Protein AF-B4D6R0-F1 (afdb_monomer)

Organism: NCBI:txid497964

Sequence (371 aa):
MGLPLGSTDVAVESIPKVPEIGCDYLITVADDFIVEVYHNGKRVPDAQRQLLAEIFGATAEKIQVAVHEGDWLVFHVVQDRLRWGGSKYFAVAGCLAENRFGFVSDPASGAWSACDDPAKVHDFISRRDAGRNNRARVIDVPWGGGDENIKRYAGKDFPGKGLWGGAPSTWIKFIAVGPTTMEANASPDEASESAVLPKSVQPKRWSVQVLSAIYGISGKDADVTGKVREHVEKLRHKFSVNPTDLGADPNPYWNKRLHVIYMKDGVRREQWRNENEDILPESFYCPQDAGEFRTWLPETRWFGEQPDIQFHADQTFTSPGIPGTHRWEATGPAALRLTWDGGRVVNCKFDYTWSSFSEVGNGRTVFHLSK

Mean predicted aligned error: 17.72 Å

Secondary structure (DSSP, 8-state):
-------------PPPP---SEESEEEEEESSEEEEEEETTEEPPGGGEEEEEEETTEEEEEE---EETT-EEEEEEE--TTSGGG-B-EEEEEEEETTEEEEE--TTSTTEEEE--HHHHHHHHH-TTTTTTSB-EE-SSB-TTHHHHHHHHH-TT-----EE-SSSEEEEEEE--PPP---------------------------EEEEEEEEEETTEEEE-HHHHHIIIIII---EESSHHHHS--SSTTS--EEEEEEEETTEEEEEEEETT-EE-THHHHS--SHHHHHHHGGG-EEEESSS-EEE-TTSEEEETTEEEEEEEEEEETTEEEEE-TTS-EEEEEE-TTSSEEEETTT--EEEEE--

Radius of gyration: 26.77 Å; Cα contacts (8 Å, |Δi|>4): 777; chains: 1; bounding box: 73×78×64 Å

pLDDT: mean 79.49, std 19.19, range [25.31, 98.5]

Nearest PDB structures (foldseek):
  1na8-assembly1_A  TM=5.698E-01  e=7.257E+00  Homo sapiens
  1om9-assembly1_A  TM=1.668E-01  e=2.053E+00  Homo sapiens
  2dwx-assembly1_A  TM=1.738E-01  e=4.192E+00  Homo sapiens

Structure (mmCIF, N/CA/C/O backbone):
data_AF-B4D6R0-F1
#
_entry.id   AF-B4D6R0-F1
#
loop_
_atom_site.group_PDB
_atom_site.id
_atom_site.type_symbol
_atom_site.label_atom_id
_atom_site.label_alt_id
_atom_site.label_comp_id
_atom_site.label_asym_id
_atom_site.label_entity_id
_atom_site.label_seq_id
_atom_site.pdbx_PDB_ins_code
_atom_site.Cartn_x
_atom_site.Cartn_y
_atom_site.Cartn_z
_atom_site.occupancy
_atom_site.B_iso_or_equiv
_atom_site.auth_seq_id
_atom_site.auth_comp_id
_atom_site.auth_asym_id
_atom_site.auth_atom_id
_atom_site.pdbx_PDB_model_num
ATOM 1 N N . MET A 1 1 ? -39.233 -57.176 -41.917 1.00 40.84 1 MET A N 1
ATOM 2 C CA . MET A 1 1 ? -38.410 -55.950 -41.968 1.00 40.84 1 MET A CA 1
ATOM 3 C C . MET A 1 1 ? -38.572 -55.254 -40.634 1.00 40.84 1 MET A C 1
ATOM 5 O O . MET A 1 1 ? -39.682 -54.848 -40.326 1.00 40.84 1 MET A O 1
ATOM 9 N N . GLY A 1 2 ? -37.527 -55.246 -39.810 1.00 44.50 2 GLY A N 1
ATOM 10 C CA . GLY A 1 2 ? -37.523 -54.553 -38.523 1.00 44.50 2 GLY A CA 1
ATOM 11 C C . GLY A 1 2 ? -36.906 -53.168 -38.662 1.00 44.50 2 GLY A C 1
ATOM 12 O O . GLY A 1 2 ? -35.933 -53.033 -39.395 1.00 44.50 2 GLY A O 1
ATOM 13 N N . LEU A 1 3 ? -37.469 -52.188 -37.957 1.00 38.97 3 LEU A N 1
ATOM 14 C CA . LEU A 1 3 ? -36.875 -50.893 -37.609 1.00 38.97 3 LEU A CA 1
ATOM 15 C C . LEU A 1 3 ? -37.540 -50.379 -36.304 1.00 38.97 3 LEU A C 1
ATOM 17 O O . LEU A 1 3 ? -38.622 -50.857 -35.962 1.00 38.97 3 LEU A O 1
ATOM 21 N N . PRO A 1 4 ? -36.863 -49.513 -35.526 1.00 46.09 4 PRO A N 1
ATOM 22 C CA . PRO A 1 4 ? -36.621 -49.760 -34.101 1.00 46.09 4 PRO A CA 1
ATOM 23 C C . PRO A 1 4 ? -37.455 -48.907 -33.129 1.00 46.09 4 PRO A C 1
ATOM 25 O O . PRO A 1 4 ? -37.936 -47.827 -33.464 1.00 46.09 4 PRO A O 1
ATOM 28 N N . LEU A 1 5 ? -37.549 -49.394 -31.886 1.00 39.50 5 LEU A N 1
ATOM 29 C CA . LEU A 1 5 ? -37.977 -48.646 -30.700 1.00 39.50 5 LEU A CA 1
ATOM 30 C C . LEU A 1 5 ? -36.897 -47.614 -30.336 1.00 39.50 5 LEU A C 1
ATOM 32 O O . LEU A 1 5 ? -35.788 -47.982 -29.951 1.00 39.50 5 LEU A O 1
ATOM 36 N N . GLY A 1 6 ? -37.220 -46.329 -30.476 1.00 35.12 6 GLY A N 1
ATOM 37 C CA . GLY A 1 6 ? -36.386 -45.230 -29.998 1.00 35.12 6 GLY A CA 1
ATOM 38 C C . GLY A 1 6 ? -36.454 -45.124 -28.476 1.00 35.12 6 GLY A C 1
ATOM 39 O O . GLY A 1 6 ? -37.506 -44.815 -27.923 1.00 35.12 6 GLY A O 1
ATOM 40 N N . SER A 1 7 ? -35.325 -45.385 -27.820 1.00 36.19 7 SER A N 1
ATOM 41 C CA . SER A 1 7 ? -35.062 -45.017 -26.429 1.00 36.19 7 SER A CA 1
ATOM 42 C C . SER A 1 7 ? -34.876 -43.503 -26.357 1.00 36.19 7 SER A 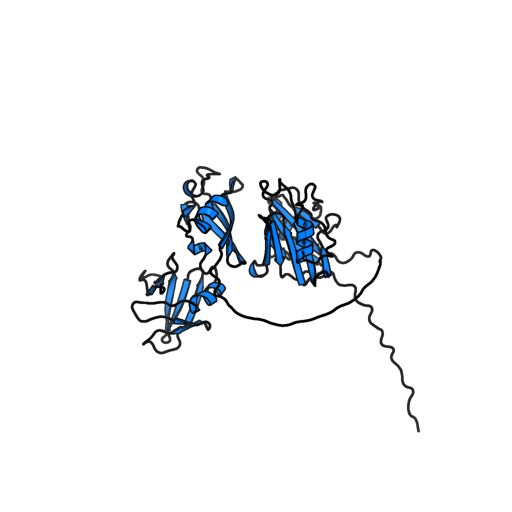C 1
ATOM 44 O O . SER A 1 7 ? -33.899 -42.978 -26.888 1.00 36.19 7 SER A O 1
ATOM 46 N N . THR A 1 8 ? -35.813 -42.788 -25.742 1.00 37.50 8 THR A N 1
ATOM 47 C CA . THR A 1 8 ? -35.596 -41.400 -25.326 1.00 37.50 8 THR A CA 1
ATOM 48 C C . THR A 1 8 ? -34.900 -41.417 -23.973 1.00 37.50 8 THR A C 1
ATOM 50 O O . THR A 1 8 ? -35.552 -41.587 -22.943 1.00 37.50 8 THR A O 1
ATOM 53 N N .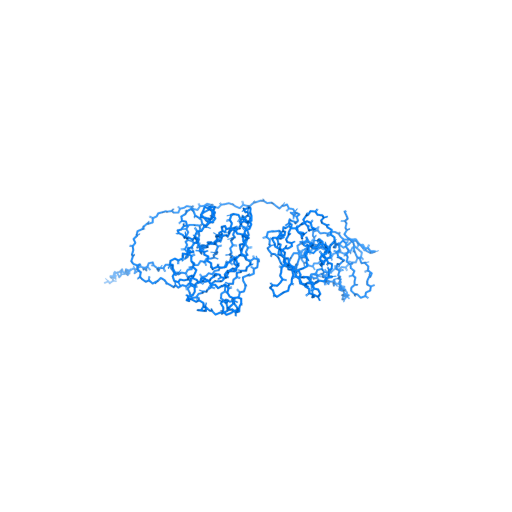 ASP A 1 9 ? -33.577 -41.259 -23.993 1.00 34.31 9 ASP A N 1
ATOM 54 C CA . ASP A 1 9 ? -32.800 -40.903 -22.810 1.00 34.31 9 ASP A CA 1
ATOM 55 C C . ASP A 1 9 ? -33.283 -39.540 -22.303 1.00 34.31 9 ASP A C 1
ATOM 57 O O . ASP A 1 9 ? -33.123 -38.509 -22.959 1.00 34.31 9 ASP A O 1
ATOM 61 N N . VAL A 1 10 ? -33.915 -39.545 -21.132 1.00 39.03 10 VAL A N 1
ATOM 62 C CA . VAL A 1 10 ? -34.221 -38.326 -20.386 1.00 39.03 10 VAL A CA 1
ATOM 63 C C . VAL A 1 10 ? -32.898 -37.830 -19.817 1.00 39.03 10 VAL A C 1
ATOM 65 O O . VAL A 1 10 ? -32.330 -38.448 -18.917 1.00 39.03 10 VAL A O 1
ATOM 68 N N . ALA A 1 11 ? -32.389 -36.731 -20.373 1.00 36.97 11 ALA A N 1
ATOM 69 C CA . ALA A 1 11 ? -31.256 -36.019 -19.809 1.00 36.97 11 ALA A CA 1
ATOM 70 C C . ALA A 1 11 ? -31.605 -35.620 -18.370 1.00 36.97 11 ALA A C 1
ATOM 72 O O . ALA A 1 11 ? -32.524 -34.836 -18.136 1.00 36.97 11 ALA A O 1
ATOM 73 N N . VAL A 1 12 ? -30.892 -36.204 -17.407 1.00 38.22 12 VAL A N 1
ATOM 74 C CA . VAL A 1 12 ? -30.942 -35.793 -16.007 1.00 38.22 12 VAL A CA 1
ATOM 75 C C . VAL A 1 12 ? -30.366 -34.385 -15.954 1.00 38.22 12 VAL A C 1
ATOM 77 O O . VAL A 1 12 ? -29.154 -34.191 -16.031 1.00 38.22 12 VAL A O 1
ATOM 80 N N . GLU A 1 13 ? -31.260 -33.405 -15.904 1.00 35.03 13 GLU A N 1
ATOM 81 C CA . GLU A 1 13 ? -30.940 -31.997 -15.732 1.00 35.03 13 GLU A CA 1
ATOM 82 C C . GLU A 1 13 ? -30.167 -31.861 -14.414 1.00 35.03 13 GLU A C 1
ATOM 84 O O . GLU A 1 13 ? -30.675 -32.149 -13.327 1.00 35.03 13 GLU A O 1
ATOM 89 N N . SER A 1 14 ? -28.876 -31.549 -14.520 1.00 37.06 14 SER A N 1
ATOM 90 C CA . SER A 1 14 ? -27.986 -31.443 -13.373 1.00 37.06 14 SER A CA 1
ATOM 91 C C . SER A 1 14 ? -28.501 -30.351 -12.443 1.00 37.06 14 SER A C 1
ATOM 93 O O . SER A 1 14 ? -28.571 -29.188 -12.841 1.00 37.06 14 SER A O 1
ATOM 95 N N . ILE A 1 15 ? -28.829 -30.730 -11.207 1.00 37.59 15 ILE A N 1
ATOM 96 C CA . ILE A 1 15 ? -29.163 -29.808 -10.118 1.00 37.59 15 ILE A CA 1
ATOM 97 C C . ILE A 1 15 ? -28.099 -28.695 -10.098 1.00 37.59 15 ILE A C 1
ATOM 99 O O . ILE A 1 15 ? -26.907 -29.025 -10.060 1.00 37.59 15 ILE A O 1
ATOM 103 N N . PRO A 1 16 ? -28.475 -27.401 -10.143 1.00 35.88 16 PRO A N 1
ATOM 104 C CA . PRO A 1 16 ? -27.505 -26.319 -10.097 1.00 35.88 16 PRO A CA 1
ATOM 105 C C . PRO A 1 16 ? -26.690 -26.446 -8.811 1.00 35.88 16 PRO A C 1
ATOM 107 O O . PRO A 1 16 ? -27.225 -26.409 -7.701 1.00 35.88 16 PRO A O 1
ATOM 110 N N . LYS A 1 17 ? -25.383 -26.656 -8.983 1.00 34.94 17 LYS A N 1
ATOM 111 C CA . LYS A 1 17 ? -24.411 -26.736 -7.896 1.00 34.94 17 LYS A CA 1
ATOM 112 C C . LYS A 1 17 ? -24.540 -25.443 -7.086 1.00 34.94 17 LYS A C 1
ATOM 114 O O . LYS A 1 17 ? -24.392 -24.358 -7.648 1.00 34.94 17 LYS A O 1
ATOM 119 N N . VAL A 1 18 ? -24.859 -25.564 -5.794 1.00 40.72 18 VAL A N 1
ATOM 120 C CA . VAL A 1 18 ? -24.803 -24.449 -4.834 1.00 40.72 18 VAL A CA 1
ATOM 121 C C . VAL A 1 18 ? -23.478 -23.719 -5.072 1.00 40.72 18 VAL A C 1
ATOM 123 O O . VAL A 1 18 ? -22.464 -24.416 -5.174 1.00 40.72 18 VAL A O 1
ATOM 126 N N . PRO A 1 19 ? -23.455 -22.381 -5.233 1.00 45.00 19 PRO A N 1
ATOM 127 C CA . PRO A 1 19 ? -22.209 -21.682 -5.495 1.00 45.00 19 PRO A CA 1
ATOM 128 C C . PRO A 1 19 ? -21.229 -22.007 -4.369 1.00 45.00 19 PRO A C 1
ATOM 130 O O . PRO A 1 19 ? -21.477 -21.699 -3.203 1.00 45.00 19 PRO A O 1
ATOM 133 N N . GLU A 1 20 ? -20.149 -22.699 -4.733 1.00 56.12 20 GLU A N 1
ATOM 134 C CA . GLU A 1 20 ? -18.987 -22.887 -3.874 1.00 56.12 20 GLU A CA 1
ATOM 135 C C . GLU A 1 20 ? -18.574 -21.500 -3.379 1.00 56.12 20 GLU A C 1
ATOM 137 O O . GLU A 1 20 ? -18.544 -20.548 -4.165 1.00 56.12 20 GLU A O 1
ATOM 142 N N . ILE A 1 21 ? -18.326 -21.355 -2.073 1.00 61.94 21 ILE A N 1
ATOM 143 C CA . ILE A 1 21 ? -17.868 -20.075 -1.534 1.00 61.94 21 ILE A CA 1
ATOM 144 C C . ILE A 1 21 ? -16.572 -19.720 -2.255 1.00 61.94 21 ILE A C 1
ATOM 146 O O . ILE A 1 21 ? -15.568 -20.429 -2.175 1.00 61.94 21 ILE A O 1
ATOM 150 N N . GLY A 1 22 ? -16.676 -18.642 -3.022 1.00 76.19 22 GLY A N 1
ATOM 151 C CA . GLY A 1 22 ? -15.767 -18.289 -4.090 1.00 76.19 22 GLY A CA 1
ATOM 152 C C . GLY A 1 22 ? -15.894 -16.803 -4.392 1.00 76.19 22 GLY A C 1
ATOM 153 O O . GLY A 1 22 ? -17.004 -16.269 -4.404 1.00 76.19 22 GLY A O 1
ATOM 154 N N . CYS A 1 23 ? -14.789 -16.112 -4.633 1.00 89.56 23 CYS A N 1
ATOM 155 C CA . CYS A 1 23 ? -14.813 -14.794 -5.262 1.00 89.56 23 CYS A CA 1
ATOM 156 C C . CYS A 1 23 ? -13.612 -14.624 -6.182 1.00 89.56 23 CYS A C 1
ATOM 158 O O . CYS A 1 23 ? -12.589 -15.264 -5.957 1.00 89.56 23 CYS A O 1
ATOM 160 N N . ASP A 1 24 ? -13.718 -13.724 -7.157 1.00 91.00 24 ASP A N 1
ATOM 161 C CA . ASP A 1 24 ? -12.635 -13.419 -8.100 1.00 91.00 24 ASP A CA 1
ATOM 162 C C . ASP A 1 24 ? -11.805 -12.209 -7.657 1.00 91.00 24 ASP A C 1
ATOM 164 O O . ASP A 1 24 ? -10.633 -12.066 -8.016 1.00 91.00 24 ASP A O 1
ATOM 168 N N . TYR A 1 25 ? -12.427 -11.307 -6.895 1.00 95.94 25 TYR A N 1
ATOM 169 C CA . TYR A 1 25 ? -11.798 -10.116 -6.342 1.00 95.94 25 TYR A CA 1
ATOM 170 C C . TYR A 1 25 ? -12.506 -9.662 -5.066 1.00 95.94 25 TYR A C 1
ATOM 172 O O . TYR A 1 25 ? -13.620 -10.082 -4.756 1.00 95.94 25 TYR A O 1
ATOM 180 N N . LEU A 1 26 ? -11.867 -8.752 -4.341 1.00 98.25 26 LEU A N 1
ATOM 181 C CA . LEU A 1 26 ? -12.412 -8.120 -3.148 1.00 98.25 26 LEU A CA 1
ATOM 182 C C . LEU A 1 26 ? -12.698 -6.647 -3.415 1.00 98.25 26 LEU A C 1
ATOM 184 O O . LEU A 1 26 ? -11.947 -5.995 -4.142 1.00 98.25 26 LEU A O 1
ATOM 188 N N . ILE A 1 27 ? -13.732 -6.120 -2.769 1.00 98.25 27 ILE A N 1
ATOM 189 C CA . ILE A 1 27 ? -13.928 -4.684 -2.567 1.00 98.25 27 ILE A CA 1
ATOM 190 C C . ILE A 1 27 ? -13.865 -4.424 -1.075 1.00 98.25 27 ILE A C 1
ATOM 192 O O . ILE A 1 27 ? -14.615 -5.032 -0.314 1.00 98.25 27 ILE A O 1
ATOM 196 N N . THR A 1 28 ? -12.982 -3.534 -0.651 1.00 98.19 28 THR A N 1
ATOM 197 C CA . THR A 1 28 ? -12.825 -3.145 0.748 1.00 98.19 28 THR A CA 1
ATOM 198 C C . THR A 1 28 ? -13.138 -1.667 0.920 1.00 98.19 28 THR A C 1
ATOM 200 O O . THR A 1 28 ? -12.930 -0.870 0.006 1.00 98.19 28 THR A O 1
ATOM 203 N N . VAL A 1 29 ? -13.626 -1.298 2.102 1.00 97.44 29 VAL A N 1
ATOM 204 C CA . VAL A 1 29 ? -13.743 0.094 2.542 1.00 97.44 29 VAL A CA 1
ATOM 205 C C . VAL A 1 29 ? -13.225 0.195 3.965 1.00 97.44 29 VAL A C 1
ATOM 207 O O . VAL A 1 29 ? -13.653 -0.574 4.827 1.00 97.44 29 VAL A O 1
ATOM 210 N N . ALA A 1 30 ? -12.325 1.143 4.204 1.00 94.62 30 ALA A N 1
ATOM 211 C CA . ALA A 1 30 ? -11.776 1.453 5.513 1.00 94.62 30 ALA A CA 1
ATOM 212 C C . ALA A 1 30 ? -11.917 2.952 5.818 1.00 94.62 30 ALA A C 1
ATOM 214 O O . ALA A 1 30 ? -11.754 3.776 4.927 1.00 94.62 30 ALA A O 1
ATOM 215 N N . ASP A 1 31 ? -12.210 3.286 7.076 1.00 84.25 31 ASP A N 1
ATOM 216 C CA . ASP A 1 31 ? -12.275 4.662 7.615 1.00 84.25 31 ASP A CA 1
ATOM 217 C C . ASP A 1 31 ? -10.971 5.451 7.396 1.00 84.25 31 ASP A C 1
ATOM 219 O O . ASP A 1 31 ? -11.010 6.648 7.117 1.00 84.25 31 ASP A O 1
ATOM 223 N N . ASP A 1 32 ? -9.835 4.754 7.433 1.00 81.19 32 ASP A N 1
ATOM 224 C CA . ASP A 1 32 ? -8.534 5.291 7.053 1.00 81.19 32 ASP A CA 1
ATOM 225 C C . ASP A 1 32 ? -7.888 4.379 6.014 1.00 81.19 32 ASP A C 1
ATOM 227 O O . ASP A 1 32 ? -8.133 4.541 4.825 1.00 81.19 32 ASP A O 1
ATOM 231 N N . PHE A 1 33 ? -7.087 3.386 6.409 1.00 81.00 33 PHE A N 1
ATOM 232 C CA . PHE A 1 33 ? -6.372 2.594 5.410 1.00 81.00 33 PHE A CA 1
ATOM 233 C C . PHE A 1 33 ? -6.089 1.157 5.819 1.00 81.00 33 PHE A C 1
ATOM 235 O O . PHE A 1 33 ? -5.872 0.809 6.982 1.00 81.00 33 PHE A O 1
ATOM 242 N N . ILE A 1 34 ? -6.018 0.323 4.784 1.00 90.94 34 ILE A N 1
ATOM 243 C CA . ILE A 1 34 ? -5.519 -1.042 4.852 1.00 90.94 34 ILE A CA 1
ATOM 244 C C . ILE A 1 34 ? -4.020 -0.990 4.565 1.00 90.94 34 ILE A C 1
ATOM 246 O O . ILE A 1 34 ? -3.584 -0.613 3.472 1.00 90.94 34 ILE A O 1
ATOM 250 N N . VAL A 1 35 ? -3.214 -1.354 5.554 1.00 85.00 35 VAL A N 1
ATOM 251 C CA . VAL A 1 35 ? -1.756 -1.376 5.428 1.00 85.00 35 VAL A CA 1
ATOM 252 C C . VAL A 1 35 ? -1.337 -2.574 4.593 1.00 85.00 35 VAL A C 1
ATOM 254 O O . VAL A 1 35 ? -0.708 -2.408 3.547 1.00 85.00 35 VAL A O 1
ATOM 257 N N . GLU A 1 36 ? -1.763 -3.763 5.010 1.00 88.88 36 GLU A N 1
ATOM 258 C CA . GLU A 1 36 ? -1.359 -5.030 4.414 1.00 88.88 36 GLU A CA 1
ATOM 259 C C . GLU A 1 36 ? -2.545 -5.968 4.241 1.00 88.88 36 GLU A C 1
ATOM 261 O O . GLU A 1 36 ? -3.493 -5.949 5.029 1.00 88.88 36 GLU A O 1
ATOM 266 N N . VAL A 1 37 ? -2.455 -6.826 3.228 1.00 96.38 37 VAL A N 1
ATOM 267 C CA . VAL A 1 37 ? -3.405 -7.911 2.997 1.00 96.38 37 VAL A CA 1
ATOM 268 C C . VAL A 1 37 ? -2.624 -9.190 2.754 1.00 96.38 37 VAL A C 1
ATOM 270 O O . VAL A 1 37 ? -1.635 -9.188 2.025 1.00 96.38 37 VAL A O 1
ATOM 273 N N . TYR A 1 38 ? -3.066 -10.282 3.362 1.00 97.94 38 TYR A N 1
ATOM 274 C CA . TYR A 1 38 ? -2.493 -11.609 3.204 1.00 97.94 38 TYR A CA 1
ATOM 275 C C . TYR A 1 38 ? -3.574 -12.580 2.756 1.00 97.94 38 TYR A C 1
ATOM 277 O O . TYR A 1 38 ? -4.690 -12.544 3.269 1.00 97.94 38 TYR A O 1
ATOM 285 N N . HIS A 1 39 ? -3.217 -13.480 1.849 1.00 97.88 39 HIS A N 1
ATOM 286 C CA . HIS A 1 39 ? -4.025 -14.617 1.426 1.00 97.88 39 HIS A CA 1
ATOM 287 C C . HIS A 1 39 ? -3.231 -15.889 1.696 1.00 97.88 39 HIS A C 1
ATOM 289 O O . HIS A 1 39 ? -2.089 -16.024 1.251 1.00 97.88 39 HIS A O 1
ATOM 295 N N . ASN A 1 40 ? -3.795 -16.793 2.498 1.00 96.31 40 ASN A N 1
ATOM 296 C CA . ASN A 1 40 ? -3.149 -18.047 2.896 1.00 96.31 40 ASN A CA 1
ATOM 297 C C . ASN A 1 40 ? -1.727 -17.851 3.463 1.00 96.31 40 ASN A C 1
ATOM 299 O O . ASN A 1 40 ? -0.785 -18.572 3.129 1.00 96.31 40 ASN A O 1
ATOM 303 N N . GLY A 1 41 ? -1.565 -16.818 4.298 1.00 90.06 41 GLY A N 1
ATOM 304 C CA . GLY A 1 41 ? -0.297 -16.457 4.939 1.00 90.06 41 GLY A CA 1
ATOM 305 C C . GLY A 1 41 ? 0.728 -15.769 4.029 1.00 90.06 41 GLY A C 1
ATOM 306 O O . GLY A 1 41 ? 1.806 -15.413 4.498 1.00 90.06 41 GLY A O 1
ATOM 307 N N . LYS A 1 42 ? 0.414 -15.540 2.750 1.00 92.94 42 LYS A N 1
ATOM 308 C CA . LYS A 1 42 ? 1.283 -14.824 1.806 1.00 92.94 42 LYS A CA 1
ATOM 309 C C . LYS A 1 42 ? 0.767 -13.411 1.581 1.00 92.94 42 LYS A C 1
ATOM 311 O O . LYS A 1 42 ? -0.425 -13.226 1.349 1.00 92.94 42 LYS A O 1
ATOM 316 N N . ARG A 1 43 ? 1.659 -12.419 1.635 1.00 93.69 43 ARG A N 1
ATOM 317 C CA . ARG A 1 43 ? 1.308 -11.017 1.371 1.00 93.69 43 ARG A CA 1
ATOM 318 C C . ARG A 1 43 ? 0.791 -10.893 -0.061 1.00 93.69 43 ARG A C 1
ATOM 320 O O . ARG A 1 43 ? 1.448 -11.345 -0.998 1.00 93.69 43 ARG A O 1
ATOM 327 N N . VAL A 1 44 ? -0.377 -10.284 -0.213 1.00 89.06 44 VAL A N 1
ATOM 328 C CA . VAL A 1 44 ? -0.951 -9.920 -1.507 1.00 89.06 44 VAL A CA 1
ATOM 329 C C . VAL A 1 44 ? -0.098 -8.783 -2.081 1.00 89.06 44 VAL A C 1
ATOM 331 O O . VAL A 1 44 ? 0.068 -7.763 -1.406 1.00 89.06 44 VAL A O 1
ATOM 334 N N . PRO A 1 45 ? 0.488 -8.935 -3.282 1.00 85.06 45 PRO A N 1
ATOM 335 C CA . PRO A 1 45 ? 1.287 -7.883 -3.897 1.00 85.06 45 PRO A CA 1
ATOM 336 C C . PRO A 1 45 ? 0.477 -6.606 -4.112 1.00 85.06 45 PRO A C 1
ATOM 338 O O . PRO A 1 45 ? -0.673 -6.663 -4.543 1.00 85.06 45 PRO A O 1
ATOM 341 N N . ASP A 1 46 ? 1.100 -5.444 -3.920 1.00 79.06 46 ASP A N 1
ATOM 342 C CA . ASP A 1 46 ? 0.415 -4.160 -4.105 1.00 79.06 46 ASP A CA 1
ATOM 343 C C . ASP A 1 46 ? -0.041 -3.939 -5.560 1.00 79.06 46 ASP A C 1
ATOM 345 O O . ASP A 1 46 ? -1.038 -3.271 -5.788 1.00 79.06 46 ASP A O 1
ATOM 349 N N . ALA A 1 47 ? 0.595 -4.590 -6.543 1.00 85.62 47 ALA A N 1
ATOM 350 C CA . ALA A 1 47 ? 0.144 -4.597 -7.941 1.00 85.62 47 ALA A CA 1
ATOM 351 C C . ALA A 1 47 ? -1.220 -5.288 -8.157 1.00 85.62 47 ALA A C 1
ATOM 353 O O . ALA A 1 47 ? -1.850 -5.094 -9.193 1.00 85.62 47 ALA A O 1
ATOM 354 N N . GLN A 1 48 ? -1.675 -6.103 -7.200 1.00 87.88 48 GLN A N 1
ATOM 355 C CA . GLN A 1 48 ? -3.014 -6.698 -7.198 1.00 87.88 48 GLN A CA 1
ATOM 356 C C . GLN A 1 48 ? -4.029 -5.820 -6.456 1.00 87.88 48 GLN A C 1
ATOM 358 O O . GLN A 1 48 ? -5.195 -6.188 -6.371 1.00 87.88 48 GLN A O 1
ATOM 363 N N . ARG A 1 49 ? -3.619 -4.672 -5.908 1.00 92.69 49 ARG A N 1
ATOM 364 C CA . ARG A 1 49 ? -4.481 -3.739 -5.181 1.00 92.69 49 ARG A CA 1
ATOM 365 C C . ARG A 1 49 ? -4.650 -2.466 -5.999 1.00 92.69 49 ARG A C 1
ATOM 367 O O . ARG A 1 49 ? -3.689 -1.891 -6.495 1.00 92.69 49 ARG A O 1
ATOM 374 N N . GLN A 1 50 ? -5.884 -2.009 -6.117 1.00 92.62 50 GLN A N 1
ATOM 375 C CA . GLN A 1 50 ? -6.248 -0.794 -6.823 1.00 92.62 50 GLN A CA 1
ATOM 376 C C . GLN A 1 50 ? -7.066 0.091 -5.891 1.00 92.62 50 GLN A C 1
ATOM 378 O O . GLN A 1 50 ? -8.134 -0.309 -5.433 1.00 92.62 50 GLN A O 1
ATOM 383 N N . LEU A 1 51 ? -6.604 1.314 -5.647 1.00 90.06 51 LEU A N 1
ATOM 384 C CA . LEU A 1 51 ? -7.400 2.316 -4.946 1.00 90.06 51 LEU A CA 1
ATOM 385 C C . LEU A 1 51 ? -8.544 2.784 -5.857 1.00 90.06 51 LEU A C 1
ATOM 387 O O . LEU A 1 51 ? -8.305 3.280 -6.958 1.00 90.06 51 LEU A O 1
ATOM 391 N N . LEU A 1 52 ? -9.781 2.617 -5.400 1.00 90.38 52 LEU A N 1
ATOM 392 C CA . LEU A 1 52 ? -10.984 3.077 -6.093 1.00 90.38 52 LEU A CA 1
ATOM 393 C C . LEU A 1 52 ? -11.327 4.511 -5.705 1.00 90.38 52 L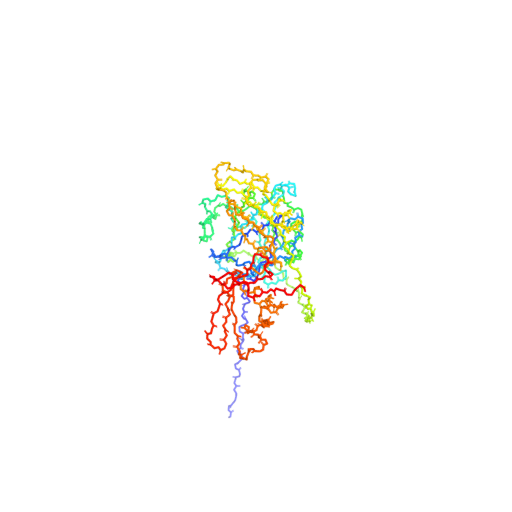EU A C 1
ATOM 395 O O . LEU A 1 52 ? -11.708 5.306 -6.561 1.00 90.38 52 LEU A O 1
ATOM 399 N N . ALA A 1 53 ? -11.171 4.839 -4.422 1.00 87.38 53 ALA A N 1
ATOM 400 C CA . ALA A 1 53 ? -11.371 6.186 -3.918 1.00 87.38 53 ALA A CA 1
ATOM 401 C C . ALA A 1 53 ? -10.600 6.444 -2.630 1.00 87.38 53 ALA A C 1
ATOM 403 O O . ALA A 1 53 ? -10.362 5.538 -1.831 1.00 87.38 53 ALA A O 1
ATOM 404 N N . GLU A 1 54 ? -10.284 7.719 -2.440 1.00 87.06 54 GLU A N 1
ATOM 405 C CA . GLU A 1 54 ? -9.839 8.304 -1.185 1.00 87.06 54 GLU A CA 1
ATOM 406 C C . GLU A 1 54 ? -10.845 9.393 -0.804 1.00 87.06 54 GLU A C 1
ATOM 408 O O . GLU A 1 54 ? -11.249 10.201 -1.645 1.00 87.06 54 GLU A O 1
ATOM 413 N N . ILE A 1 55 ? -11.330 9.346 0.432 1.00 83.06 55 ILE A N 1
ATOM 414 C CA . ILE A 1 55 ? -12.408 10.195 0.931 1.00 83.06 55 ILE A CA 1
ATOM 415 C C . ILE A 1 55 ? -11.956 10.728 2.282 1.00 83.06 55 ILE A C 1
ATOM 417 O O . ILE A 1 55 ? -12.229 10.113 3.302 1.00 83.06 55 ILE A O 1
ATOM 421 N N . PHE A 1 56 ? -11.249 11.857 2.288 1.00 77.62 56 PHE A N 1
ATOM 422 C CA . PHE A 1 56 ? -10.759 12.536 3.497 1.00 77.62 56 PHE A CA 1
ATOM 423 C C . PHE A 1 56 ? -9.997 11.627 4.487 1.00 77.62 56 PHE A C 1
ATOM 425 O O . PHE A 1 56 ? -10.146 11.746 5.702 1.00 77.62 56 PHE A O 1
ATOM 432 N N . GLY A 1 57 ? -9.169 10.727 3.972 1.00 74.19 57 GLY A N 1
ATOM 433 C CA . GLY A 1 57 ? -8.381 9.751 4.715 1.00 74.19 57 GLY A CA 1
ATOM 434 C C . GLY A 1 57 ? -8.874 8.323 4.530 1.00 74.19 57 GLY A C 1
ATOM 435 O O . GLY A 1 57 ? -8.038 7.426 4.499 1.00 74.19 57 GLY A O 1
ATOM 436 N N . ALA A 1 58 ? -10.181 8.134 4.327 1.00 84.31 58 ALA A N 1
ATOM 437 C CA . ALA A 1 58 ? -10.802 6.830 4.126 1.00 84.31 58 ALA A CA 1
ATOM 438 C C . ALA A 1 58 ? -10.489 6.264 2.747 1.00 84.31 58 ALA A C 1
ATOM 440 O O . ALA A 1 58 ? -10.474 7.005 1.761 1.00 84.31 58 ALA A O 1
ATOM 441 N N . THR A 1 59 ? -10.309 4.949 2.646 1.00 90.81 59 THR A N 1
ATOM 442 C CA . THR A 1 59 ? -10.021 4.285 1.373 1.00 90.81 59 THR A CA 1
ATOM 443 C C . THR A 1 59 ? -11.083 3.272 0.985 1.00 90.81 59 THR A C 1
ATOM 445 O O . THR A 1 59 ? -11.636 2.550 1.814 1.00 90.81 59 THR A O 1
ATOM 448 N N . ALA A 1 60 ? -11.334 3.189 -0.320 1.00 94.44 60 ALA A N 1
ATOM 449 C CA . ALA A 1 60 ? -11.982 2.049 -0.949 1.00 94.44 60 ALA A CA 1
ATOM 450 C C . ALA A 1 60 ? -10.990 1.382 -1.904 1.00 94.44 60 ALA A C 1
ATOM 452 O O . ALA A 1 60 ? -10.430 2.065 -2.763 1.00 94.44 60 ALA A O 1
ATOM 453 N N . GLU A 1 61 ? -10.766 0.074 -1.786 1.00 95.69 61 GLU A N 1
ATOM 454 C CA . GLU A 1 61 ? -9.824 -0.658 -2.642 1.00 95.69 61 GLU A CA 1
ATOM 455 C C . GLU A 1 61 ? -10.499 -1.839 -3.342 1.00 95.69 61 GLU A C 1
ATOM 457 O O . GLU A 1 61 ? -11.338 -2.531 -2.767 1.00 95.69 61 GLU A O 1
ATOM 462 N N . LYS A 1 62 ? -10.084 -2.104 -4.582 1.00 97.00 62 LYS A N 1
ATOM 463 C CA . LYS A 1 62 ? -10.300 -3.374 -5.271 1.00 97.00 62 LYS A CA 1
ATOM 464 C C . LYS A 1 62 ? -9.042 -4.218 -5.150 1.00 97.00 62 LYS A C 1
ATOM 466 O O . LYS A 1 62 ? -7.952 -3.740 -5.452 1.00 97.00 62 LYS A O 1
ATOM 471 N N . ILE A 1 63 ? -9.182 -5.473 -4.742 1.00 96.94 63 ILE A N 1
ATOM 472 C CA . ILE A 1 63 ? -8.052 -6.389 -4.561 1.00 96.94 63 ILE A CA 1
ATOM 473 C C . ILE A 1 63 ? -8.271 -7.626 -5.427 1.00 96.94 63 ILE A C 1
ATOM 475 O O . ILE A 1 63 ? -9.225 -8.372 -5.223 1.00 96.94 63 ILE A O 1
ATOM 479 N N . GLN A 1 64 ? -7.396 -7.841 -6.403 1.00 96.19 64 GLN A N 1
ATOM 480 C CA . GLN A 1 64 ? -7.464 -8.936 -7.362 1.00 96.19 64 GLN A CA 1
ATOM 481 C C . GLN A 1 64 ? -6.907 -10.228 -6.751 1.00 96.19 64 GLN A C 1
ATOM 483 O O . GLN A 1 64 ? -5.778 -10.631 -7.026 1.00 96.19 64 GLN A O 1
ATOM 488 N N . VAL A 1 65 ? -7.716 -10.861 -5.903 1.00 93.56 65 VAL A N 1
ATOM 489 C CA . VAL A 1 65 ? -7.423 -12.140 -5.248 1.00 93.56 65 VAL A CA 1
ATOM 490 C C . VAL A 1 65 ? -8.647 -13.035 -5.352 1.00 93.56 65 VAL A C 1
ATOM 492 O O . VAL A 1 65 ? -9.731 -12.657 -4.905 1.00 93.56 65 VAL A O 1
ATOM 495 N N . ALA A 1 66 ? -8.443 -14.233 -5.900 1.00 92.38 66 ALA A N 1
ATOM 496 C CA . ALA A 1 66 ? -9.451 -15.274 -5.878 1.00 92.38 66 ALA A CA 1
ATOM 497 C C . ALA A 1 66 ? -9.424 -16.002 -4.529 1.00 92.38 66 ALA A C 1
ATOM 499 O O . ALA A 1 66 ? -8.355 -16.407 -4.066 1.00 92.38 66 ALA A O 1
ATOM 500 N N . VAL A 1 67 ? -10.587 -16.169 -3.907 1.00 93.44 67 VAL A N 1
ATOM 501 C CA . VAL A 1 67 ? -10.734 -16.831 -2.602 1.00 93.44 67 VAL A CA 1
ATOM 502 C C . VAL A 1 67 ? -11.643 -18.021 -2.785 1.00 93.44 67 VAL A C 1
ATOM 504 O O . VAL A 1 67 ? -12.714 -17.861 -3.359 1.00 93.44 67 VAL A O 1
ATOM 507 N N . HIS A 1 68 ? -11.239 -19.176 -2.275 1.00 90.19 68 HIS A N 1
ATOM 508 C CA . HIS A 1 68 ? -12.014 -20.412 -2.334 1.00 90.19 68 HIS A CA 1
ATOM 509 C C . HIS A 1 68 ? -12.305 -20.930 -0.926 1.00 90.19 68 HIS A C 1
ATOM 511 O O . HIS A 1 68 ? -11.698 -20.498 0.057 1.00 90.19 68 HIS A O 1
ATOM 517 N N . GLU A 1 69 ? -13.219 -21.889 -0.815 1.00 88.88 69 GLU A N 1
ATOM 518 C CA . GLU A 1 69 ? -13.449 -22.596 0.440 1.00 88.88 69 GLU A CA 1
ATOM 519 C C . GLU A 1 69 ? -12.138 -23.150 1.028 1.00 88.88 69 GLU A C 1
ATOM 521 O O . GLU A 1 69 ? -11.329 -23.775 0.344 1.00 88.88 69 GLU A O 1
ATOM 526 N N . GLY A 1 70 ? -11.934 -22.920 2.325 1.00 87.94 70 GLY A N 1
ATOM 527 C CA . GLY A 1 70 ? -10.727 -23.312 3.047 1.00 87.94 70 GLY A CA 1
ATOM 528 C C . GLY A 1 70 ? -9.691 -22.197 3.172 1.00 87.94 70 GLY A C 1
ATOM 529 O O . GLY A 1 70 ? -8.941 -22.206 4.155 1.00 87.94 70 GLY A O 1
ATOM 530 N N . ASP A 1 71 ? -9.697 -21.218 2.266 1.00 95.75 71 ASP A N 1
ATOM 531 C CA . ASP A 1 71 ? -8.767 -20.091 2.296 1.00 95.75 71 ASP A CA 1
ATOM 532 C C . ASP A 1 71 ? -8.992 -19.182 3.511 1.00 95.75 71 ASP A C 1
ATOM 534 O O . ASP A 1 71 ? -10.062 -19.149 4.132 1.00 95.75 71 ASP A O 1
ATOM 538 N N . TRP A 1 72 ? -7.972 -18.393 3.844 1.00 97.69 72 TRP A N 1
ATOM 539 C CA . TRP A 1 72 ? -8.110 -17.290 4.787 1.00 97.69 72 TRP A CA 1
ATOM 540 C C . TRP A 1 72 ? -7.456 -16.016 4.272 1.00 97.69 72 TRP A C 1
ATOM 542 O O . TRP A 1 72 ? -6.422 -16.033 3.596 1.00 97.69 72 TRP A O 1
ATOM 552 N N . LEU A 1 73 ? -8.069 -14.899 4.642 1.00 98.50 73 LEU A N 1
ATOM 553 C CA . LEU A 1 73 ? -7.567 -13.559 4.391 1.00 98.50 73 LEU A CA 1
ATOM 554 C C . LEU A 1 73 ? -7.205 -12.903 5.712 1.00 98.50 73 LEU A C 1
ATOM 556 O O . LEU A 1 73 ? -7.908 -13.100 6.702 1.00 98.50 73 LEU A O 1
ATOM 560 N N . VAL A 1 74 ? -6.153 -12.091 5.721 1.00 98.50 74 VAL A N 1
ATOM 561 C CA . VAL A 1 74 ? -5.813 -11.235 6.861 1.00 98.50 74 VAL A CA 1
ATOM 562 C C . VAL A 1 74 ? -5.561 -9.818 6.374 1.00 98.50 74 VAL A C 1
ATOM 564 O O . VAL A 1 74 ? -4.763 -9.614 5.468 1.00 98.50 74 VAL A O 1
ATOM 567 N N . PHE A 1 75 ? -6.221 -8.849 6.994 1.00 98.31 75 PHE A N 1
ATOM 568 C CA . PHE A 1 75 ? -6.111 -7.427 6.706 1.00 98.31 75 PHE A CA 1
ATOM 569 C C . PHE A 1 75 ? -5.505 -6.727 7.912 1.00 98.31 75 PHE A C 1
ATOM 571 O O . PHE A 1 75 ? -6.018 -6.862 9.022 1.00 98.31 75 PHE A O 1
ATOM 578 N N . HIS A 1 76 ? -4.450 -5.952 7.707 1.00 96.25 76 HIS A N 1
ATOM 579 C CA . HIS A 1 76 ? -3.996 -4.991 8.703 1.00 96.25 76 HIS A CA 1
ATOM 580 C C . HIS A 1 76 ? -4.678 -3.660 8.430 1.00 96.25 76 HIS A C 1
ATOM 582 O O . HIS A 1 76 ? -4.396 -3.017 7.421 1.00 96.25 76 HIS A O 1
ATOM 588 N N . VAL A 1 77 ? -5.587 -3.260 9.310 1.00 92.69 77 VAL A N 1
ATOM 589 C CA . VAL A 1 77 ? -6.325 -1.999 9.209 1.00 92.69 77 VAL A CA 1
ATOM 590 C C . VAL A 1 77 ? -5.943 -1.077 10.349 1.00 92.69 77 VAL A C 1
ATOM 592 O O . VAL A 1 77 ? -5.791 -1.501 11.498 1.00 92.69 77 VAL A O 1
ATOM 595 N N . VAL A 1 78 ? -5.767 0.194 10.008 1.00 82.81 78 VAL A N 1
ATOM 596 C CA . VAL A 1 78 ? -5.344 1.232 10.943 1.00 82.81 78 VAL A CA 1
ATOM 597 C C . VAL A 1 78 ? -6.319 2.390 10.875 1.00 82.81 78 VAL A C 1
ATOM 599 O O . VAL A 1 78 ? -6.834 2.712 9.808 1.00 82.81 78 VAL A O 1
ATOM 602 N N . GLN A 1 79 ? -6.550 2.982 12.038 1.00 81.62 79 GLN A N 1
ATOM 603 C CA . GLN A 1 79 ? -7.402 4.129 12.268 1.00 81.62 79 GLN A CA 1
ATOM 604 C C . GLN A 1 79 ? -6.602 5.262 12.925 1.00 81.62 79 GLN A C 1
ATOM 606 O O . GLN A 1 79 ? -5.878 5.047 13.904 1.00 81.62 79 GLN A O 1
ATOM 611 N N . ASP A 1 80 ? -6.759 6.466 12.390 1.00 71.88 80 ASP A N 1
ATOM 612 C CA . ASP A 1 80 ? -6.261 7.741 12.889 1.00 71.88 80 ASP A CA 1
ATOM 613 C C . ASP A 1 80 ? -7.332 8.374 13.788 1.00 71.88 80 ASP A C 1
ATOM 615 O O . ASP A 1 80 ? -8.378 8.852 13.350 1.00 71.88 80 ASP A O 1
ATOM 619 N N . ARG A 1 81 ? -7.050 8.415 15.093 1.00 68.81 81 ARG A N 1
ATOM 620 C CA . ARG A 1 81 ? -7.976 8.941 16.110 1.00 68.81 81 ARG A CA 1
ATOM 621 C C . ARG A 1 81 ? -8.356 10.405 15.919 1.00 68.81 81 ARG A C 1
ATOM 623 O O . ARG A 1 81 ? -9.330 10.844 16.528 1.00 68.81 81 ARG A O 1
ATOM 630 N N . LEU A 1 82 ? -7.590 11.161 15.137 1.00 64.56 82 LEU A N 1
ATOM 631 C CA . LEU A 1 82 ? -7.854 12.573 14.883 1.00 64.56 82 LEU A CA 1
ATOM 632 C C . LEU A 1 82 ? -8.878 12.785 13.765 1.00 64.56 82 LEU A C 1
ATOM 634 O O . LEU A 1 82 ? -9.408 13.890 13.630 1.00 64.56 82 LEU A O 1
ATOM 638 N N . ARG A 1 83 ? -9.185 11.747 12.983 1.00 64.06 83 ARG A N 1
ATOM 639 C CA . ARG A 1 83 ? -10.160 11.803 11.894 1.00 64.06 83 ARG A CA 1
ATOM 640 C C . ARG A 1 83 ? -11.472 11.159 12.309 1.00 64.06 83 ARG A C 1
ATOM 642 O O . ARG A 1 83 ? -11.544 10.366 13.246 1.00 64.06 83 ARG A O 1
ATOM 649 N N . TRP A 1 84 ? -12.546 11.615 11.666 1.00 72.56 84 TRP A N 1
ATOM 650 C CA . TRP A 1 84 ? -13.903 11.087 11.842 1.00 72.56 84 TRP A CA 1
ATOM 651 C C . TRP A 1 84 ? -14.398 11.009 13.293 1.00 72.56 84 TRP A C 1
ATOM 653 O O . TRP A 1 84 ? -15.224 10.164 13.628 1.00 72.56 84 TRP A O 1
ATOM 663 N N . GLY A 1 85 ? -13.895 11.873 14.179 1.00 70.44 85 GLY A N 1
ATOM 664 C CA . GLY A 1 85 ? -14.265 11.859 15.597 1.00 70.44 85 GLY A CA 1
ATOM 665 C C . GLY A 1 85 ? -13.859 10.577 16.331 1.00 70.44 85 GLY A C 1
ATOM 666 O O . GLY A 1 85 ? -14.512 10.205 17.302 1.00 70.44 85 GLY A O 1
ATOM 667 N N . GLY A 1 86 ? -12.816 9.883 15.864 1.00 71.62 86 GLY A N 1
ATOM 668 C CA . GLY A 1 86 ? -12.397 8.603 16.430 1.00 71.62 86 GLY A CA 1
ATOM 669 C C . GLY A 1 86 ? -13.257 7.417 15.984 1.00 71.62 86 GLY A C 1
ATOM 670 O O . GLY A 1 86 ? -13.196 6.360 16.621 1.00 71.62 86 GLY A O 1
ATOM 671 N N . SER A 1 87 ? -14.056 7.596 14.924 1.00 82.38 87 SER A N 1
ATOM 672 C CA . SER A 1 87 ? -14.806 6.511 14.291 1.00 82.38 87 SER A CA 1
ATOM 673 C C . SER A 1 87 ? -13.868 5.418 13.788 1.00 82.38 87 SER A C 1
ATOM 675 O O . SER A 1 87 ? -12.658 5.604 13.665 1.00 82.38 87 SER A O 1
ATOM 677 N N . LYS A 1 88 ? -14.442 4.239 13.562 1.00 88.12 88 LYS A N 1
ATOM 678 C CA . LYS A 1 88 ? -13.761 3.102 12.946 1.00 88.12 88 LYS A CA 1
ATOM 679 C C . LYS A 1 88 ? -14.646 2.566 11.845 1.00 88.12 88 LYS A C 1
ATOM 681 O O . LYS A 1 88 ? -15.870 2.595 11.960 1.00 88.12 88 LYS A O 1
ATOM 686 N N . TYR A 1 89 ? -14.050 2.011 10.804 1.00 94.50 89 TYR A N 1
ATOM 687 C CA . TYR A 1 89 ? -14.799 1.262 9.811 1.00 94.50 89 TYR A CA 1
ATOM 688 C C . TYR A 1 89 ? -13.870 0.371 9.016 1.00 94.50 89 TYR A C 1
ATOM 690 O O . TYR A 1 89 ? -12.875 0.842 8.477 1.00 94.50 89 TYR A O 1
ATOM 698 N N . PHE A 1 90 ? -14.217 -0.906 8.925 1.00 97.75 90 PHE A N 1
ATOM 699 C CA . PHE A 1 90 ? -13.697 -1.803 7.910 1.00 97.75 90 PHE A CA 1
ATOM 700 C C . PHE A 1 90 ? -14.824 -2.717 7.453 1.00 97.75 90 PHE A C 1
ATOM 702 O O . PHE A 1 90 ? -15.470 -3.376 8.269 1.00 97.75 90 PHE A O 1
ATOM 709 N N . ALA A 1 91 ? -15.046 -2.763 6.149 1.00 98.06 91 ALA A N 1
ATOM 710 C CA . ALA A 1 91 ? -15.943 -3.713 5.524 1.00 98.06 91 ALA A CA 1
ATOM 711 C C . ALA A 1 91 ? -15.302 -4.268 4.255 1.00 98.06 91 ALA A C 1
ATOM 713 O O . ALA A 1 91 ? -14.474 -3.613 3.616 1.00 98.06 91 ALA A O 1
ATOM 714 N N . VAL A 1 92 ? -15.688 -5.485 3.889 1.00 98.19 92 VAL A N 1
ATOM 715 C CA . VAL A 1 92 ? -15.180 -6.153 2.692 1.00 98.19 92 VAL A CA 1
ATOM 716 C C . VAL A 1 92 ? -16.252 -7.031 2.065 1.00 98.19 92 VAL A C 1
ATOM 718 O O . VAL A 1 92 ? -17.028 -7.680 2.763 1.00 98.19 92 VAL A O 1
ATOM 721 N N . ALA A 1 93 ? -16.274 -7.054 0.739 1.00 97.69 93 ALA A N 1
ATOM 722 C CA . ALA A 1 93 ? -17.089 -7.934 -0.079 1.00 97.69 93 ALA A CA 1
ATOM 723 C C . ALA A 1 93 ? -16.176 -8.800 -0.953 1.00 97.69 93 ALA A C 1
ATOM 725 O O . ALA A 1 93 ? -15.389 -8.264 -1.735 1.00 97.69 93 ALA A O 1
ATOM 726 N N . GLY A 1 94 ? -16.293 -10.123 -0.852 1.00 96.56 94 GLY A N 1
ATOM 727 C CA . GLY A 1 94 ? -15.752 -11.040 -1.851 1.00 96.56 94 GLY A CA 1
ATOM 728 C C . GLY A 1 94 ? -16.708 -11.107 -3.032 1.00 96.56 94 GLY A C 1
ATOM 729 O O . GLY A 1 94 ? -17.809 -11.634 -2.892 1.00 96.56 94 GLY A O 1
ATOM 730 N N . CYS A 1 95 ? -16.316 -10.556 -4.175 1.00 92.69 95 CYS A N 1
ATOM 731 C CA . CYS A 1 95 ? -17.178 -10.355 -5.334 1.00 92.69 95 CYS A CA 1
ATOM 732 C C . CYS A 1 95 ? -16.917 -11.398 -6.433 1.00 92.69 95 CYS A C 1
ATOM 734 O O . CYS A 1 95 ? -15.775 -11.639 -6.826 1.00 92.69 95 CYS A O 1
ATOM 736 N N . LEU A 1 96 ? -17.997 -11.981 -6.952 1.00 88.44 96 LEU A N 1
ATOM 737 C CA . LEU A 1 96 ? -18.026 -12.760 -8.200 1.00 88.44 96 LEU A CA 1
ATOM 738 C C . LEU A 1 96 ? -18.403 -11.861 -9.389 1.00 88.44 96 LEU A C 1
ATOM 740 O O . LEU A 1 96 ? -17.967 -12.058 -10.514 1.00 88.44 96 LEU A O 1
ATOM 744 N N . ALA A 1 97 ? -19.237 -10.859 -9.123 1.00 81.06 97 ALA A N 1
ATOM 745 C CA . ALA A 1 97 ? -19.589 -9.764 -10.016 1.00 81.06 97 ALA A CA 1
ATOM 746 C C . ALA A 1 97 ? -20.141 -8.609 -9.162 1.00 81.06 97 ALA A C 1
ATOM 748 O O . ALA A 1 97 ? -20.272 -8.737 -7.942 1.00 81.06 97 ALA A O 1
ATOM 749 N N . GLU A 1 98 ? -20.511 -7.495 -9.788 1.00 81.25 98 GLU A N 1
ATOM 750 C CA . GLU A 1 98 ? -21.258 -6.436 -9.102 1.00 81.25 98 GLU A CA 1
ATOM 751 C C . GLU A 1 98 ? -22.572 -6.990 -8.513 1.00 81.25 98 GLU A C 1
ATOM 753 O O . GLU A 1 98 ? -23.275 -7.756 -9.174 1.00 81.25 98 GLU A O 1
ATOM 758 N N . ASN A 1 99 ? -22.887 -6.646 -7.257 1.00 85.31 99 ASN A N 1
ATOM 759 C CA . ASN A 1 99 ? -24.029 -7.182 -6.487 1.00 85.31 99 ASN A CA 1
ATOM 760 C C . ASN A 1 99 ? -24.053 -8.719 -6.309 1.00 85.31 99 ASN A C 1
ATOM 762 O O . ASN A 1 99 ? -25.037 -9.265 -5.811 1.00 85.31 99 ASN A O 1
ATOM 766 N N . ARG A 1 100 ? -22.984 -9.442 -6.672 1.00 88.56 100 ARG A N 1
ATOM 767 C CA . ARG A 1 100 ? -22.869 -10.895 -6.470 1.00 88.56 100 ARG A CA 1
ATOM 768 C C . ARG A 1 100 ? -21.700 -11.209 -5.556 1.00 88.56 100 ARG A C 1
ATOM 770 O O . ARG A 1 100 ? -20.539 -11.110 -5.955 1.00 88.56 100 ARG A O 1
ATOM 777 N N . PHE A 1 101 ? -22.020 -11.645 -4.343 1.00 91.94 101 PHE A N 1
ATOM 778 C CA . PHE A 1 101 ? -21.042 -11.822 -3.276 1.00 91.94 101 PHE A CA 1
ATOM 779 C C . PHE A 1 101 ? -20.875 -13.297 -2.907 1.00 91.94 101 PHE A C 1
ATOM 781 O O . PHE A 1 101 ? -21.859 -13.985 -2.650 1.00 91.94 101 PHE A O 1
ATOM 788 N N . GLY A 1 102 ? -19.629 -13.766 -2.848 1.00 89.12 102 GLY A N 1
ATOM 789 C CA . GLY A 1 102 ? -19.281 -15.056 -2.246 1.00 89.12 102 GLY A CA 1
ATOM 790 C C . GLY A 1 102 ? -19.202 -14.982 -0.722 1.00 89.12 102 GLY A C 1
ATOM 791 O O . GLY A 1 102 ? -19.513 -15.946 -0.029 1.00 89.12 102 GLY A O 1
ATOM 792 N N . PHE A 1 103 ? -18.819 -13.819 -0.190 1.00 94.38 103 PHE A N 1
ATOM 793 C CA . PHE A 1 103 ? -18.879 -13.509 1.236 1.00 94.38 103 PHE A CA 1
ATOM 794 C C . PHE A 1 103 ? -18.904 -11.996 1.458 1.00 94.38 103 PHE A C 1
ATOM 796 O O . PHE A 1 103 ? -18.510 -11.213 0.591 1.00 94.38 103 PHE A O 1
ATOM 803 N N . VAL A 1 104 ? -19.309 -11.588 2.657 1.00 96.06 104 VAL A N 1
ATOM 804 C CA . VAL A 1 104 ? -19.233 -10.200 3.118 1.00 96.06 104 VAL A CA 1
ATOM 805 C C . VAL A 1 104 ? -18.731 -10.141 4.555 1.00 96.06 104 VAL A C 1
ATOM 807 O O . VAL A 1 104 ? -18.806 -11.125 5.299 1.00 96.06 104 VAL A O 1
ATOM 810 N N . SER A 1 105 ? -18.213 -8.984 4.955 1.00 96.19 105 SER A N 1
ATOM 811 C CA . SER A 1 105 ? -17.944 -8.698 6.357 1.00 96.19 105 SER A CA 1
ATOM 812 C C . SER A 1 105 ? -19.241 -8.764 7.154 1.00 96.19 105 SER A C 1
ATOM 814 O O . SER A 1 105 ? -20.216 -8.084 6.840 1.00 96.19 105 SER A O 1
ATOM 816 N N . ASP A 1 106 ? -19.252 -9.607 8.180 1.00 93.62 106 ASP A N 1
ATOM 817 C CA . ASP A 1 106 ? -20.385 -9.773 9.080 1.00 93.62 106 ASP A CA 1
ATOM 818 C C . ASP A 1 106 ? -19.861 -10.097 10.489 1.00 93.62 106 ASP A C 1
ATOM 820 O O . ASP A 1 106 ? -19.351 -11.198 10.715 1.00 93.62 106 ASP A O 1
ATOM 824 N N . PRO A 1 107 ? -19.968 -9.170 11.457 1.00 89.94 107 PRO A N 1
ATOM 825 C CA . PRO A 1 107 ? -19.504 -9.408 12.819 1.00 89.94 107 PRO A CA 1
ATOM 826 C C . PRO A 1 107 ? -20.275 -10.533 13.534 1.00 89.94 107 PRO A C 1
ATOM 828 O O . PRO A 1 107 ? -19.742 -11.117 14.482 1.00 89.94 107 PRO A O 1
ATOM 831 N N . ALA A 1 108 ? -21.490 -10.887 13.092 1.00 84.88 108 ALA A N 1
ATOM 832 C CA . ALA A 1 108 ? -22.225 -12.023 13.648 1.00 84.88 108 ALA A CA 1
ATOM 833 C C . ALA A 1 108 ? -21.606 -13.369 13.220 1.00 84.88 108 ALA A C 1
ATOM 835 O O . ALA A 1 108 ? -21.557 -14.319 14.011 1.00 84.88 108 ALA A O 1
ATOM 836 N N . SER A 1 109 ? -21.039 -13.437 12.013 1.00 88.12 109 SER A N 1
ATOM 837 C CA . SER A 1 109 ? -20.459 -14.653 11.442 1.00 88.12 109 SER A CA 1
ATOM 838 C C . SER A 1 109 ? -19.187 -15.133 12.150 1.00 88.12 109 SER A C 1
ATOM 840 O O . SER A 1 109 ? -18.216 -14.396 12.349 1.00 88.12 109 SER A O 1
ATOM 842 N N . GLY A 1 110 ? -19.164 -16.435 12.463 1.00 86.50 110 GLY A N 1
ATOM 843 C CA . GLY A 1 110 ? -18.027 -17.168 13.038 1.00 86.50 110 GLY A CA 1
ATOM 844 C C . GLY A 1 110 ? -16.743 -17.164 12.210 1.00 86.50 110 GLY A C 1
ATOM 845 O O . GLY A 1 110 ? -15.705 -17.600 12.709 1.00 86.50 110 GLY A O 1
ATOM 846 N N . ALA A 1 111 ? -16.808 -16.686 10.969 1.00 92.38 111 ALA A N 1
ATOM 847 C CA . ALA A 1 111 ? -15.678 -16.606 10.055 1.00 92.38 111 ALA A CA 1
ATOM 848 C C . ALA A 1 111 ? -14.712 -15.449 10.368 1.00 92.38 111 ALA A C 1
ATOM 850 O O . ALA A 1 111 ? -13.580 -15.466 9.884 1.00 92.38 111 ALA A O 1
ATOM 851 N N . TRP A 1 112 ? -15.140 -14.461 11.166 1.00 95.88 112 TRP A N 1
ATOM 852 C CA . TRP A 1 112 ? -14.387 -13.230 11.410 1.00 95.88 112 TRP A CA 1
ATOM 853 C C . TRP A 1 112 ? -13.729 -13.187 12.792 1.00 95.88 112 TRP A C 1
ATOM 855 O O . TRP A 1 112 ? -14.384 -13.329 13.831 1.00 95.88 112 TRP A O 1
ATOM 865 N N . SER A 1 113 ? -12.422 -12.929 12.808 1.00 96.25 113 SER A N 1
ATOM 866 C CA . SER A 1 113 ? -11.608 -12.783 14.022 1.00 96.25 113 SER A CA 1
ATOM 867 C C . SER A 1 113 ? -10.683 -11.574 13.933 1.00 96.25 113 SER A C 1
ATOM 869 O O . SER A 1 113 ? -10.446 -11.056 12.844 1.00 96.25 113 SER A O 1
ATOM 871 N N . ALA A 1 114 ? -10.174 -11.116 15.074 1.00 96.25 114 ALA A N 1
ATOM 872 C CA . ALA A 1 114 ? -9.251 -9.994 15.164 1.00 96.25 114 ALA A CA 1
ATOM 873 C C . ALA A 1 114 ? -8.034 -10.315 16.047 1.00 96.25 114 ALA A C 1
ATOM 875 O O . ALA A 1 114 ? -8.102 -11.144 16.959 1.00 96.25 114 ALA A O 1
ATOM 876 N N . CYS A 1 115 ? -6.917 -9.633 15.812 1.00 88.88 115 CYS A N 1
ATOM 877 C CA . CYS A 1 115 ? -5.712 -9.704 16.628 1.00 88.88 115 CYS A CA 1
ATOM 878 C C . CYS A 1 115 ? -5.127 -8.302 16.822 1.00 88.88 115 CYS A C 1
ATOM 880 O O . CYS A 1 115 ? -4.728 -7.640 15.867 1.00 88.88 115 CYS A O 1
ATOM 882 N N . ASP A 1 116 ? -5.067 -7.872 18.080 1.00 84.56 116 ASP A N 1
ATOM 883 C CA . ASP A 1 116 ? -4.484 -6.588 18.491 1.00 84.56 116 ASP A CA 1
ATOM 884 C C . ASP A 1 116 ? -3.135 -6.767 19.210 1.00 84.56 116 ASP A C 1
ATOM 886 O O . ASP A 1 116 ? -2.508 -5.790 19.603 1.00 84.56 116 ASP A O 1
ATOM 890 N N . ASP A 1 117 ? -2.706 -8.017 19.427 1.00 80.12 117 ASP A N 1
ATOM 891 C CA . ASP A 1 117 ? -1.485 -8.370 20.154 1.00 80.12 117 ASP A CA 1
ATOM 892 C C . ASP A 1 117 ? -0.333 -8.589 19.161 1.00 80.12 117 ASP A C 1
ATOM 894 O O . ASP A 1 117 ? -0.320 -9.626 18.484 1.00 80.12 117 ASP A O 1
ATOM 898 N N . PRO A 1 118 ? 0.657 -7.676 19.086 1.00 74.25 118 PRO A N 1
ATOM 899 C CA . PRO A 1 118 ? 1.765 -7.779 18.139 1.00 74.25 118 PRO A CA 1
ATOM 900 C C . PRO A 1 118 ? 2.537 -9.097 18.243 1.00 74.25 118 PRO A C 1
ATOM 902 O O . PRO A 1 118 ? 3.010 -9.611 17.230 1.00 74.25 118 PRO A O 1
ATOM 905 N N . ALA A 1 119 ? 2.620 -9.693 19.439 1.00 75.50 119 ALA A N 1
ATOM 906 C CA . ALA A 1 119 ? 3.330 -10.953 19.648 1.00 75.50 119 ALA A CA 1
ATOM 907 C C . ALA A 1 119 ? 2.628 -12.154 18.990 1.00 75.50 119 ALA A C 1
ATOM 909 O O . ALA A 1 119 ? 3.255 -13.188 18.765 1.00 75.50 119 ALA A O 1
ATOM 910 N N . LYS A 1 120 ? 1.333 -12.034 18.670 1.00 82.00 120 LYS A N 1
ATOM 911 C CA . LYS A 1 120 ? 0.527 -13.099 18.054 1.00 82.00 120 LYS A CA 1
ATOM 912 C C . LYS A 1 120 ? 0.277 -12.894 16.560 1.00 82.00 120 LYS A C 1
ATOM 914 O O . LYS A 1 120 ? -0.229 -13.809 15.912 1.00 82.00 120 LYS A O 1
ATOM 919 N N . VAL A 1 121 ? 0.640 -11.736 16.002 1.00 83.94 121 VAL A N 1
ATOM 920 C CA . VAL A 1 121 ? 0.352 -11.366 14.604 1.00 83.94 121 VAL A CA 1
ATOM 921 C C . VAL A 1 121 ? 0.960 -12.351 13.610 1.00 83.94 121 VAL A C 1
ATOM 923 O O . VAL A 1 121 ? 0.272 -12.789 12.694 1.00 83.94 121 VAL A O 1
ATOM 926 N N . HIS A 1 122 ? 2.215 -12.762 13.810 1.00 87.31 122 HIS A N 1
ATOM 927 C CA . HIS A 1 122 ? 2.877 -13.707 12.906 1.00 87.31 122 HIS A CA 1
ATOM 928 C C . HIS A 1 122 ? 2.084 -15.016 12.759 1.00 87.31 122 HIS A C 1
ATOM 930 O O . HIS A 1 122 ? 1.837 -15.495 11.649 1.00 87.31 122 HIS A O 1
ATOM 936 N N . ASP A 1 123 ? 1.638 -15.575 13.883 1.00 81.88 123 ASP A N 1
ATOM 937 C CA . ASP A 1 123 ? 0.825 -16.786 13.905 1.00 81.88 123 ASP A CA 1
ATOM 938 C C . ASP A 1 123 ? -0.571 -16.547 13.345 1.00 81.88 123 ASP A C 1
ATOM 940 O O . ASP A 1 123 ? -1.105 -17.401 12.640 1.00 81.88 123 ASP A O 1
ATOM 944 N N . PHE A 1 124 ? -1.150 -15.386 13.643 1.00 94.31 124 PHE A N 1
ATOM 945 C CA . PHE A 1 124 ? -2.434 -14.967 13.106 1.00 94.31 124 PHE A CA 1
ATOM 946 C C . PHE A 1 124 ? -2.396 -14.884 11.574 1.00 94.31 124 PHE A C 1
ATOM 948 O O . PHE A 1 124 ? -3.326 -15.344 10.928 1.00 94.31 124 PHE A O 1
ATOM 955 N N . ILE A 1 125 ? -1.313 -14.402 10.970 1.00 87.69 125 ILE A N 1
ATOM 956 C CA . ILE A 1 125 ? -1.144 -14.377 9.511 1.00 87.69 125 ILE A CA 1
ATOM 957 C C . ILE A 1 125 ? -0.918 -15.789 8.959 1.00 87.69 125 ILE A C 1
ATOM 959 O O . ILE A 1 125 ? -1.606 -16.222 8.031 1.00 87.69 125 ILE A O 1
ATOM 963 N N . SER A 1 126 ? 0.038 -16.514 9.541 1.00 87.62 126 SER A N 1
ATOM 964 C CA . SER A 1 126 ? 0.600 -17.731 8.942 1.00 87.62 126 SER A CA 1
ATOM 965 C C . SER A 1 126 ? -0.258 -18.977 9.151 1.00 87.62 126 SER A C 1
ATOM 967 O O . SER A 1 126 ? -0.183 -19.917 8.363 1.00 87.62 126 SER A O 1
ATOM 969 N N . ARG A 1 127 ? -1.063 -19.021 10.221 1.00 89.94 127 ARG A N 1
ATOM 970 C CA . ARG A 1 127 ? -1.875 -20.189 10.582 1.00 89.94 127 ARG A CA 1
ATOM 971 C C . ARG A 1 127 ? -3.356 -19.865 10.441 1.00 89.94 127 ARG A C 1
ATOM 973 O O . ARG A 1 127 ? -3.876 -19.009 11.159 1.00 89.94 127 ARG A O 1
ATOM 980 N N . ARG A 1 128 ? -4.048 -20.613 9.579 1.00 93.19 128 ARG A N 1
ATOM 981 C CA . ARG A 1 128 ? -5.487 -20.485 9.295 1.00 93.19 128 ARG A CA 1
ATOM 982 C C . ARG A 1 128 ? -6.328 -20.262 10.553 1.00 93.19 128 ARG A C 1
ATOM 984 O O . ARG A 1 128 ? -6.915 -19.197 10.713 1.00 93.19 128 ARG A O 1
ATOM 991 N N . ASP A 1 129 ? -6.296 -21.206 11.490 1.00 92.00 129 ASP A N 1
ATOM 992 C CA . ASP A 1 129 ? -7.167 -21.206 12.674 1.00 92.00 129 ASP A CA 1
ATOM 993 C C . ASP A 1 129 ? -6.635 -20.396 13.876 1.00 92.00 129 ASP A C 1
ATOM 995 O O . ASP A 1 129 ? -7.293 -20.316 14.917 1.00 92.00 129 ASP A O 1
ATOM 999 N N . ALA A 1 130 ? -5.461 -19.759 13.772 1.00 91.31 130 ALA A N 1
ATOM 1000 C CA . ALA A 1 130 ? -4.941 -18.938 14.865 1.00 91.31 130 ALA A CA 1
ATOM 1001 C C . ALA A 1 130 ? -5.835 -17.714 15.119 1.00 91.31 130 ALA A C 1
ATOM 1003 O O . ALA A 1 130 ? -6.201 -16.998 14.188 1.00 91.31 130 ALA A O 1
ATOM 1004 N N . GLY A 1 131 ? -6.155 -17.462 16.393 1.00 89.19 131 GLY A N 1
ATOM 1005 C CA . GLY A 1 131 ? -6.936 -16.299 16.830 1.00 89.19 131 GLY A CA 1
ATOM 1006 C C . GLY A 1 131 ? -8.455 -16.420 16.671 1.00 89.19 131 GLY A C 1
ATOM 1007 O O . GLY A 1 131 ? -9.159 -15.479 17.017 1.00 89.19 131 GLY A O 1
ATOM 1008 N N . ARG A 1 132 ? -8.979 -17.577 16.242 1.00 88.31 132 ARG A N 1
ATOM 1009 C CA . ARG A 1 132 ? -10.417 -17.800 15.983 1.00 88.31 132 ARG A CA 1
ATOM 1010 C C . ARG A 1 132 ? -11.345 -17.477 17.165 1.00 88.31 132 ARG A C 1
ATOM 1012 O O . ARG A 1 132 ? -12.489 -17.084 16.965 1.00 88.31 132 ARG A O 1
ATOM 1019 N N . ASN A 1 133 ? -10.839 -17.602 18.392 1.00 81.69 133 ASN A N 1
ATOM 1020 C CA . ASN A 1 133 ? -11.592 -17.303 19.613 1.00 81.69 133 ASN A CA 1
ATOM 1021 C C . ASN A 1 133 ? -11.719 -15.798 19.899 1.00 81.69 133 ASN A C 1
ATOM 1023 O O . ASN A 1 133 ? -12.574 -15.403 20.687 1.00 81.69 133 ASN A O 1
ATOM 1027 N N . ASN A 1 134 ? -10.888 -14.952 19.280 1.00 87.94 134 ASN A N 1
ATOM 1028 C CA . ASN A 1 134 ? -10.986 -13.504 19.418 1.00 87.94 134 ASN A CA 1
ATOM 1029 C C . ASN A 1 134 ? -11.764 -12.933 18.232 1.00 87.94 134 ASN A C 1
ATOM 1031 O O . ASN A 1 134 ? -11.205 -12.677 17.170 1.00 87.94 134 ASN A O 1
ATOM 1035 N N . ARG A 1 135 ? -13.078 -12.793 18.392 1.00 90.44 135 ARG A N 1
ATOM 1036 C CA . ARG A 1 135 ? -13.983 -12.381 17.314 1.00 90.44 135 ARG A CA 1
ATOM 1037 C C . ARG A 1 135 ? -13.800 -10.910 16.948 1.00 90.44 135 ARG A C 1
ATOM 1039 O O . ARG A 1 135 ? -13.633 -10.068 17.832 1.00 90.44 135 ARG A O 1
ATOM 1046 N N . ALA A 1 136 ? -13.885 -10.613 15.650 1.00 91.69 136 ALA A N 1
ATOM 1047 C CA . ALA A 1 136 ? -14.118 -9.244 15.202 1.00 91.69 136 ALA A CA 1
ATOM 1048 C C . ALA A 1 136 ? -15.520 -8.810 15.652 1.00 91.69 136 ALA A C 1
ATOM 1050 O O . ALA A 1 136 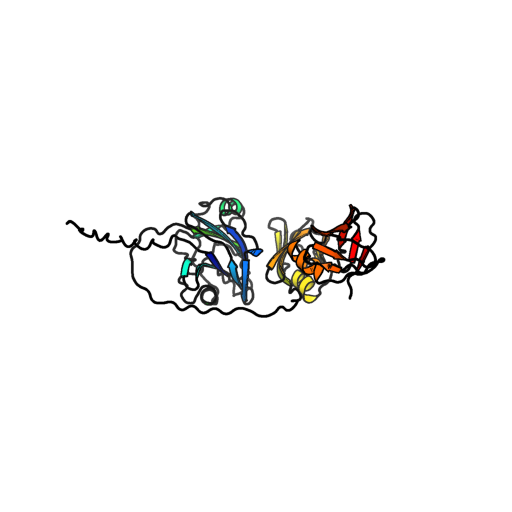? -16.425 -9.639 15.769 1.00 91.69 136 ALA A O 1
ATOM 1051 N N . ARG A 1 137 ? -15.684 -7.528 15.964 1.00 88.44 137 ARG A N 1
ATOM 1052 C CA . ARG A 1 137 ? -16.860 -7.014 16.672 1.00 88.44 137 ARG A CA 1
ATOM 1053 C C . ARG A 1 137 ? -17.624 -6.018 15.819 1.00 88.44 137 ARG A C 1
ATOM 1055 O O . ARG A 1 137 ? -17.064 -5.412 14.907 1.00 88.44 137 ARG A O 1
ATOM 1062 N N . VAL A 1 138 ? -18.896 -5.838 16.166 1.00 87.00 138 VAL A N 1
ATOM 1063 C CA . VAL A 1 138 ? -19.685 -4.685 15.724 1.00 87.00 138 VAL A CA 1
ATOM 1064 C C . VAL A 1 138 ? -18.978 -3.412 16.191 1.00 87.00 138 VAL A C 1
ATOM 1066 O O . VAL A 1 138 ? -18.366 -3.390 17.259 1.00 87.00 138 VAL A O 1
ATOM 1069 N N . ILE A 1 139 ? -19.036 -2.369 15.372 1.00 89.88 139 ILE A N 1
ATOM 1070 C CA . ILE A 1 139 ? -18.414 -1.084 15.672 1.00 89.88 139 ILE A CA 1
ATOM 1071 C C . ILE A 1 139 ? -19.414 -0.221 16.440 1.00 89.88 139 ILE A C 1
ATOM 1073 O O . ILE A 1 139 ? -20.515 0.015 15.948 1.00 89.88 139 ILE A O 1
ATOM 1077 N N . ASP A 1 140 ? -19.015 0.278 17.609 1.00 78.06 140 ASP A N 1
ATOM 1078 C CA . ASP A 1 140 ? -19.873 1.138 18.437 1.00 78.06 140 ASP A CA 1
ATOM 1079 C C . ASP A 1 140 ? -20.135 2.502 17.776 1.00 78.06 140 ASP A C 1
ATOM 1081 O O . ASP A 1 140 ? -21.251 3.016 17.804 1.00 78.06 140 ASP A O 1
ATOM 1085 N N . VAL A 1 141 ? -19.095 3.078 17.164 1.00 80.56 141 VAL A N 1
ATOM 1086 C CA . VAL A 1 141 ? -19.133 4.367 16.458 1.00 80.56 141 VAL A CA 1
ATOM 1087 C C . VAL A 1 141 ? -18.584 4.168 15.040 1.00 80.56 141 VAL A C 1
ATOM 1089 O O . VAL A 1 141 ? -17.389 4.374 14.804 1.00 80.56 141 VAL A O 1
ATOM 1092 N N . PRO A 1 142 ? -19.408 3.657 14.105 1.00 89.31 142 PRO A N 1
ATOM 1093 C CA . PRO A 1 142 ? -18.973 3.446 12.736 1.00 89.31 142 PRO A CA 1
ATOM 1094 C C . PRO A 1 142 ? -18.839 4.777 11.996 1.00 89.31 142 PRO A C 1
ATOM 1096 O O . PRO A 1 142 ? -19.640 5.693 12.195 1.00 89.31 142 PRO A O 1
ATOM 1099 N N . TRP A 1 143 ? -17.874 4.864 11.080 1.00 89.75 143 TRP A N 1
ATOM 1100 C CA . TRP A 1 143 ? -17.817 5.980 10.138 1.00 89.75 143 TRP A CA 1
ATOM 1101 C C . TRP A 1 143 ? -19.111 6.043 9.317 1.00 89.75 143 TRP A C 1
ATOM 1103 O O . TRP A 1 143 ? -19.457 5.093 8.613 1.00 89.75 143 TRP A O 1
ATOM 1113 N N . GLY A 1 144 ? -19.819 7.175 9.385 1.00 86.31 144 GLY A N 1
ATOM 1114 C CA . GLY A 1 144 ? -21.147 7.326 8.777 1.00 86.31 144 GLY A CA 1
ATOM 1115 C C . GLY A 1 144 ? -21.184 7.116 7.258 1.00 86.31 144 GLY A C 1
ATOM 1116 O O . GLY A 1 144 ? -22.214 6.711 6.730 1.00 86.31 144 GLY A O 1
ATOM 1117 N N . GLY A 1 145 ? -20.065 7.337 6.559 1.00 89.88 145 GLY A N 1
ATOM 1118 C CA . GLY A 1 145 ? -19.947 7.095 5.118 1.00 89.88 145 GLY A CA 1
ATOM 1119 C C . GLY A 1 145 ? -19.599 5.652 4.736 1.00 89.88 145 GLY A C 1
ATOM 1120 O O . GLY A 1 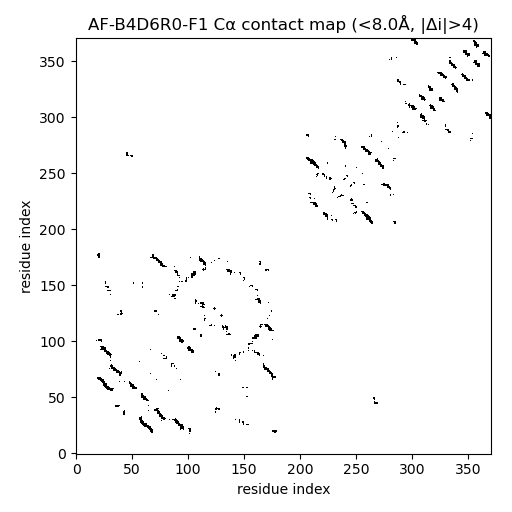145 ? -19.612 5.328 3.551 1.00 89.88 145 GLY A O 1
ATOM 1121 N N . GLY A 1 146 ? -19.270 4.779 5.692 1.00 91.88 146 GLY A N 1
ATOM 1122 C CA . GLY A 1 146 ? -18.709 3.456 5.406 1.00 91.88 146 GLY A CA 1
ATOM 1123 C C . GLY A 1 146 ? -19.643 2.550 4.599 1.00 91.88 146 GLY A C 1
ATOM 1124 O O . GLY A 1 146 ? -19.258 2.058 3.535 1.00 91.88 146 GLY A O 1
ATOM 1125 N N . ASP A 1 147 ? -20.882 2.372 5.074 1.00 93.56 147 ASP A N 1
ATOM 1126 C CA . ASP A 1 147 ? -21.891 1.517 4.427 1.00 93.56 147 ASP A CA 1
ATOM 1127 C C . ASP A 1 147 ? -22.259 2.047 3.026 1.00 93.56 147 ASP A C 1
ATOM 1129 O O . ASP A 1 147 ? -22.420 1.269 2.085 1.00 93.56 147 ASP A O 1
ATOM 1133 N N . GLU A 1 148 ? -22.372 3.371 2.862 1.00 94.88 148 GLU A N 1
ATOM 1134 C CA . GLU A 1 148 ? -22.661 3.993 1.562 1.00 94.88 148 GLU A CA 1
ATOM 1135 C C . GLU A 1 148 ? -21.521 3.748 0.570 1.00 94.88 148 GLU A C 1
ATOM 1137 O O . GLU A 1 148 ? -21.760 3.380 -0.581 1.00 94.88 148 GLU A O 1
ATOM 1142 N N . ASN A 1 149 ? -20.273 3.912 1.010 1.00 95.00 149 ASN A N 1
ATOM 1143 C CA . ASN A 1 149 ? -19.124 3.756 0.130 1.00 95.00 149 ASN A CA 1
ATOM 1144 C C . ASN A 1 149 ? -18.913 2.306 -0.290 1.00 95.00 149 ASN A C 1
ATOM 1146 O O . ASN A 1 149 ? -18.646 2.058 -1.465 1.00 95.00 149 ASN A O 1
ATOM 1150 N N . ILE A 1 150 ? -19.092 1.331 0.605 1.00 96.12 150 ILE A N 1
ATOM 1151 C CA . ILE A 1 150 ? -18.956 -0.064 0.173 1.00 96.12 150 ILE A CA 1
ATOM 1152 C C . ILE A 1 150 ? -20.080 -0.457 -0.784 1.00 96.12 150 ILE A C 1
ATOM 1154 O O . ILE A 1 150 ? -19.815 -1.121 -1.781 1.00 96.12 150 ILE A O 1
ATOM 1158 N N . LYS A 1 151 ? -21.301 0.049 -0.578 1.00 96.19 151 LYS A N 1
ATOM 1159 C CA . LYS A 1 151 ? -22.402 -0.111 -1.538 1.00 96.19 151 LYS A CA 1
ATOM 1160 C C . LYS A 1 151 ? -22.106 0.543 -2.885 1.00 96.19 151 LYS A C 1
ATOM 1162 O O . LYS A 1 151 ? -22.428 -0.024 -3.923 1.00 96.19 151 LYS A O 1
ATOM 1167 N N . ARG A 1 152 ? -21.453 1.707 -2.896 1.00 95.19 152 ARG A N 1
ATOM 1168 C CA . ARG A 1 152 ? -21.056 2.391 -4.135 1.00 95.19 152 ARG A CA 1
ATOM 1169 C C . ARG A 1 152 ? -20.097 1.556 -4.989 1.00 95.19 152 ARG A C 1
ATOM 1171 O O . ARG A 1 152 ? -20.202 1.620 -6.208 1.00 95.19 152 ARG A O 1
ATOM 1178 N N . TYR A 1 153 ? -19.177 0.803 -4.380 1.00 95.12 153 TYR A N 1
ATOM 1179 C CA . TYR A 1 153 ? -18.122 0.088 -5.118 1.00 95.12 153 TYR A CA 1
ATOM 1180 C C . TYR A 1 153 ? -18.344 -1.422 -5.262 1.00 95.12 153 TYR A C 1
ATOM 1182 O O . TYR A 1 153 ? -17.920 -2.004 -6.257 1.00 95.12 153 TYR A O 1
ATOM 1190 N N . ALA A 1 154 ? -18.979 -2.069 -4.284 1.00 92.44 154 ALA A N 1
ATOM 1191 C CA . ALA A 1 154 ? -19.288 -3.500 -4.321 1.00 92.44 154 ALA A CA 1
ATOM 1192 C C . ALA A 1 154 ? -20.658 -3.778 -4.965 1.00 92.44 154 ALA A C 1
ATOM 1194 O O . ALA A 1 154 ? -20.893 -4.863 -5.501 1.00 92.44 154 ALA A O 1
ATOM 1195 N N . GLY A 1 155 ? -21.552 -2.790 -4.918 1.00 92.38 155 GLY A N 1
ATOM 1196 C CA . GLY A 1 155 ? -22.922 -2.880 -5.396 1.00 92.38 155 GLY A CA 1
ATOM 1197 C C . GLY A 1 155 ? -23.926 -2.459 -4.320 1.00 92.38 155 GLY A C 1
ATOM 1198 O O . GLY A 1 155 ? -23.747 -2.732 -3.129 1.00 92.38 155 GLY A O 1
ATOM 1199 N N . LYS A 1 156 ? -24.994 -1.774 -4.745 1.00 93.44 156 LYS A N 1
ATOM 1200 C CA . LYS A 1 156 ? -26.041 -1.202 -3.878 1.00 93.44 156 LYS A CA 1
ATOM 1201 C C . LYS A 1 156 ? -26.675 -2.222 -2.921 1.00 93.44 156 LYS A C 1
ATOM 1203 O O . LYS A 1 156 ? -27.124 -1.835 -1.840 1.00 93.44 156 LYS A O 1
ATOM 1208 N N . ASP A 1 157 ? -26.665 -3.497 -3.308 1.00 92.19 157 ASP A N 1
ATOM 1209 C CA . ASP A 1 157 ? -27.290 -4.599 -2.581 1.00 92.19 157 ASP A CA 1
ATOM 1210 C C . ASP A 1 157 ? -26.342 -5.251 -1.561 1.00 92.19 157 ASP A C 1
ATOM 1212 O O . ASP A 1 157 ? -26.674 -6.292 -1.003 1.00 92.19 157 ASP A O 1
ATOM 1216 N N . PHE A 1 158 ? -25.168 -4.656 -1.290 1.00 94.06 158 PHE A N 1
ATOM 1217 C CA . PHE A 1 158 ? -24.227 -5.146 -0.279 1.00 94.06 158 PHE A CA 1
ATOM 1218 C C . PHE A 1 158 ? -24.924 -5.361 1.085 1.00 94.06 158 PHE A C 1
ATOM 1220 O O . PHE A 1 158 ? -25.353 -4.381 1.713 1.00 94.06 158 PHE A O 1
ATOM 1227 N N . PRO A 1 159 ? -25.018 -6.620 1.568 1.00 91.00 159 PRO A N 1
ATOM 1228 C CA . PRO A 1 159 ? -25.747 -6.958 2.792 1.00 91.00 159 PRO A CA 1
ATOM 1229 C C . PRO A 1 159 ? -24.871 -6.947 4.053 1.00 91.00 159 PRO A C 1
ATOM 1231 O O . PRO A 1 159 ? -25.383 -7.127 5.158 1.00 91.00 159 PRO A O 1
ATOM 1234 N N . GLY A 1 160 ? -23.554 -6.788 3.899 1.00 92.81 160 GLY A N 1
ATOM 1235 C CA . GLY A 1 160 ? -22.603 -6.878 5.001 1.00 92.81 160 GLY A CA 1
ATOM 1236 C C . GLY A 1 160 ? -22.654 -5.693 5.962 1.00 92.81 160 GLY A C 1
ATOM 1237 O O . GLY A 1 160 ? -23.393 -4.720 5.789 1.00 92.81 160 GLY A O 1
ATOM 1238 N N . LYS A 1 161 ? -21.824 -5.785 6.997 1.00 94.19 161 LYS A N 1
ATOM 1239 C CA . LYS A 1 161 ? -21.660 -4.770 8.035 1.00 94.19 161 LYS A CA 1
ATOM 1240 C C . LYS A 1 161 ? -20.191 -4.492 8.294 1.00 94.19 161 LYS A C 1
ATOM 1242 O O . LYS A 1 161 ? -19.348 -5.388 8.200 1.00 94.19 161 LYS A O 1
ATOM 1247 N N . GLY A 1 162 ? -19.905 -3.243 8.649 1.00 95.25 162 GLY A N 1
ATOM 1248 C CA . GLY A 1 162 ? -18.608 -2.863 9.185 1.00 95.25 162 GLY A CA 1
ATOM 1249 C C . GLY A 1 162 ? -18.289 -3.634 10.467 1.00 95.25 162 GLY A C 1
ATOM 1250 O O . GLY A 1 162 ? -19.159 -3.861 11.312 1.00 95.25 162 GLY A O 1
ATOM 1251 N N . LEU A 1 163 ? -17.031 -4.032 10.609 1.00 96.56 163 LEU A N 1
ATOM 1252 C CA . LEU A 1 163 ? -16.507 -4.716 11.784 1.00 96.56 163 LEU A CA 1
ATOM 1253 C C . LEU A 1 163 ? -15.115 -4.192 12.141 1.00 96.56 163 LEU A C 1
ATOM 1255 O O . LEU A 1 163 ? -14.439 -3.573 11.319 1.00 96.56 163 LEU A O 1
ATOM 1259 N N . TRP A 1 164 ? -14.688 -4.414 13.382 1.00 94.81 164 TRP A N 1
ATOM 1260 C CA . TRP A 1 164 ? -13.369 -3.979 13.848 1.00 94.81 164 TRP A CA 1
ATOM 1261 C C . TRP A 1 164 ? -12.815 -4.873 14.966 1.00 94.81 164 TRP A C 1
ATOM 1263 O O . TRP A 1 164 ? -13.523 -5.714 15.526 1.00 94.81 164 TRP A O 1
ATOM 1273 N N . GLY A 1 165 ? -11.532 -4.696 15.284 1.00 90.44 165 GLY A N 1
ATOM 1274 C CA . GLY A 1 165 ? -10.888 -5.263 16.472 1.00 90.44 165 GLY A CA 1
ATOM 1275 C C . GLY A 1 165 ? -11.021 -4.381 17.719 1.00 90.44 165 GLY A C 1
ATOM 1276 O O . GLY A 1 165 ? -11.885 -3.509 17.808 1.00 90.44 165 GLY A O 1
ATOM 1277 N N . GLY A 1 166 ? -10.165 -4.598 18.717 1.00 80.69 166 GLY A N 1
ATOM 1278 C CA . GLY A 1 166 ? -10.140 -3.796 19.942 1.00 80.69 166 GLY A CA 1
ATOM 1279 C C . GLY A 1 166 ? -9.281 -2.535 19.825 1.00 80.69 166 GLY A C 1
ATOM 1280 O O . GLY A 1 166 ? -9.605 -1.506 20.425 1.00 80.69 166 GLY A O 1
ATOM 1281 N N . ALA A 1 167 ? -8.211 -2.578 19.030 1.00 80.75 167 ALA A N 1
ATOM 1282 C CA . ALA A 1 167 ? -7.231 -1.499 18.936 1.00 80.75 167 ALA A CA 1
ATOM 1283 C C . ALA A 1 167 ? -7.438 -0.593 17.702 1.00 80.75 167 ALA A C 1
ATOM 1285 O O . ALA A 1 167 ? -8.137 -0.971 16.764 1.00 80.75 167 ALA A O 1
ATOM 1286 N N . PRO A 1 168 ? -6.853 0.623 17.678 1.00 79.38 168 PRO A N 1
ATOM 1287 C CA . PRO A 1 168 ? -6.825 1.479 16.482 1.00 79.38 168 PRO A CA 1
ATOM 1288 C C . PRO A 1 168 ? -6.042 0.872 15.315 1.00 79.38 168 PRO A C 1
ATOM 1290 O O . PRO A 1 168 ? -6.353 1.133 14.167 1.00 79.38 168 PRO A O 1
ATOM 1293 N N . SER A 1 169 ? -5.030 0.059 15.612 1.00 84.50 169 SER A N 1
ATOM 1294 C CA . SER A 1 169 ? -4.282 -0.737 14.642 1.00 84.50 169 SER A CA 1
ATOM 1295 C C . SER A 1 169 ? -4.595 -2.193 14.937 1.00 84.50 169 SER A C 1
ATOM 1297 O O . SER A 1 169 ? -4.279 -2.672 16.027 1.00 84.50 169 SER A O 1
ATOM 1299 N N . THR A 1 170 ? -5.282 -2.866 14.019 1.00 88.69 170 THR A N 1
ATOM 1300 C CA . THR A 1 170 ? -5.822 -4.204 14.262 1.00 88.69 170 THR A CA 1
ATOM 1301 C C . THR A 1 170 ? -5.694 -5.094 13.037 1.00 88.69 170 THR A C 1
ATOM 1303 O O . THR A 1 170 ? -5.767 -4.640 11.894 1.00 88.69 170 THR A O 1
ATOM 1306 N N . TRP A 1 171 ? -5.493 -6.383 13.280 1.00 95.69 171 TRP A N 1
ATOM 1307 C CA . TRP A 1 171 ? -5.429 -7.403 12.246 1.00 95.69 171 TRP A CA 1
ATOM 1308 C C . TRP A 1 171 ? -6.752 -8.140 12.199 1.00 95.69 171 TRP A C 1
ATOM 1310 O O . TRP A 1 171 ? -7.131 -8.768 13.181 1.00 95.69 171 TRP A O 1
ATOM 1320 N N . ILE A 1 172 ? -7.448 -8.099 11.071 1.00 98.12 172 ILE A N 1
ATOM 1321 C CA . ILE A 1 172 ? -8.755 -8.728 10.885 1.00 98.12 172 ILE A CA 1
ATOM 1322 C C . ILE A 1 172 ? -8.592 -9.922 9.959 1.00 98.12 172 ILE A C 1
ATOM 1324 O O . ILE A 1 172 ? -8.045 -9.790 8.869 1.00 98.12 172 ILE A O 1
ATOM 1328 N N . LYS A 1 173 ? -9.076 -11.090 10.378 1.00 98.12 173 LYS A N 1
ATOM 1329 C CA . LYS A 1 173 ? -9.031 -12.320 9.589 1.00 98.12 173 LYS A CA 1
ATOM 1330 C C . LYS A 1 173 ? -10.423 -12.790 9.210 1.00 98.12 173 LYS A C 1
ATOM 1332 O O . LYS A 1 173 ? -11.313 -12.836 10.060 1.00 98.12 173 LYS A O 1
ATOM 1337 N N . PHE A 1 174 ? -10.535 -13.236 7.965 1.00 97.62 174 PHE A N 1
ATOM 1338 C CA . PHE A 1 174 ? -11.643 -14.020 7.439 1.00 97.62 174 PHE A CA 1
ATOM 1339 C C . PHE A 1 174 ? -11.188 -15.446 7.145 1.00 97.62 174 PHE A C 1
ATOM 1341 O O . PHE A 1 174 ? -10.111 -15.632 6.582 1.00 97.62 174 PHE A O 1
ATOM 1348 N N . ILE A 1 175 ? -12.015 -16.437 7.467 1.00 95.56 175 ILE A N 1
ATOM 1349 C CA . ILE A 1 175 ? -11.839 -17.819 7.009 1.00 95.56 175 ILE A CA 1
ATOM 1350 C C . ILE A 1 175 ? -13.025 -18.174 6.115 1.00 95.56 175 ILE A C 1
ATOM 1352 O O . ILE A 1 175 ? -14.163 -18.195 6.585 1.00 95.56 175 ILE A O 1
ATOM 1356 N N . ALA A 1 176 ? -12.754 -18.497 4.853 1.00 92.00 176 ALA A N 1
ATOM 1357 C CA . ALA A 1 176 ? -13.755 -18.997 3.926 1.00 92.00 176 ALA A CA 1
ATOM 1358 C C . ALA A 1 176 ? -14.172 -20.408 4.364 1.00 92.00 176 ALA A C 1
ATOM 1360 O O . ALA A 1 176 ? -13.429 -21.380 4.211 1.00 92.00 176 ALA A O 1
ATOM 1361 N N . VAL A 1 177 ? -15.346 -20.515 4.979 1.00 82.25 177 VAL A N 1
ATOM 1362 C CA . VAL A 1 177 ? -15.965 -21.784 5.375 1.00 82.25 177 VAL A CA 1
ATOM 1363 C C . VAL A 1 177 ? -17.168 -22.022 4.478 1.00 82.25 177 VAL A C 1
ATOM 1365 O O . VAL A 1 177 ? -17.960 -21.098 4.328 1.00 82.25 177 VAL A O 1
ATOM 1368 N N . GLY A 1 178 ? -17.290 -23.218 3.891 1.00 58.91 178 GLY A N 1
ATOM 1369 C CA . GLY A 1 178 ? -18.432 -23.621 3.067 1.00 58.91 178 GLY A CA 1
ATOM 1370 C C . GLY A 1 178 ? -19.777 -23.401 3.773 1.00 58.91 178 GLY A C 1
ATOM 1371 O O . GLY A 1 178 ? -19.821 -23.311 5.009 1.00 58.91 178 GLY A O 1
ATOM 1372 N N . PRO A 1 179 ? -20.890 -23.307 3.024 1.00 49.59 179 PRO A N 1
ATOM 1373 C CA . PRO A 1 179 ? -22.200 -23.089 3.615 1.00 49.59 179 PRO A CA 1
ATOM 1374 C C . PRO A 1 179 ? -22.516 -24.219 4.599 1.00 49.59 179 PRO A C 1
ATOM 1376 O O . PRO A 1 179 ? -22.639 -25.386 4.234 1.00 49.59 179 PRO A O 1
ATOM 1379 N N . THR A 1 180 ? -22.656 -23.858 5.873 1.00 34.56 180 THR A N 1
ATOM 1380 C CA . THR A 1 180 ? -23.326 -24.724 6.842 1.00 34.56 180 THR A CA 1
ATOM 1381 C C . THR A 1 180 ? -24.811 -24.651 6.515 1.00 34.56 180 THR A C 1
ATOM 1383 O O . THR A 1 180 ? -25.369 -23.557 6.476 1.00 34.56 180 THR A O 1
ATOM 1386 N N . THR A 1 181 ? -25.425 -25.794 6.222 1.00 27.39 181 THR A N 1
ATOM 1387 C CA . THR A 1 181 ? -26.824 -25.931 5.807 1.00 27.39 181 THR A CA 1
ATOM 1388 C C . THR A 1 181 ? -27.755 -25.194 6.774 1.00 27.39 181 THR A C 1
ATOM 1390 O O . THR A 1 181 ? -28.000 -25.663 7.883 1.00 27.39 181 THR A O 1
ATOM 1393 N N . MET A 1 182 ? -28.274 -24.040 6.358 1.00 30.39 182 MET A N 1
ATOM 1394 C CA . MET A 1 182 ? -29.471 -23.422 6.924 1.00 30.39 182 MET A CA 1
ATOM 1395 C C . MET A 1 182 ? -30.342 -22.904 5.778 1.00 30.39 182 MET A C 1
ATOM 1397 O O . MET A 1 182 ? -29.845 -22.404 4.771 1.00 30.39 182 MET A O 1
ATOM 1401 N N . GLU A 1 183 ? -31.637 -23.163 5.929 1.00 26.69 183 GLU A N 1
ATOM 1402 C CA . GLU A 1 183 ? -32.677 -23.218 4.906 1.00 26.69 183 GLU A CA 1
ATOM 1403 C C . GLU A 1 183 ? -33.095 -21.859 4.307 1.00 26.69 183 GLU A C 1
ATOM 1405 O O . GLU A 1 183 ? -32.872 -20.788 4.862 1.00 26.69 183 GLU A O 1
ATOM 1410 N N . ALA A 1 184 ? -33.713 -21.991 3.131 1.00 31.11 184 ALA A N 1
ATOM 1411 C CA . ALA A 1 184 ? -34.107 -21.044 2.087 1.00 31.11 184 ALA A CA 1
ATOM 1412 C C . ALA A 1 184 ? -34.905 -19.771 2.462 1.00 31.11 184 ALA A C 1
ATOM 1414 O O . ALA A 1 184 ? -35.700 -19.775 3.399 1.00 31.11 184 ALA A O 1
ATOM 1415 N N . ASN A 1 185 ? -34.830 -18.747 1.585 1.00 28.47 185 ASN A N 1
ATOM 1416 C CA . ASN A 1 185 ? -35.978 -18.333 0.744 1.00 28.47 185 ASN A CA 1
ATOM 1417 C C . ASN A 1 185 ? -35.653 -17.288 -0.363 1.00 28.47 185 ASN A C 1
ATOM 1419 O O . ASN A 1 185 ? -35.253 -16.176 -0.040 1.00 28.47 185 ASN A O 1
ATOM 1423 N N . ALA A 1 186 ? -35.962 -17.683 -1.619 1.00 27.08 186 ALA A N 1
ATOM 1424 C CA . ALA A 1 186 ? -36.426 -16.934 -2.822 1.00 27.08 186 ALA A CA 1
ATOM 1425 C C . ALA A 1 186 ? -35.575 -15.779 -3.414 1.00 27.08 186 ALA A C 1
ATOM 1427 O O . ALA A 1 186 ? -34.960 -15.028 -2.676 1.00 27.08 186 ALA A O 1
ATOM 1428 N N . SER A 1 187 ? -35.581 -15.412 -4.706 1.00 29.64 187 SER A N 1
ATOM 1429 C CA . SER A 1 187 ? -35.808 -15.975 -6.064 1.00 29.64 187 SER A CA 1
ATOM 1430 C C . SER A 1 187 ? -35.394 -14.845 -7.055 1.00 29.64 187 SER A C 1
ATOM 1432 O O . SER A 1 187 ? -35.288 -13.697 -6.617 1.00 29.64 187 SER A O 1
ATOM 1434 N N . PRO A 1 188 ? -35.107 -15.134 -8.341 1.00 36.53 188 PRO A N 1
ATOM 1435 C CA . PRO A 1 188 ? -34.228 -14.326 -9.202 1.00 36.53 188 PRO A CA 1
ATOM 1436 C C . PRO A 1 188 ? -34.974 -13.493 -10.262 1.00 36.53 188 PRO A C 1
ATOM 1438 O O . PRO A 1 188 ? -36.146 -13.752 -10.478 1.00 36.53 188 PRO A O 1
ATOM 1441 N N . ASP A 1 189 ? -34.270 -12.541 -10.897 1.00 28.06 189 ASP A N 1
ATOM 1442 C CA . ASP A 1 189 ? -34.469 -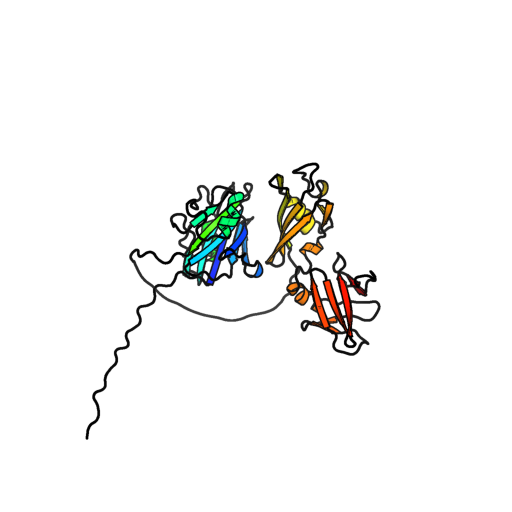11.962 -12.255 1.00 28.06 189 ASP A CA 1
ATOM 1443 C C . ASP A 1 189 ? -33.427 -10.822 -12.430 1.00 28.06 189 ASP A C 1
ATOM 1445 O O . ASP A 1 189 ? -33.116 -10.145 -11.454 1.00 28.06 189 ASP A O 1
ATOM 1449 N N . GLU A 1 190 ? -32.815 -10.443 -13.554 1.00 29.62 190 GLU A N 1
ATOM 1450 C CA . GLU A 1 190 ? -32.540 -10.962 -14.901 1.00 29.62 190 GLU A CA 1
ATOM 1451 C C . GLU A 1 190 ? -31.411 -10.043 -15.464 1.00 29.62 190 GLU A C 1
ATOM 1453 O O . GLU A 1 190 ? -31.216 -8.920 -14.991 1.00 29.62 190 GLU A O 1
ATOM 1458 N N . ALA A 1 191 ? -30.617 -10.515 -16.428 1.00 28.48 191 ALA A N 1
ATOM 1459 C CA . ALA A 1 191 ? -29.393 -9.867 -16.925 1.00 28.48 191 ALA A CA 1
ATOM 1460 C C . ALA A 1 191 ? -29.622 -8.827 -18.045 1.00 28.48 191 ALA A C 1
ATOM 1462 O O . ALA A 1 191 ? -30.543 -8.974 -18.840 1.00 28.48 191 ALA A O 1
ATOM 1463 N N . SER A 1 192 ? -28.689 -7.878 -18.232 1.00 28.67 192 SER A N 1
ATOM 1464 C CA . SER A 1 192 ? -28.335 -7.424 -19.591 1.00 28.67 192 SER A CA 1
ATOM 1465 C C . SER A 1 192 ? -26.922 -6.835 -19.692 1.00 28.67 192 SER A C 1
ATOM 1467 O O . SER A 1 192 ? -26.562 -5.886 -18.997 1.00 28.67 192 SER A O 1
ATOM 1469 N N . GLU A 1 193 ? -26.163 -7.414 -20.611 1.00 25.33 193 GLU A N 1
ATOM 1470 C CA . GLU A 1 193 ? -24.813 -7.109 -21.077 1.00 25.33 193 GLU A CA 1
ATOM 1471 C C . GLU A 1 193 ? -24.798 -5.919 -22.056 1.00 25.33 193 GLU A C 1
ATOM 1473 O O . GLU A 1 193 ? -25.688 -5.812 -22.896 1.00 25.33 193 GLU A O 1
ATOM 1478 N N . SER A 1 194 ? -23.768 -5.061 -22.012 1.00 26.22 194 SER A N 1
ATOM 1479 C CA . SER A 1 194 ? -23.322 -4.327 -23.209 1.00 26.22 194 SER A CA 1
ATOM 1480 C C . SER A 1 194 ? -21.907 -3.753 -23.041 1.00 26.22 194 SER A C 1
ATOM 1482 O O . SER A 1 194 ? -21.638 -2.950 -22.150 1.00 26.22 194 SER A O 1
ATOM 1484 N N . ALA A 1 195 ? -21.004 -4.156 -23.936 1.00 26.72 195 ALA A N 1
ATOM 1485 C CA . ALA A 1 195 ? -19.604 -3.741 -24.032 1.00 26.72 195 ALA A CA 1
ATOM 1486 C C . ALA A 1 195 ? -19.394 -2.666 -25.114 1.00 26.72 195 ALA A C 1
ATOM 1488 O O . ALA A 1 195 ? -20.016 -2.801 -26.160 1.00 26.72 195 ALA A O 1
ATOM 1489 N N . VAL A 1 196 ? -18.458 -1.708 -24.932 1.00 25.59 196 VAL A N 1
ATOM 1490 C CA . VAL A 1 196 ? -17.605 -1.112 -26.003 1.00 25.59 196 VAL A CA 1
ATOM 1491 C C . VAL A 1 196 ? -16.297 -0.521 -25.411 1.00 25.59 196 VAL A C 1
ATOM 1493 O O . VAL A 1 196 ? -16.320 0.158 -24.390 1.00 25.59 196 VAL A O 1
ATOM 1496 N N . LEU A 1 197 ? -15.166 -0.792 -26.087 1.00 25.38 197 LEU A N 1
ATOM 1497 C CA . LEU A 1 197 ? -13.759 -0.406 -25.823 1.00 25.38 197 LEU A CA 1
ATOM 1498 C C . LEU A 1 197 ? -13.383 1.036 -26.325 1.00 25.38 197 LEU A C 1
ATOM 1500 O O . LEU A 1 197 ? -14.272 1.827 -26.624 1.00 25.38 197 LEU A O 1
ATOM 1504 N N . PRO A 1 198 ? -12.088 1.426 -26.466 1.00 45.66 198 PRO A N 1
ATOM 1505 C CA . PRO A 1 198 ? -11.338 2.309 -25.562 1.00 45.66 198 PRO A CA 1
ATOM 1506 C C . PRO A 1 198 ? -10.931 3.644 -26.238 1.00 45.66 198 PRO A C 1
ATOM 1508 O O . PRO A 1 198 ? -11.104 3.792 -27.447 1.00 45.66 198 PRO A O 1
ATOM 1511 N N . LYS A 1 199 ? -10.307 4.604 -25.522 1.00 25.31 199 LYS A N 1
ATOM 1512 C CA . LYS A 1 199 ? -9.401 5.588 -26.168 1.00 25.31 199 LYS A CA 1
ATOM 1513 C C . LYS A 1 199 ? -8.484 6.401 -25.234 1.00 25.31 199 LYS A C 1
ATOM 1515 O O . LYS A 1 199 ? -8.929 7.157 -24.383 1.00 25.31 199 LYS A O 1
ATOM 1520 N N . SER A 1 200 ? -7.202 6.295 -25.593 1.00 27.94 200 SER A N 1
ATOM 1521 C CA . SER A 1 200 ? -6.099 7.271 -25.592 1.00 27.94 200 SER A CA 1
ATOM 1522 C C . SER A 1 200 ? -5.406 7.722 -24.299 1.00 27.94 200 SER A C 1
ATOM 1524 O O . SER A 1 200 ? -5.996 8.256 -23.367 1.00 27.94 200 SER A O 1
ATOM 1526 N N . VAL A 1 201 ? -4.085 7.552 -24.391 1.00 35.38 201 VAL A N 1
ATOM 1527 C CA . VAL A 1 201 ? -2.969 7.815 -23.484 1.00 35.38 201 VAL A CA 1
ATOM 1528 C C . VAL A 1 201 ? -2.687 9.314 -23.332 1.00 35.38 201 VAL A C 1
ATOM 1530 O O . VAL A 1 201 ? -2.640 10.050 -24.314 1.00 35.38 201 VAL A O 1
ATOM 1533 N N . GLN A 1 202 ? -2.422 9.731 -22.096 1.00 28.05 202 GLN A N 1
ATOM 1534 C CA . GLN A 1 202 ? -1.701 10.956 -21.742 1.00 28.05 202 GLN A CA 1
ATOM 1535 C C . GLN A 1 202 ? -0.490 10.516 -20.902 1.00 28.05 202 GLN A C 1
ATOM 1537 O O . GLN A 1 202 ? -0.692 9.692 -20.004 1.00 28.05 202 GLN A O 1
ATOM 1542 N N . PRO A 1 203 ? 0.738 11.020 -21.129 1.00 34.59 203 PRO A N 1
ATOM 1543 C CA . PRO A 1 203 ? 1.858 10.735 -20.237 1.00 34.59 203 PRO A CA 1
ATOM 1544 C C . PRO A 1 203 ? 1.581 11.433 -18.900 1.00 34.59 203 PRO A C 1
ATOM 1546 O O . PRO A 1 203 ? 1.696 12.654 -18.755 1.00 34.59 203 PRO A O 1
ATOM 1549 N N . LYS A 1 204 ? 1.092 10.660 -17.929 1.00 40.06 204 LYS A N 1
ATOM 1550 C CA . LYS A 1 204 ? 0.619 11.175 -16.647 1.00 40.06 204 LYS A CA 1
ATOM 1551 C C . LYS A 1 204 ? 1.821 11.365 -15.725 1.00 40.06 204 LYS A C 1
ATOM 1553 O O . LYS A 1 204 ? 2.412 10.398 -15.261 1.00 40.06 204 LYS A O 1
ATOM 1558 N N . ARG A 1 205 ? 2.175 12.631 -15.474 1.00 46.31 205 ARG A N 1
ATOM 1559 C CA . ARG A 1 205 ? 3.135 13.039 -14.435 1.00 46.31 205 ARG A CA 1
ATOM 1560 C C . ARG A 1 205 ? 2.791 12.358 -13.112 1.00 46.31 205 ARG A C 1
ATOM 1562 O O . ARG A 1 205 ? 1.637 12.416 -12.685 1.00 46.31 205 ARG A O 1
ATOM 1569 N N . TRP A 1 206 ? 3.799 11.771 -12.473 1.00 53.84 206 TRP A N 1
ATOM 1570 C CA . TRP A 1 206 ? 3.594 10.916 -11.315 1.00 53.84 206 TRP A CA 1
ATOM 1571 C C . TRP A 1 206 ? 3.098 11.693 -10.093 1.00 53.84 206 TRP A C 1
ATOM 1573 O O . TRP A 1 206 ? 3.825 12.507 -9.518 1.00 53.84 206 TRP A O 1
ATOM 1583 N N . SER A 1 207 ? 1.842 11.473 -9.701 1.00 70.88 207 SER A N 1
ATOM 1584 C CA . SER A 1 207 ? 1.289 12.050 -8.475 1.00 70.88 207 SER A CA 1
ATOM 1585 C C . SER A 1 207 ? 1.731 11.193 -7.294 1.00 70.88 207 SER A C 1
ATOM 1587 O O . SER A 1 207 ? 1.231 10.079 -7.122 1.00 70.88 207 SER A O 1
ATOM 1589 N N . VAL A 1 208 ? 2.675 11.706 -6.506 1.00 84.00 208 VAL A N 1
ATOM 1590 C CA . VAL A 1 208 ? 3.053 11.116 -5.220 1.00 84.00 208 VAL A CA 1
ATOM 1591 C C . VAL A 1 208 ? 2.149 11.666 -4.128 1.00 84.00 208 VAL A C 1
ATOM 1593 O O . VAL A 1 208 ? 1.949 12.878 -4.054 1.00 84.00 208 VAL A O 1
ATOM 1596 N N . GLN A 1 209 ? 1.651 10.779 -3.270 1.00 85.31 209 GLN A N 1
ATOM 1597 C CA . GLN A 1 209 ? 0.905 11.132 -2.065 1.00 85.31 209 GLN A CA 1
ATOM 1598 C C . GLN A 1 209 ? 1.426 10.320 -0.877 1.00 85.31 209 GLN A C 1
ATOM 1600 O O . GLN A 1 209 ? 1.270 9.104 -0.825 1.00 85.31 209 GLN A O 1
ATOM 1605 N N . VAL A 1 210 ? 2.036 10.981 0.095 1.00 86.62 210 VAL A N 1
ATOM 1606 C CA . VAL A 1 210 ? 2.456 10.409 1.372 1.00 86.62 210 VAL A CA 1
ATOM 1607 C C . VAL A 1 210 ? 1.212 10.084 2.196 1.00 86.62 210 VAL A C 1
ATOM 1609 O O . VAL A 1 210 ? 0.452 10.970 2.604 1.00 86.62 210 VAL A O 1
ATOM 1612 N N . LEU A 1 211 ? 1.021 8.793 2.458 1.00 79.62 211 LEU A N 1
ATOM 1613 C CA . LEU A 1 211 ? -0.106 8.267 3.223 1.00 79.62 211 LEU A CA 1
ATOM 1614 C C . LEU A 1 211 ? 0.197 8.242 4.721 1.00 79.62 211 LEU A C 1
ATOM 1616 O O . LEU A 1 211 ? -0.629 8.672 5.520 1.00 79.62 211 LEU A O 1
ATOM 1620 N N . SER A 1 212 ? 1.383 7.754 5.089 1.00 85.12 212 SER A N 1
ATOM 1621 C CA . SER A 1 212 ? 1.825 7.594 6.475 1.00 85.12 212 SER A CA 1
ATOM 1622 C C . SER A 1 212 ? 3.340 7.710 6.547 1.00 85.12 212 SER A C 1
ATOM 1624 O O . SER A 1 212 ? 4.039 7.202 5.671 1.00 85.12 212 SER A O 1
ATOM 1626 N N . ALA A 1 213 ? 3.862 8.317 7.605 1.00 91.31 213 ALA A N 1
ATOM 1627 C CA . ALA A 1 213 ? 5.278 8.278 7.917 1.00 91.31 213 ALA A CA 1
ATOM 1628 C C . ALA A 1 213 ? 5.498 8.151 9.425 1.00 91.31 213 ALA A C 1
ATOM 1630 O O . ALA A 1 213 ? 5.098 9.026 10.189 1.00 91.31 213 ALA A O 1
ATOM 1631 N N . ILE A 1 214 ? 6.145 7.065 9.841 1.00 90.75 214 ILE A N 1
ATOM 1632 C CA . ILE A 1 214 ? 6.419 6.768 11.248 1.00 90.75 214 ILE A CA 1
ATOM 1633 C C . ILE A 1 214 ? 7.921 6.801 11.478 1.00 90.75 214 ILE A C 1
ATOM 1635 O O . ILE A 1 214 ? 8.670 6.101 10.797 1.00 90.75 214 ILE A O 1
ATOM 1639 N N . TYR A 1 215 ? 8.354 7.608 12.439 1.00 94.88 215 TYR A N 1
ATOM 1640 C CA . TYR A 1 215 ? 9.743 7.715 12.854 1.00 94.88 215 TYR A CA 1
ATOM 1641 C C . TYR A 1 215 ? 9.902 7.127 14.246 1.00 94.88 215 TYR A C 1
ATOM 1643 O O . TYR A 1 215 ? 9.174 7.534 15.140 1.00 94.88 215 TYR A O 1
ATOM 1651 N N . GLY A 1 216 ? 10.826 6.197 14.466 1.00 91.69 216 GLY A N 1
ATOM 1652 C CA . GLY A 1 216 ? 11.001 5.628 15.800 1.00 91.69 216 GLY A CA 1
ATOM 1653 C C . GLY A 1 216 ? 11.712 4.289 15.840 1.00 91.69 216 GLY A C 1
ATOM 1654 O O . GLY A 1 216 ? 12.440 3.919 14.914 1.00 91.69 216 GLY A O 1
ATOM 1655 N N . ILE A 1 217 ? 11.538 3.596 16.964 1.00 84.75 217 ILE A N 1
ATOM 1656 C CA . ILE A 1 217 ? 12.049 2.245 17.193 1.00 84.75 217 ILE A CA 1
ATOM 1657 C C . ILE A 1 217 ? 11.199 1.515 18.239 1.00 84.75 217 ILE A C 1
ATOM 1659 O O . ILE A 1 217 ? 10.971 2.021 19.339 1.00 84.75 217 ILE A O 1
ATOM 1663 N N . SER A 1 218 ? 10.791 0.283 17.916 1.00 73.44 218 SER A N 1
ATOM 1664 C CA . SER A 1 218 ? 10.219 -0.700 18.850 1.00 73.44 218 SER A CA 1
ATOM 1665 C C . SER A 1 218 ? 9.159 -0.139 19.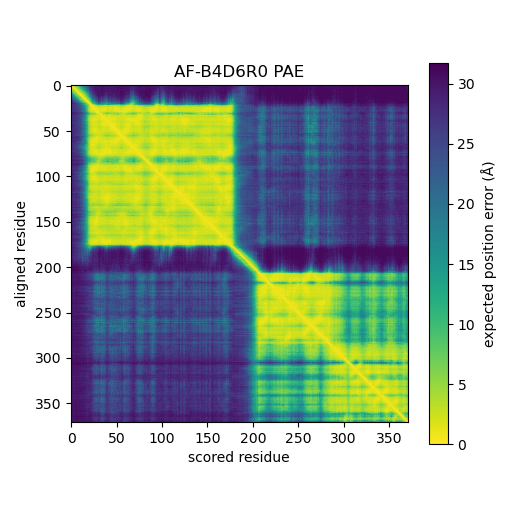812 1.00 73.44 218 SER A C 1
ATOM 1667 O O . SER A 1 218 ? 9.264 -0.313 21.027 1.00 73.44 218 SER A O 1
ATOM 1669 N N . GLY A 1 219 ? 8.139 0.542 19.279 1.00 72.94 219 GLY A N 1
ATOM 1670 C CA . GLY A 1 219 ? 7.001 1.054 20.051 1.00 72.94 219 GLY A CA 1
ATOM 1671 C C . GLY A 1 219 ? 7.218 2.430 20.686 1.00 72.94 219 GLY A C 1
ATOM 1672 O O . GLY A 1 219 ? 6.317 2.942 21.350 1.00 72.94 219 GLY A O 1
ATOM 1673 N N . LYS A 1 220 ? 8.387 3.046 20.480 1.00 84.19 220 LYS A N 1
ATOM 1674 C CA . LYS A 1 220 ? 8.620 4.473 20.723 1.00 84.19 220 LYS A CA 1
ATOM 1675 C C . LYS A 1 220 ? 8.679 5.189 19.385 1.00 84.19 220 LYS A C 1
ATOM 1677 O O . LYS A 1 220 ? 9.755 5.396 18.820 1.00 84.19 220 LYS A O 1
ATOM 1682 N N . ASP A 1 221 ? 7.496 5.536 18.903 1.00 88.56 221 ASP A N 1
ATOM 1683 C CA . ASP A 1 221 ? 7.285 6.039 17.558 1.00 88.56 221 ASP A CA 1
ATOM 1684 C C . ASP A 1 221 ? 6.603 7.411 17.584 1.00 88.56 221 ASP A C 1
ATOM 1686 O O . ASP A 1 221 ? 5.795 7.714 18.464 1.00 88.56 221 ASP A O 1
ATOM 1690 N N . ALA A 1 222 ? 6.939 8.242 16.605 1.00 85.00 222 ALA A N 1
ATOM 1691 C CA . ALA A 1 222 ? 6.293 9.507 16.312 1.00 85.00 222 ALA A CA 1
ATOM 1692 C C . ALA A 1 222 ? 5.679 9.439 14.914 1.00 85.00 222 ALA A C 1
ATOM 1694 O O . ALA A 1 222 ? 6.338 9.040 13.950 1.00 85.00 222 ALA A O 1
ATOM 1695 N N . ASP A 1 223 ? 4.426 9.871 14.803 1.00 88.94 223 ASP A N 1
ATOM 1696 C CA . ASP A 1 223 ? 3.827 10.158 13.507 1.00 88.94 223 ASP A CA 1
ATOM 1697 C C . ASP A 1 223 ? 4.427 11.460 12.965 1.00 88.94 223 ASP A C 1
ATOM 1699 O O . ASP A 1 223 ? 4.246 12.540 13.530 1.00 88.94 223 ASP A O 1
ATOM 1703 N N . VAL A 1 224 ? 5.169 11.338 11.868 1.00 95.25 224 VAL A N 1
ATOM 1704 C CA . VAL A 1 224 ? 5.824 12.443 11.161 1.00 95.25 224 VAL A CA 1
ATOM 1705 C C . VAL A 1 224 ? 5.240 12.628 9.757 1.00 95.25 224 VAL A C 1
ATOM 1707 O O . VAL A 1 224 ? 5.836 13.297 8.910 1.00 95.25 224 VAL A O 1
ATOM 1710 N N . THR A 1 225 ? 4.053 12.070 9.494 1.00 88.00 225 THR A N 1
ATOM 1711 C CA . THR A 1 225 ? 3.377 12.090 8.186 1.00 88.00 225 THR A CA 1
ATOM 1712 C C . THR A 1 225 ? 3.251 13.502 7.636 1.00 88.00 225 THR A C 1
ATOM 1714 O O . THR A 1 225 ? 3.569 13.745 6.474 1.00 88.00 225 THR A O 1
ATOM 1717 N N . GLY A 1 226 ? 2.828 14.459 8.467 1.00 87.00 226 GLY A N 1
ATOM 1718 C CA . GLY A 1 226 ? 2.670 15.854 8.050 1.00 87.00 226 GLY A CA 1
ATOM 1719 C C . GLY A 1 226 ? 3.981 16.497 7.588 1.00 87.00 226 GLY A C 1
ATOM 1720 O O . GLY A 1 226 ? 3.986 17.233 6.601 1.00 87.00 226 GLY A O 1
ATOM 1721 N N . LYS A 1 227 ? 5.093 16.177 8.259 1.00 94.62 227 LYS A N 1
ATOM 1722 C CA . LYS A 1 227 ? 6.425 16.702 7.934 1.00 94.62 227 LYS A CA 1
ATOM 1723 C C . LYS A 1 227 ? 6.993 16.069 6.676 1.00 94.62 227 LYS A C 1
ATOM 1725 O O . LYS A 1 227 ? 7.414 16.778 5.767 1.00 94.62 227 LYS A O 1
ATOM 1730 N N . VAL A 1 228 ? 6.898 14.748 6.553 1.00 94.25 228 VAL A N 1
ATOM 1731 C CA . VAL A 1 228 ? 7.307 14.057 5.324 1.00 94.25 228 VAL A CA 1
ATOM 1732 C C . VAL A 1 228 ? 6.464 14.520 4.133 1.00 94.25 228 VAL A C 1
ATOM 1734 O O . VAL A 1 228 ? 7.012 14.776 3.066 1.00 94.25 228 VAL A O 1
ATOM 1737 N N . ARG A 1 229 ? 5.156 14.739 4.311 1.00 92.44 229 ARG A N 1
ATOM 1738 C CA . ARG A 1 229 ? 4.283 15.321 3.280 1.00 92.44 229 ARG A CA 1
ATOM 1739 C C . ARG A 1 229 ? 4.741 16.712 2.847 1.00 92.44 229 ARG A C 1
ATOM 1741 O O . ARG A 1 229 ? 4.773 17.014 1.656 1.00 92.44 229 ARG A O 1
ATOM 1748 N N . GLU A 1 230 ? 5.100 17.562 3.803 1.00 89.31 230 GLU A N 1
ATOM 1749 C CA . GLU A 1 230 ? 5.646 18.890 3.527 1.00 89.31 230 GLU A CA 1
ATOM 1750 C C . GLU A 1 230 ? 6.919 18.802 2.674 1.00 89.31 230 GLU A C 1
ATOM 1752 O O . GLU A 1 230 ? 6.979 19.433 1.617 1.00 89.31 230 GLU A O 1
ATOM 1757 N N . HIS A 1 231 ? 7.883 17.961 3.049 1.00 91.62 231 HIS A N 1
ATOM 1758 C CA . HIS A 1 231 ? 9.120 17.799 2.283 1.00 91.62 231 HIS A CA 1
ATOM 1759 C C . HIS A 1 231 ? 8.907 17.166 0.900 1.00 91.62 231 HIS A C 1
ATOM 1761 O O . HIS A 1 231 ? 9.494 17.624 -0.081 1.00 91.62 231 HIS A O 1
ATOM 1767 N N . VAL A 1 232 ? 8.062 16.137 0.800 1.00 89.81 232 VAL A N 1
ATOM 1768 C CA . VAL A 1 232 ? 7.913 15.314 -0.412 1.00 89.81 232 VAL A CA 1
ATOM 1769 C C . VAL A 1 232 ? 6.925 15.907 -1.407 1.00 89.81 232 VAL A C 1
ATOM 1771 O O . VAL A 1 232 ? 7.228 15.959 -2.596 1.00 89.81 232 VAL A O 1
ATOM 1774 N N . GLU A 1 233 ? 5.745 16.344 -0.967 1.00 86.69 233 GLU A N 1
ATOM 1775 C CA . GLU A 1 233 ? 4.668 16.771 -1.873 1.00 86.69 233 GLU A CA 1
ATOM 1776 C C . GLU A 1 233 ? 4.722 18.268 -2.181 1.00 86.69 233 GLU A C 1
ATOM 1778 O O . GLU A 1 233 ? 4.493 18.668 -3.329 1.00 86.69 233 GLU A O 1
ATOM 1783 N N . LYS A 1 234 ? 5.033 19.087 -1.164 1.00 82.94 234 LYS A N 1
ATOM 1784 C CA . LYS A 1 234 ? 5.003 20.555 -1.260 1.00 82.94 234 LYS A CA 1
ATOM 1785 C C . LYS A 1 234 ? 6.358 21.134 -1.639 1.00 82.94 234 LYS A C 1
ATOM 1787 O O . LYS A 1 234 ? 6.482 21.760 -2.686 1.00 82.94 234 LYS A O 1
ATOM 1792 N N . LEU A 1 235 ? 7.353 20.949 -0.773 1.00 85.69 235 LEU A N 1
ATOM 1793 C CA . LEU A 1 235 ? 8.661 21.581 -0.925 1.00 85.69 235 LEU A CA 1
ATOM 1794 C C . LEU A 1 235 ? 9.503 20.888 -1.991 1.00 85.69 235 LEU A C 1
ATOM 1796 O O . LEU A 1 235 ? 10.289 21.552 -2.661 1.00 85.69 235 LEU A O 1
ATOM 1800 N N . ARG A 1 236 ? 9.313 19.572 -2.157 1.00 84.06 236 ARG A N 1
ATOM 1801 C CA . ARG A 1 236 ? 10.019 18.734 -3.132 1.00 84.06 236 ARG A CA 1
ATOM 1802 C C . ARG A 1 236 ? 11.526 18.980 -3.077 1.00 84.06 236 ARG A C 1
ATOM 1804 O O . ARG A 1 236 ? 12.163 19.206 -4.102 1.00 84.06 236 ARG A O 1
ATOM 1811 N N . HIS A 1 237 ? 12.090 18.939 -1.871 1.00 83.31 237 HIS A N 1
ATOM 1812 C CA . HIS A 1 237 ? 13.526 19.097 -1.645 1.00 83.31 237 HIS A CA 1
ATOM 1813 C C . HIS A 1 237 ? 14.121 17.950 -0.828 1.00 83.31 237 HIS A C 1
ATOM 1815 O O . HIS A 1 237 ? 13.397 17.186 -0.187 1.00 83.31 237 HIS A O 1
ATOM 1821 N N . LYS A 1 238 ? 15.455 17.861 -0.824 1.00 87.06 238 LYS A N 1
ATOM 1822 C CA . LYS A 1 238 ? 16.192 16.945 0.049 1.00 87.06 238 LYS A CA 1
ATOM 1823 C C . LYS A 1 238 ? 15.954 17.292 1.516 1.00 87.06 238 LYS A C 1
ATOM 1825 O O . LYS A 1 238 ? 16.135 18.447 1.890 1.00 87.06 238 LYS A O 1
ATOM 1830 N N . PHE A 1 239 ? 15.643 16.295 2.328 1.00 93.00 239 PHE A N 1
ATOM 1831 C CA . PHE A 1 239 ? 15.589 16.409 3.783 1.00 93.00 239 PHE A CA 1
ATOM 1832 C C . PHE A 1 239 ? 16.303 15.216 4.409 1.00 93.00 239 PHE A C 1
ATOM 1834 O O . PHE A 1 239 ? 16.452 14.174 3.770 1.00 93.00 239 PHE A O 1
ATOM 1841 N N . SER A 1 240 ? 16.763 15.357 5.639 1.00 93.75 240 SER A N 1
ATOM 1842 C CA . SER A 1 240 ? 17.452 14.295 6.357 1.00 93.75 240 SER A CA 1
ATOM 1843 C C . SER A 1 240 ? 16.506 13.615 7.349 1.00 93.75 240 SER A C 1
ATOM 1845 O O . SER A 1 240 ? 15.618 14.228 7.939 1.00 93.75 240 SER A O 1
ATOM 1847 N N . VAL A 1 241 ? 16.697 12.318 7.570 1.00 94.88 241 VAL A N 1
ATOM 1848 C CA . VAL A 1 241 ? 15.968 11.547 8.582 1.00 94.88 241 VAL A CA 1
ATOM 1849 C C . VAL A 1 241 ? 16.552 11.863 9.948 1.00 94.88 241 VAL A C 1
ATOM 1851 O O . VAL A 1 241 ? 17.412 11.148 10.452 1.00 94.88 241 VAL A O 1
ATOM 1854 N N . ASN A 1 242 ? 16.137 12.977 10.536 1.00 93.44 242 ASN A N 1
ATOM 1855 C CA . ASN A 1 242 ? 16.601 13.408 11.847 1.00 93.44 242 ASN A CA 1
ATOM 1856 C C . ASN A 1 242 ? 15.500 14.184 12.592 1.00 93.44 242 ASN A C 1
ATOM 1858 O O . ASN A 1 242 ? 14.505 14.587 11.983 1.00 93.44 242 ASN A O 1
ATOM 1862 N N . PRO A 1 243 ? 15.666 14.425 13.904 1.00 93.00 243 PRO A N 1
ATOM 1863 C CA . PRO A 1 243 ? 14.679 15.167 14.680 1.00 93.00 243 PRO A CA 1
ATOM 1864 C C . PRO A 1 243 ? 14.395 16.592 14.202 1.00 93.00 243 PRO A C 1
ATOM 1866 O O . PRO A 1 243 ? 13.287 17.081 14.403 1.00 93.00 243 PRO A O 1
ATOM 1869 N N . THR A 1 244 ? 15.371 17.263 13.588 1.00 93.81 244 THR A N 1
ATOM 1870 C CA . THR A 1 244 ? 15.239 18.654 13.133 1.00 93.81 244 THR A CA 1
ATOM 1871 C C . THR A 1 244 ? 14.269 18.762 11.960 1.00 93.81 244 THR A C 1
ATOM 1873 O O . THR A 1 244 ? 13.324 19.546 12.023 1.00 93.81 244 THR A O 1
ATOM 1876 N N . ASP A 1 245 ? 14.461 17.947 10.924 1.00 93.19 245 ASP A N 1
ATOM 1877 C CA . ASP A 1 245 ? 13.634 17.979 9.714 1.00 93.19 245 ASP A CA 1
ATOM 1878 C C . ASP A 1 245 ? 12.288 17.277 9.945 1.00 93.19 245 ASP A C 1
ATOM 1880 O O . ASP A 1 245 ? 11.237 17.752 9.515 1.00 93.19 245 ASP A O 1
ATOM 1884 N N . LEU A 1 246 ? 12.281 16.177 10.707 1.00 95.12 246 LEU A N 1
ATOM 1885 C CA . LEU A 1 246 ? 11.051 15.439 11.014 1.00 95.12 246 LEU A CA 1
ATOM 1886 C C . LEU A 1 246 ? 10.230 16.065 12.148 1.00 95.12 246 LEU A C 1
ATOM 1888 O O . LEU A 1 246 ? 9.073 15.693 12.339 1.00 95.12 246 LEU A O 1
ATOM 1892 N N . GLY A 1 247 ? 10.804 17.009 12.899 1.00 93.38 247 GLY A N 1
ATOM 1893 C CA . GLY A 1 247 ? 10.141 17.721 13.992 1.00 93.38 247 GLY A CA 1
ATOM 1894 C C . GLY A 1 247 ? 9.814 16.863 15.219 1.00 93.38 247 GLY A C 1
ATOM 1895 O O . GLY A 1 247 ? 8.989 17.276 16.034 1.00 93.38 247 GLY A O 1
ATOM 1896 N N . ALA A 1 248 ? 10.414 15.676 15.354 1.00 92.00 248 ALA A N 1
ATOM 1897 C CA . ALA A 1 248 ? 10.145 14.749 16.450 1.00 92.00 248 ALA A CA 1
ATOM 1898 C C . ALA A 1 248 ? 11.369 13.894 16.820 1.00 92.00 248 ALA A C 1
ATOM 1900 O O . ALA A 1 248 ? 12.074 13.394 15.945 1.00 92.00 248 ALA A O 1
ATOM 1901 N N . ASP A 1 249 ? 11.568 13.656 18.121 1.00 92.94 249 ASP A N 1
ATOM 1902 C CA . ASP A 1 249 ? 12.529 12.677 18.649 1.00 92.94 249 ASP A CA 1
ATOM 1903 C C . ASP A 1 249 ? 11.843 11.737 19.657 1.00 92.94 249 ASP A C 1
ATOM 1905 O O . ASP A 1 249 ? 11.841 11.996 20.863 1.00 92.94 249 ASP A O 1
ATOM 1909 N N . PRO A 1 250 ? 11.201 10.658 19.185 1.00 90.62 250 PRO A N 1
ATOM 1910 C CA . PRO A 1 250 ? 10.429 9.763 20.050 1.00 90.62 250 PRO A CA 1
ATOM 1911 C C . PRO A 1 250 ? 11.293 8.888 20.965 1.00 90.62 250 PRO A C 1
ATOM 1913 O O . PRO A 1 250 ? 10.787 8.310 21.928 1.00 90.62 250 PRO A O 1
ATOM 1916 N N . ASN A 1 251 ? 12.593 8.766 20.686 1.00 90.75 251 ASN A N 1
ATOM 1917 C CA . ASN A 1 251 ? 13.513 8.015 21.532 1.00 90.75 251 ASN A CA 1
ATOM 1918 C C . ASN A 1 251 ? 14.920 8.631 21.462 1.00 90.75 251 ASN A C 1
ATOM 1920 O O . ASN A 1 251 ? 15.762 8.158 20.689 1.00 90.75 251 ASN A O 1
ATOM 1924 N N . PRO A 1 252 ? 15.177 9.678 22.265 1.00 88.81 252 PRO A N 1
ATOM 1925 C CA . PRO A 1 252 ? 16.463 10.359 22.282 1.00 88.81 252 PRO A CA 1
ATOM 1926 C C . PRO A 1 252 ? 17.625 9.406 22.562 1.00 88.81 252 PRO A C 1
ATOM 1928 O O . PRO A 1 252 ? 17.487 8.451 23.329 1.00 88.81 252 PRO A O 1
ATOM 1931 N N . TYR A 1 253 ? 18.783 9.696 21.964 1.00 84.69 253 TYR A N 1
ATOM 1932 C CA . TYR A 1 253 ? 20.039 8.930 22.080 1.00 84.69 253 TYR A CA 1
ATOM 1933 C C . TYR A 1 253 ? 20.047 7.531 21.444 1.00 84.69 253 TYR A C 1
ATOM 1935 O O . TYR A 1 253 ? 21.068 6.848 21.500 1.00 84.69 253 TYR A O 1
ATOM 1943 N N . TRP A 1 254 ? 18.950 7.109 20.815 1.00 84.81 254 TRP A N 1
ATOM 1944 C CA . TRP A 1 254 ? 18.868 5.847 20.082 1.00 84.81 254 TRP A CA 1
ATOM 1945 C C . TRP A 1 254 ? 18.663 6.100 18.594 1.00 84.81 254 TRP A C 1
ATOM 1947 O O . TRP A 1 254 ? 17.888 6.981 18.222 1.00 84.81 254 TRP A O 1
ATOM 1957 N N . ASN A 1 255 ? 19.319 5.280 17.766 1.00 84.12 255 ASN A N 1
ATOM 1958 C CA . ASN A 1 255 ? 19.109 5.280 16.322 1.00 84.12 255 ASN A CA 1
ATOM 1959 C C . ASN A 1 255 ? 17.685 4.818 16.008 1.00 84.12 255 ASN A C 1
ATOM 1961 O O . ASN A 1 255 ? 17.283 3.706 16.361 1.00 84.12 255 ASN A O 1
ATOM 1965 N N . LYS A 1 256 ? 16.944 5.677 15.324 1.00 91.56 256 LYS A N 1
ATOM 1966 C CA . LYS A 1 256 ? 15.574 5.449 14.875 1.00 91.56 256 LYS A CA 1
ATOM 1967 C C . LYS A 1 256 ? 15.555 5.104 13.390 1.00 91.56 256 LYS A C 1
ATOM 1969 O O . LYS A 1 256 ? 16.564 5.164 12.683 1.00 91.56 256 LYS A O 1
ATOM 1974 N N . ARG A 1 257 ? 14.380 4.730 12.901 1.00 92.06 257 ARG A N 1
ATOM 1975 C CA . ARG A 1 257 ? 14.119 4.510 11.482 1.00 92.06 257 ARG A CA 1
ATOM 1976 C C . ARG A 1 257 ? 12.839 5.224 11.091 1.00 92.06 257 ARG A C 1
ATOM 1978 O O . ARG A 1 257 ? 11.888 5.270 11.864 1.00 92.06 257 ARG A O 1
ATOM 1985 N N . LEU A 1 258 ? 12.831 5.772 9.889 1.00 94.94 258 LEU A N 1
ATOM 1986 C CA . LEU A 1 258 ? 11.652 6.292 9.229 1.00 94.94 258 LEU A CA 1
ATOM 1987 C C . LEU A 1 258 ? 11.072 5.223 8.304 1.00 94.94 258 LEU A C 1
ATOM 1989 O O . LEU A 1 258 ? 11.782 4.650 7.475 1.00 94.94 258 LEU A O 1
ATOM 1993 N N . HIS A 1 259 ? 9.776 4.984 8.444 1.00 92.00 259 HIS A N 1
ATOM 1994 C CA . HIS A 1 259 ? 8.975 4.172 7.546 1.00 92.00 259 HIS A CA 1
ATOM 1995 C C . HIS A 1 259 ? 7.961 5.072 6.855 1.00 92.00 259 HIS A C 1
ATOM 1997 O O . HIS A 1 259 ? 7.068 5.600 7.515 1.00 92.00 259 HIS A O 1
ATOM 2003 N N . VAL A 1 260 ? 8.097 5.251 5.545 1.00 91.38 260 VAL A N 1
ATOM 2004 C CA . VAL A 1 260 ? 7.175 6.048 4.736 1.00 91.38 260 VAL A CA 1
ATOM 2005 C C . VAL A 1 260 ? 6.352 5.127 3.857 1.00 91.38 260 VAL A C 1
ATOM 2007 O O . VAL A 1 260 ? 6.901 4.336 3.098 1.00 91.38 260 VAL A O 1
ATOM 2010 N N . ILE A 1 261 ? 5.038 5.285 3.913 1.00 83.69 261 ILE A N 1
ATOM 2011 C CA . ILE A 1 261 ? 4.080 4.678 3.001 1.00 83.69 261 ILE A CA 1
ATOM 2012 C C . ILE A 1 261 ? 3.521 5.794 2.128 1.00 83.69 261 ILE A C 1
ATOM 2014 O O . ILE A 1 261 ? 3.046 6.815 2.633 1.00 83.69 261 ILE A O 1
ATOM 2018 N N . TYR A 1 262 ? 3.554 5.600 0.818 1.00 86.62 262 TYR A N 1
ATOM 2019 C CA . TYR A 1 262 ? 3.095 6.585 -0.150 1.00 86.62 262 TYR A CA 1
ATOM 2020 C C . TYR A 1 262 ? 2.413 5.915 -1.343 1.00 86.62 262 TYR A C 1
ATOM 2022 O O . TYR A 1 262 ? 2.640 4.746 -1.637 1.00 86.62 262 TYR A O 1
ATOM 2030 N N . MET A 1 263 ? 1.560 6.658 -2.034 1.00 80.25 263 MET A N 1
ATOM 2031 C CA . MET A 1 263 ? 1.045 6.308 -3.350 1.00 80.25 263 MET A CA 1
ATOM 2032 C C . MET A 1 263 ? 1.933 6.944 -4.401 1.00 80.25 263 MET A C 1
ATOM 2034 O O . MET A 1 263 ? 2.271 8.121 -4.289 1.00 80.25 263 MET A O 1
ATOM 2038 N N . LYS A 1 264 ? 2.249 6.186 -5.443 1.00 81.06 264 LYS A N 1
ATOM 2039 C CA . LYS A 1 264 ? 2.838 6.679 -6.681 1.00 81.06 264 LYS A CA 1
ATOM 2040 C C . LYS A 1 264 ? 2.031 6.081 -7.821 1.00 81.06 264 LYS A C 1
ATOM 2042 O O . LYS A 1 264 ? 1.926 4.866 -7.926 1.00 81.06 264 LYS A O 1
ATOM 2047 N N . ASP A 1 265 ? 1.399 6.926 -8.627 1.00 71.00 265 ASP A N 1
ATOM 2048 C CA . ASP A 1 265 ? 0.620 6.493 -9.803 1.00 71.00 265 ASP A CA 1
ATOM 2049 C C . ASP A 1 265 ? -0.533 5.538 -9.499 1.00 71.00 265 ASP A C 1
ATOM 2051 O O . ASP A 1 265 ? -0.888 4.686 -10.308 1.00 71.00 265 ASP A O 1
ATOM 2055 N N . GLY A 1 266 ? -1.131 5.673 -8.316 1.00 62.41 266 GLY A N 1
ATOM 2056 C CA . GLY A 1 266 ? -2.177 4.754 -7.868 1.00 62.41 266 GLY A CA 1
ATOM 2057 C C . GLY A 1 266 ? -1.646 3.414 -7.347 1.00 62.41 266 GLY A C 1
ATOM 2058 O O . GLY A 1 266 ? -2.449 2.579 -6.944 1.00 62.41 266 GLY A O 1
ATOM 2059 N N . VAL A 1 267 ? -0.325 3.230 -7.278 1.00 66.50 267 VAL A N 1
ATOM 2060 C CA . VAL A 1 267 ? 0.332 2.069 -6.667 1.00 66.50 267 VAL A CA 1
ATOM 2061 C C . VAL A 1 267 ? 0.855 2.446 -5.283 1.00 66.50 267 VAL A C 1
ATOM 2063 O O . VAL A 1 267 ? 1.588 3.425 -5.128 1.00 66.50 267 VAL A O 1
ATOM 2066 N N . ARG A 1 268 ? 0.490 1.660 -4.266 1.00 72.31 268 ARG A N 1
ATOM 2067 C CA . ARG A 1 268 ? 1.011 1.818 -2.903 1.00 72.31 268 ARG A CA 1
ATOM 2068 C C . ARG A 1 268 ? 2.458 1.335 -2.840 1.00 72.31 268 ARG A C 1
ATOM 2070 O O . ARG A 1 268 ? 2.792 0.274 -3.360 1.00 72.31 268 ARG A O 1
ATOM 2077 N N . ARG A 1 269 ? 3.313 2.122 -2.197 1.00 80.81 269 ARG A N 1
ATOM 2078 C CA . ARG A 1 269 ? 4.748 1.889 -2.038 1.00 80.81 269 ARG A CA 1
ATOM 2079 C C . ARG A 1 269 ? 5.161 2.152 -0.596 1.00 80.81 269 ARG A C 1
ATOM 2081 O O . ARG A 1 269 ? 4.524 2.928 0.118 1.00 80.81 269 ARG A O 1
ATOM 2088 N N . GLU A 1 270 ? 6.261 1.532 -0.197 1.00 84.44 270 GLU A N 1
ATOM 2089 C CA . GLU A 1 270 ? 6.892 1.750 1.099 1.00 84.44 270 GLU A CA 1
ATOM 2090 C C . GLU A 1 270 ? 8.385 2.035 0.945 1.00 84.44 270 GLU A C 1
ATOM 2092 O O . GLU A 1 270 ? 9.042 1.571 0.009 1.00 84.44 270 GLU A O 1
ATOM 2097 N N . GLN A 1 271 ? 8.923 2.829 1.863 1.00 84.31 271 GLN A N 1
ATOM 2098 C CA . GLN A 1 271 ? 10.335 3.161 1.919 1.00 84.31 271 GLN A CA 1
ATOM 2099 C C . GLN A 1 271 ? 10.798 3.230 3.372 1.00 84.31 271 GLN A C 1
ATOM 2101 O O . GLN A 1 271 ? 10.196 3.904 4.206 1.00 84.31 271 GLN A O 1
ATOM 2106 N N . TRP A 1 272 ? 11.909 2.555 3.653 1.00 85.56 272 TRP A N 1
ATOM 2107 C CA . TRP A 1 272 ? 12.566 2.558 4.955 1.00 85.56 272 TRP A CA 1
ATOM 2108 C C . TRP A 1 272 ? 13.877 3.333 4.887 1.00 85.56 272 TRP A C 1
ATOM 2110 O O . TRP A 1 272 ? 14.648 3.168 3.933 1.00 85.56 272 TRP A O 1
ATOM 2120 N N . ARG A 1 273 ? 14.133 4.168 5.895 1.00 88.81 273 ARG A N 1
ATOM 2121 C CA . ARG A 1 273 ? 15.344 4.992 5.992 1.00 88.81 273 ARG A CA 1
ATOM 2122 C C . ARG A 1 273 ? 15.846 5.071 7.418 1.00 88.81 273 ARG A C 1
ATOM 2124 O O . ARG A 1 273 ? 15.065 5.328 8.329 1.00 88.81 273 ARG A O 1
ATOM 2131 N N . ASN A 1 274 ? 17.128 4.818 7.628 1.00 87.44 274 ASN A N 1
ATOM 2132 C CA . ASN A 1 274 ? 17.718 4.916 8.960 1.00 87.44 274 ASN A CA 1
ATOM 2133 C C . ASN A 1 274 ? 17.941 6.385 9.345 1.00 87.44 274 ASN A C 1
ATOM 2135 O O . ASN A 1 274 ? 18.057 7.256 8.485 1.00 87.44 274 ASN A O 1
ATOM 2139 N N . GLU A 1 275 ? 18.000 6.662 10.644 1.00 85.50 275 GLU A N 1
ATOM 2140 C CA . GLU A 1 275 ? 18.361 7.986 11.149 1.00 85.50 275 GLU A CA 1
ATOM 2141 C C . GLU A 1 275 ? 19.716 8.448 10.588 1.00 85.50 275 GLU A C 1
ATOM 2143 O O . GLU A 1 275 ? 20.661 7.667 10.459 1.00 85.50 275 GLU A O 1
ATOM 2148 N N . ASN A 1 276 ? 19.788 9.738 10.267 1.00 85.94 276 ASN A N 1
ATOM 2149 C CA . ASN A 1 276 ? 20.872 10.440 9.579 1.00 85.94 276 ASN A CA 1
ATOM 2150 C C . ASN A 1 276 ? 21.026 10.135 8.080 1.00 85.94 276 ASN A C 1
ATOM 2152 O O . ASN A 1 276 ? 21.934 10.679 7.453 1.00 85.94 276 ASN A O 1
ATOM 2156 N N . GLU A 1 277 ? 20.157 9.318 7.476 1.00 84.06 277 GLU A N 1
ATOM 2157 C CA . GLU A 1 277 ? 20.115 9.189 6.016 1.00 84.06 277 GLU A CA 1
ATOM 2158 C C . GLU A 1 277 ? 19.434 10.401 5.375 1.00 84.06 277 GLU A C 1
ATOM 2160 O O . GLU A 1 277 ? 18.496 10.976 5.925 1.00 84.06 277 GLU A O 1
ATOM 2165 N N . ASP A 1 278 ? 19.875 10.767 4.176 1.00 84.81 278 ASP A N 1
ATOM 2166 C CA . ASP A 1 278 ? 19.182 11.757 3.362 1.00 84.81 278 ASP A CA 1
ATOM 2167 C C . ASP A 1 278 ? 18.072 11.107 2.535 1.00 84.81 278 ASP A C 1
ATOM 2169 O O . ASP A 1 278 ? 18.244 10.042 1.932 1.00 84.81 278 ASP A O 1
ATOM 2173 N N . ILE A 1 279 ? 16.943 11.800 2.449 1.00 86.81 279 ILE A N 1
ATOM 2174 C CA . ILE A 1 279 ? 15.836 11.473 1.565 1.00 86.81 279 ILE A CA 1
ATOM 2175 C C . ILE A 1 279 ? 15.733 12.537 0.495 1.00 86.81 279 ILE A C 1
ATOM 2177 O O . ILE A 1 279 ? 15.668 13.739 0.750 1.00 86.81 279 ILE A O 1
ATOM 2181 N N . LEU A 1 280 ? 15.675 12.049 -0.732 1.00 80.12 280 LEU A N 1
ATOM 2182 C CA . LEU A 1 280 ? 15.488 12.857 -1.912 1.00 80.12 280 LEU A CA 1
ATOM 2183 C C . LEU A 1 280 ? 14.058 12.702 -2.425 1.00 80.12 280 LEU A C 1
ATOM 2185 O O . LEU A 1 280 ? 13.548 11.573 -2.433 1.00 80.12 280 LEU A O 1
ATOM 2189 N N . PRO A 1 281 ? 13.418 13.792 -2.877 1.00 70.38 281 PRO A N 1
ATOM 2190 C CA . PRO A 1 281 ? 12.097 13.743 -3.492 1.00 70.38 281 PRO A CA 1
ATOM 2191 C C . PRO A 1 281 ? 12.030 12.692 -4.595 1.00 70.38 281 PRO A C 1
ATOM 2193 O O . PRO A 1 281 ? 11.083 11.918 -4.650 1.00 70.38 281 PRO A O 1
ATOM 2196 N N . GLU A 1 282 ? 13.069 12.598 -5.422 1.00 71.69 282 GLU A N 1
ATOM 2197 C CA . GLU A 1 282 ? 13.180 11.675 -6.552 1.00 71.69 282 GLU A CA 1
ATOM 2198 C C . GLU A 1 282 ? 12.990 10.214 -6.139 1.00 71.69 282 GLU A C 1
ATOM 2200 O O . GLU A 1 282 ? 12.453 9.417 -6.904 1.00 71.69 282 GLU A O 1
ATOM 2205 N N . SER A 1 283 ? 13.334 9.864 -4.896 1.00 76.88 283 SER A N 1
ATOM 2206 C CA . SER A 1 283 ? 13.086 8.524 -4.363 1.00 76.88 283 SER A CA 1
ATOM 2207 C C . SER A 1 283 ? 11.598 8.166 -4.248 1.00 76.88 283 SER A C 1
ATOM 2209 O O . SER A 1 283 ? 11.290 6.993 -4.071 1.00 76.88 283 SER A O 1
ATOM 2211 N N . PHE A 1 284 ? 10.695 9.139 -4.398 1.00 81.81 284 PHE A N 1
ATOM 2212 C CA . PHE A 1 284 ? 9.248 8.947 -4.486 1.00 81.81 284 PHE A CA 1
ATOM 2213 C C . PHE A 1 284 ? 8.697 9.101 -5.907 1.00 81.81 284 PHE A C 1
ATOM 2215 O O . PHE A 1 284 ? 7.674 8.503 -6.222 1.00 81.81 284 PHE A O 1
ATOM 2222 N N . TYR A 1 285 ? 9.332 9.907 -6.763 1.00 78.75 285 TYR A N 1
ATOM 2223 C CA . TYR A 1 285 ? 8.789 10.256 -8.085 1.00 78.75 285 TYR A CA 1
ATOM 2224 C C . TYR A 1 285 ? 9.375 9.426 -9.232 1.00 78.75 285 TYR A C 1
ATOM 2226 O O . TYR A 1 285 ? 8.698 9.224 -10.234 1.00 78.75 285 TYR A O 1
ATOM 2234 N N . CYS A 1 286 ? 10.600 8.924 -9.108 1.00 77.25 286 CYS A N 1
ATOM 2235 C CA . CYS A 1 286 ? 11.286 8.197 -10.178 1.00 77.25 286 CYS A CA 1
ATOM 2236 C C . CYS A 1 286 ? 10.932 6.699 -10.191 1.00 77.25 286 CYS A C 1
ATOM 2238 O O . CYS A 1 286 ? 10.288 6.228 -9.249 1.00 77.25 286 CYS A O 1
ATOM 2240 N N . PRO A 1 287 ? 11.326 5.937 -11.231 1.00 79.88 287 PRO A N 1
ATOM 2241 C CA . PRO A 1 287 ? 11.038 4.508 -11.310 1.00 79.88 287 PRO A CA 1
ATOM 2242 C C . PRO A 1 287 ? 11.464 3.729 -10.062 1.00 79.88 287 PRO A C 1
ATOM 2244 O O . PRO A 1 287 ? 12.634 3.747 -9.672 1.00 79.88 287 PRO A O 1
ATOM 2247 N N . GLN A 1 288 ? 10.511 3.023 -9.457 1.00 76.69 288 GLN A N 1
ATOM 2248 C CA . GLN A 1 288 ? 10.719 2.293 -8.199 1.00 76.69 288 GLN A CA 1
ATOM 2249 C C . GLN A 1 288 ? 11.103 0.820 -8.397 1.00 76.69 288 GLN A C 1
ATOM 2251 O O . GLN A 1 288 ? 11.586 0.169 -7.473 1.00 76.69 288 GLN A O 1
ATOM 2256 N N . ASP A 1 289 ? 10.902 0.283 -9.599 1.00 76.12 289 ASP A N 1
ATOM 2257 C CA . ASP A 1 289 ? 11.219 -1.099 -9.951 1.00 76.12 289 ASP A CA 1
ATOM 2258 C C . ASP A 1 289 ? 11.568 -1.246 -11.438 1.00 76.12 289 ASP A C 1
ATOM 2260 O O . ASP A 1 289 ? 11.465 -0.304 -12.225 1.00 76.12 289 ASP A O 1
ATOM 2264 N N . ALA A 1 290 ? 11.984 -2.453 -11.827 1.00 77.25 290 ALA A N 1
ATOM 2265 C CA . ALA A 1 290 ? 12.378 -2.765 -13.196 1.00 77.25 290 ALA A CA 1
ATOM 2266 C C . ALA A 1 290 ? 11.241 -2.591 -14.222 1.00 77.25 290 ALA A C 1
ATOM 2268 O O . ALA A 1 290 ? 11.523 -2.332 -15.390 1.00 77.25 290 ALA A O 1
ATOM 2269 N N . GLY A 1 291 ? 9.976 -2.742 -13.821 1.00 81.38 291 GLY A N 1
ATOM 2270 C CA . GLY A 1 291 ? 8.820 -2.569 -14.702 1.00 81.38 291 GLY A CA 1
ATOM 2271 C C . GLY A 1 291 ? 8.568 -1.097 -15.022 1.00 81.38 291 GLY A C 1
ATOM 2272 O O . GLY A 1 291 ? 8.491 -0.724 -16.196 1.00 81.38 291 GLY A O 1
ATOM 2273 N N . GLU A 1 292 ? 8.533 -0.247 -13.992 1.00 81.56 292 GLU A N 1
ATOM 2274 C CA . GLU A 1 292 ? 8.458 1.210 -14.170 1.00 81.56 292 GLU A CA 1
ATOM 2275 C C . GLU A 1 292 ? 9.652 1.721 -14.973 1.00 81.56 292 GLU A C 1
ATOM 2277 O O . GLU A 1 292 ? 9.501 2.537 -15.878 1.00 81.56 292 GLU A O 1
ATOM 2282 N N . PHE A 1 293 ? 10.837 1.182 -14.691 1.00 81.88 293 PHE A N 1
ATOM 2283 C CA . PHE A 1 293 ? 12.066 1.560 -15.369 1.00 81.88 293 PHE A CA 1
ATOM 2284 C C . PHE A 1 293 ? 12.018 1.227 -16.867 1.00 81.88 293 PHE A C 1
ATOM 2286 O O . PHE A 1 293 ? 12.445 2.033 -17.692 1.00 81.88 293 PHE A O 1
ATOM 2293 N N . ARG A 1 294 ? 11.423 0.081 -17.233 1.00 82.88 294 ARG A N 1
ATOM 2294 C CA . ARG A 1 294 ? 11.227 -0.307 -18.637 1.00 82.88 294 ARG A CA 1
ATOM 2295 C C . ARG A 1 294 ? 10.222 0.543 -19.393 1.00 82.88 294 ARG A C 1
ATOM 2297 O O . ARG A 1 294 ? 10.306 0.616 -20.612 1.00 82.88 294 ARG A O 1
ATOM 2304 N N . THR A 1 295 ? 9.294 1.161 -18.678 1.00 81.38 295 THR A N 1
ATOM 2305 C CA . THR A 1 295 ? 8.307 2.067 -19.269 1.00 81.38 295 THR A CA 1
ATOM 2306 C C . THR A 1 295 ? 8.887 3.471 -19.401 1.00 81.38 295 THR A C 1
ATOM 2308 O O . THR A 1 295 ? 8.786 4.091 -20.451 1.00 81.38 295 THR A O 1
ATOM 2311 N N . TRP A 1 296 ? 9.562 3.944 -18.354 1.00 84.56 296 TRP A N 1
ATOM 2312 C CA . TRP A 1 296 ? 10.107 5.293 -18.277 1.00 84.56 296 TRP A CA 1
ATOM 2313 C C . TRP A 1 296 ? 11.289 5.529 -19.216 1.00 84.56 296 TRP A C 1
ATOM 2315 O O . TRP A 1 296 ? 11.328 6.538 -19.916 1.00 84.56 296 TRP A O 1
ATOM 2325 N N . LEU A 1 297 ? 12.267 4.618 -19.240 1.00 86.06 297 LEU A N 1
ATOM 2326 C CA . LEU A 1 297 ? 13.526 4.870 -19.939 1.00 86.06 297 LEU A CA 1
ATOM 2327 C C . LEU A 1 297 ? 13.339 5.093 -21.459 1.00 86.06 297 LEU A C 1
ATOM 2329 O O . LEU A 1 297 ? 13.919 6.049 -21.976 1.00 86.06 297 LEU A O 1
ATOM 2333 N N . PRO A 1 298 ? 12.504 4.321 -22.185 1.00 87.31 298 PRO A N 1
ATOM 2334 C CA . PRO A 1 298 ? 12.237 4.573 -23.606 1.00 87.31 298 PRO A CA 1
ATOM 2335 C C . PRO A 1 298 ? 11.526 5.902 -23.908 1.00 87.31 298 PRO A C 1
ATOM 2337 O O . PRO A 1 298 ? 11.680 6.438 -25.002 1.00 87.31 298 PRO A O 1
ATOM 2340 N N . GLU A 1 299 ? 10.768 6.454 -22.954 1.00 80.38 299 GLU A N 1
ATOM 2341 C CA . GLU A 1 299 ? 10.090 7.755 -23.094 1.00 80.38 299 GLU A CA 1
ATOM 2342 C C . GLU A 1 299 ? 11.033 8.948 -22.870 1.00 80.38 299 GLU A C 1
ATOM 2344 O O . GLU A 1 299 ? 10.645 10.104 -23.045 1.00 80.38 299 GLU A O 1
ATOM 2349 N N . THR A 1 300 ? 12.281 8.683 -22.483 1.00 78.62 300 THR A N 1
ATOM 2350 C CA . THR A 1 300 ? 13.284 9.706 -22.189 1.00 78.62 300 THR A CA 1
ATOM 2351 C C . THR A 1 300 ? 14.369 9.766 -23.255 1.00 78.62 300 THR A C 1
ATOM 2353 O O . THR A 1 300 ? 14.664 8.784 -23.938 1.00 78.62 300 THR A O 1
ATOM 2356 N N . ARG A 1 301 ? 14.987 10.943 -23.390 1.00 78.38 301 ARG A N 1
ATOM 2357 C CA . ARG A 1 301 ? 16.076 11.189 -24.337 1.00 78.38 301 ARG A CA 1
ATOM 2358 C C . ARG A 1 301 ? 17.340 11.608 -23.596 1.00 78.38 301 ARG A C 1
ATOM 2360 O O . ARG A 1 301 ? 17.283 12.504 -22.750 1.00 78.38 301 ARG A O 1
ATOM 2367 N N . TRP A 1 302 ? 18.459 10.964 -23.926 1.00 83.00 302 TRP A N 1
ATOM 2368 C CA . TRP A 1 302 ? 19.719 11.089 -23.194 1.00 83.00 302 TRP A CA 1
ATOM 2369 C C . TRP A 1 302 ? 20.871 11.528 -24.097 1.00 83.00 302 TRP A C 1
ATOM 2371 O O . TRP A 1 302 ? 21.021 11.038 -25.213 1.00 83.00 302 TRP A O 1
ATOM 2381 N N . PHE A 1 303 ? 21.722 12.411 -23.582 1.00 79.12 303 PHE A N 1
ATOM 2382 C CA . PHE A 1 303 ? 22.881 12.988 -24.259 1.00 79.12 303 PHE A CA 1
ATOM 2383 C C . PHE A 1 303 ? 24.169 12.641 -23.523 1.00 79.12 303 PHE A C 1
ATOM 2385 O O . PHE A 1 303 ? 24.233 12.800 -22.309 1.00 79.12 303 PHE A O 1
ATOM 2392 N N . GLY A 1 304 ? 25.202 12.211 -24.240 1.00 71.19 304 GLY A N 1
ATOM 2393 C CA . GLY A 1 304 ? 26.525 11.936 -23.674 1.00 71.19 304 GLY A CA 1
ATOM 2394 C C . GLY A 1 304 ? 27.637 12.711 -24.375 1.00 71.19 304 GLY A C 1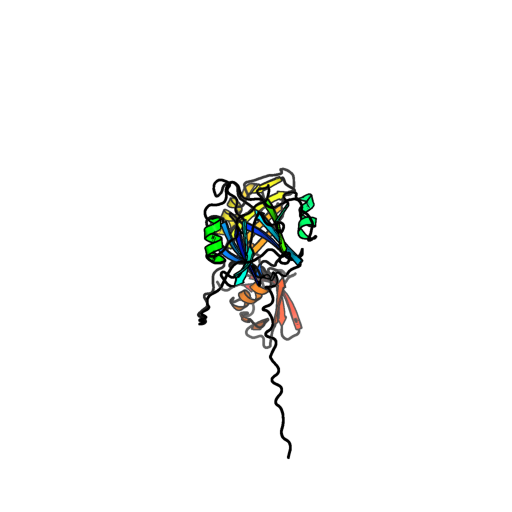
ATOM 2395 O O . GLY A 1 304 ? 27.397 13.457 -25.322 1.00 71.19 304 GLY A O 1
ATOM 2396 N N . GLU A 1 305 ? 28.879 12.501 -23.931 1.00 62.56 305 GLU A N 1
ATOM 2397 C CA . GLU A 1 305 ? 30.088 13.030 -24.597 1.00 62.56 305 GLU A CA 1
ATOM 2398 C C . GLU A 1 305 ? 30.314 12.419 -26.000 1.00 62.56 305 GLU A C 1
ATOM 2400 O O . GLU A 1 305 ? 31.062 12.956 -26.815 1.00 62.56 305 GLU A O 1
ATOM 2405 N N . GLN A 1 306 ? 29.651 11.296 -26.284 1.00 58.31 306 GLN A N 1
ATOM 2406 C CA . GLN A 1 306 ? 29.474 10.660 -27.591 1.00 58.31 306 GLN A CA 1
ATOM 2407 C C . GLN A 1 306 ? 27.956 10.438 -27.785 1.00 58.31 306 GLN A C 1
ATOM 2409 O O . GLN A 1 306 ? 27.229 10.410 -26.790 1.00 58.31 306 GLN A O 1
ATOM 2414 N N . PRO A 1 307 ? 27.453 10.394 -29.031 1.00 65.75 307 PRO A N 1
ATOM 2415 C CA . PRO A 1 307 ? 26.159 10.976 -29.403 1.00 65.75 307 PRO A CA 1
ATOM 2416 C C . PRO A 1 307 ? 24.940 10.308 -28.755 1.00 65.75 307 PRO A C 1
ATOM 2418 O O . PRO A 1 307 ? 25.023 9.177 -28.275 1.00 65.75 307 PRO A O 1
ATOM 2421 N N . ASP A 1 308 ? 23.815 11.036 -28.790 1.00 76.00 308 ASP A N 1
ATOM 2422 C CA . ASP A 1 308 ? 22.497 10.726 -28.219 1.00 76.00 308 ASP A CA 1
ATOM 2423 C C . ASP A 1 308 ? 22.232 9.228 -28.034 1.00 76.00 308 ASP A C 1
ATOM 2425 O O . ASP A 1 308 ? 22.261 8.465 -28.997 1.00 76.00 308 ASP A O 1
ATOM 2429 N N . ILE A 1 309 ? 21.879 8.800 -26.824 1.00 85.00 309 ILE A N 1
ATOM 2430 C CA . ILE A 1 309 ? 21.296 7.471 -26.645 1.00 85.00 309 ILE A CA 1
ATOM 2431 C C . ILE A 1 309 ? 19.780 7.594 -26.652 1.00 85.00 309 ILE A C 1
ATOM 2433 O O . ILE A 1 309 ? 19.186 8.325 -25.856 1.00 85.00 309 ILE A O 1
ATOM 2437 N N . GLN A 1 310 ? 19.166 6.814 -27.538 1.00 87.50 310 GLN A N 1
ATOM 2438 C CA . GLN A 1 310 ? 17.735 6.560 -27.523 1.00 87.50 310 GLN A CA 1
ATOM 2439 C C . GLN A 1 310 ? 17.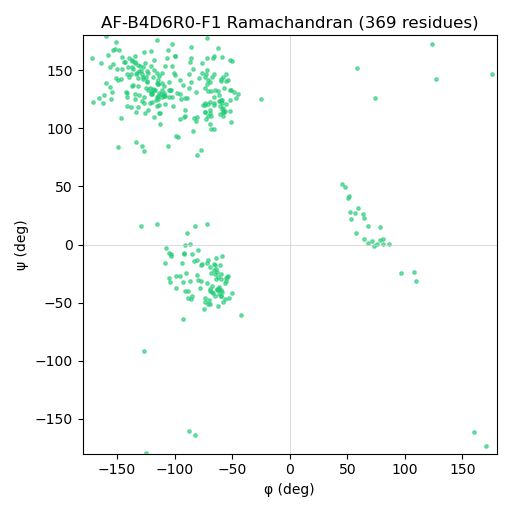488 5.122 -27.080 1.00 87.50 310 GLN A C 1
ATOM 2441 O O . GLN A 1 310 ? 17.964 4.180 -27.716 1.00 87.50 310 GLN A O 1
ATOM 2446 N N . PHE A 1 311 ? 16.739 4.970 -25.992 1.00 90.19 311 PHE A N 1
ATOM 2447 C CA . PHE A 1 311 ? 16.279 3.681 -25.493 1.00 90.19 311 PHE A CA 1
ATOM 2448 C C . PHE A 1 311 ? 14.954 3.298 -26.150 1.00 90.19 311 PHE A C 1
ATOM 2450 O O . PHE A 1 311 ? 14.121 4.163 -26.428 1.00 90.19 311 PHE A O 1
ATOM 2457 N N . HIS A 1 312 ? 14.760 1.999 -26.366 1.00 88.62 312 HIS A N 1
ATOM 2458 C CA . HIS A 1 312 ? 13.572 1.424 -26.994 1.00 88.62 312 HIS A CA 1
ATOM 2459 C C . HIS A 1 312 ? 12.880 0.432 -26.054 1.00 88.62 312 HIS A C 1
ATOM 2461 O O . HIS A 1 312 ? 13.506 -0.169 -25.177 1.00 88.62 312 HIS A O 1
ATOM 2467 N N . ALA A 1 313 ? 11.569 0.254 -26.242 1.00 85.44 313 ALA A N 1
ATOM 2468 C CA . ALA A 1 313 ? 10.725 -0.587 -25.386 1.00 85.44 313 ALA A CA 1
ATOM 2469 C C . ALA A 1 313 ? 11.069 -2.088 -25.454 1.00 85.44 313 ALA A C 1
ATOM 2471 O O . ALA A 1 313 ? 10.794 -2.835 -24.516 1.00 85.44 313 ALA A O 1
ATOM 2472 N N . ASP A 1 314 ? 11.712 -2.531 -26.534 1.00 89.25 314 ASP A N 1
ATOM 2473 C CA . ASP A 1 314 ? 12.181 -3.905 -26.741 1.00 89.25 314 ASP A CA 1
ATOM 2474 C C . ASP A 1 314 ? 13.533 -4.199 -26.063 1.00 89.25 314 ASP A C 1
ATOM 2476 O O . ASP A 1 314 ? 14.177 -5.204 -26.362 1.00 89.25 314 ASP A O 1
ATOM 2480 N N . GLN A 1 315 ? 13.955 -3.334 -25.132 1.00 91.88 315 GLN A N 1
ATOM 2481 C CA . GLN A 1 315 ? 15.229 -3.419 -24.414 1.00 91.88 315 GLN A CA 1
ATOM 2482 C C . GLN A 1 315 ? 16.462 -3.256 -25.311 1.00 91.88 315 GLN A C 1
ATOM 2484 O O . GLN A 1 315 ? 17.568 -3.662 -24.946 1.00 91.88 315 GLN A O 1
ATOM 2489 N N . THR A 1 316 ? 16.296 -2.617 -26.470 1.00 93.00 316 THR A N 1
ATOM 2490 C CA . THR A 1 316 ? 17.412 -2.158 -27.297 1.00 93.00 316 THR A CA 1
ATOM 2491 C C . THR A 1 316 ? 17.688 -0.672 -27.099 1.00 93.00 316 THR A C 1
ATOM 2493 O O . THR A 1 316 ? 16.870 0.070 -26.548 1.00 93.00 316 THR A O 1
ATOM 2496 N N . PHE A 1 317 ? 18.871 -0.220 -27.506 1.00 91.06 317 PHE A N 1
ATOM 2497 C CA . PHE A 1 317 ? 19.170 1.205 -27.605 1.00 91.06 317 PHE A CA 1
ATOM 2498 C C . PHE A 1 317 ? 20.003 1.502 -28.848 1.00 91.06 317 PHE A C 1
ATOM 2500 O O . PHE A 1 317 ? 20.763 0.661 -29.329 1.00 91.06 317 PHE A O 1
ATOM 2507 N N . THR A 1 318 ? 19.867 2.720 -29.356 1.00 88.50 318 THR A N 1
ATOM 2508 C CA . THR A 1 318 ? 20.637 3.228 -30.495 1.00 88.50 318 THR A CA 1
ATOM 2509 C C . THR A 1 318 ? 21.521 4.380 -30.047 1.00 88.50 318 THR A C 1
ATOM 2511 O O . THR A 1 318 ? 21.061 5.240 -29.297 1.00 88.50 318 THR A O 1
ATOM 2514 N N . SER A 1 319 ? 22.759 4.413 -30.538 1.00 82.38 319 SER A N 1
ATOM 2515 C CA . SER A 1 319 ? 23.684 5.540 -30.391 1.00 82.38 319 SER A CA 1
ATOM 2516 C C . SER A 1 319 ? 24.221 5.910 -31.780 1.00 82.38 319 SER A C 1
ATOM 2518 O O . SER A 1 319 ? 24.725 5.026 -32.480 1.00 82.38 319 SER A O 1
ATOM 2520 N N . PRO A 1 320 ? 24.078 7.164 -32.248 1.00 78.88 320 PRO A N 1
ATOM 2521 C CA . PRO A 1 320 ? 24.549 7.569 -33.565 1.00 78.88 320 PRO A CA 1
ATOM 2522 C C . PRO A 1 320 ? 26.031 7.236 -33.782 1.00 78.88 320 PRO A C 1
ATOM 2524 O O . PRO A 1 320 ? 26.857 7.346 -32.885 1.00 78.88 320 PRO A O 1
ATOM 2527 N N . GLY A 1 321 ? 26.399 6.804 -34.985 1.00 74.12 321 GLY A N 1
ATOM 2528 C CA . GLY A 1 321 ? 27.796 6.475 -35.299 1.00 74.12 321 GLY A CA 1
ATOM 2529 C C . GLY A 1 321 ? 28.328 5.176 -34.676 1.00 74.12 321 GLY A C 1
ATOM 2530 O O . GLY A 1 321 ? 29.460 4.806 -34.981 1.00 74.12 321 GLY A O 1
ATOM 2531 N N . ILE A 1 322 ? 27.530 4.453 -33.880 1.00 77.69 322 ILE A N 1
ATOM 2532 C CA . ILE A 1 322 ? 27.852 3.100 -33.412 1.00 77.69 322 ILE A CA 1
ATOM 2533 C C . ILE A 1 322 ? 26.859 2.122 -34.063 1.00 77.69 322 ILE A C 1
ATOM 2535 O O . ILE A 1 322 ? 25.690 2.090 -33.679 1.00 77.69 322 ILE A O 1
ATOM 2539 N N . PRO A 1 323 ? 27.272 1.358 -35.091 1.00 78.75 323 PRO A N 1
ATOM 2540 C CA . PRO A 1 323 ? 26.401 0.372 -35.718 1.00 78.75 323 PRO A CA 1
ATOM 2541 C C . PRO A 1 323 ? 26.184 -0.837 -34.798 1.00 78.75 323 PRO A C 1
ATOM 2543 O O . PRO A 1 323 ? 27.070 -1.207 -34.025 1.00 78.75 323 PRO A O 1
ATOM 2546 N N . GLY A 1 324 ? 25.021 -1.477 -34.928 1.00 82.00 324 GLY A N 1
ATOM 2547 C CA . GLY A 1 324 ? 24.699 -2.734 -34.251 1.00 82.00 324 GLY A CA 1
ATOM 2548 C C . GLY A 1 324 ? 23.434 -2.687 -33.397 1.00 82.00 324 GLY A C 1
ATOM 2549 O O . GLY A 1 324 ? 22.827 -1.633 -33.203 1.00 82.00 324 GLY A O 1
ATOM 2550 N N . THR A 1 325 ? 23.024 -3.847 -32.883 1.00 86.50 325 THR A N 1
ATOM 2551 C CA . THR A 1 325 ? 21.866 -3.965 -31.980 1.00 86.50 325 THR A CA 1
ATOM 2552 C C . THR A 1 325 ? 22.336 -4.019 -30.533 1.00 86.50 325 THR A C 1
ATOM 2554 O O . THR A 1 325 ? 22.665 -5.078 -30.001 1.00 86.50 325 THR A O 1
ATOM 2557 N N . HIS A 1 326 ? 22.381 -2.864 -29.875 1.00 92.50 326 HIS A N 1
ATOM 2558 C CA . HIS A 1 326 ? 22.760 -2.782 -28.468 1.00 92.50 326 HIS A CA 1
ATOM 2559 C C . HIS A 1 326 ? 21.566 -3.065 -27.561 1.00 92.50 326 HIS A C 1
ATOM 2561 O O . HIS A 1 326 ? 20.422 -2.802 -27.927 1.00 92.50 326 HIS A O 1
ATOM 2567 N N . ARG A 1 327 ? 21.828 -3.595 -26.368 1.00 93.94 327 ARG A N 1
ATOM 2568 C CA . ARG A 1 327 ? 20.807 -3.992 -25.397 1.00 93.94 327 ARG A CA 1
ATOM 2569 C C . ARG A 1 327 ? 21.011 -3.310 -24.065 1.00 93.94 327 ARG A C 1
ATOM 2571 O O . ARG A 1 327 ? 22.143 -3.067 -23.655 1.00 93.94 327 ARG A O 1
ATOM 2578 N N . TRP A 1 328 ? 19.922 -3.072 -23.360 1.00 93.50 328 TRP A N 1
ATOM 2579 C CA . TRP A 1 328 ? 19.965 -2.604 -21.987 1.00 93.50 328 TRP A CA 1
ATOM 2580 C C . TRP A 1 328 ? 19.059 -3.451 -21.100 1.00 93.50 328 TRP A C 1
ATOM 2582 O O . TRP A 1 328 ? 18.081 -4.032 -21.556 1.00 93.50 328 TRP A O 1
ATOM 2592 N N . GLU A 1 329 ? 19.378 -3.516 -19.815 1.00 92.81 329 GLU A N 1
ATOM 2593 C CA . GLU A 1 329 ? 18.526 -4.163 -18.820 1.00 92.81 329 GLU A CA 1
ATOM 2594 C C . GLU A 1 329 ? 18.505 -3.357 -17.522 1.00 92.81 329 GLU A C 1
ATOM 2596 O O . GLU A 1 329 ? 19.511 -2.774 -17.118 1.00 92.81 329 GLU A O 1
ATOM 2601 N N . ALA A 1 330 ? 17.349 -3.325 -16.859 1.00 89.62 330 ALA A N 1
ATOM 2602 C CA . ALA A 1 330 ? 17.232 -2.794 -15.507 1.00 89.62 330 ALA A CA 1
ATOM 2603 C C . ALA A 1 330 ? 17.812 -3.818 -14.524 1.00 89.62 330 ALA A C 1
ATOM 2605 O O . ALA A 1 330 ? 17.320 -4.945 -14.450 1.00 89.62 330 ALA A O 1
ATOM 2606 N N . THR A 1 331 ? 18.840 -3.435 -13.772 1.00 86.25 331 THR A N 1
ATOM 2607 C CA . THR A 1 331 ? 19.518 -4.329 -12.815 1.00 86.25 331 THR A CA 1
ATOM 2608 C C . THR A 1 331 ? 19.118 -4.062 -11.368 1.00 86.25 331 THR A C 1
ATOM 2610 O O . THR A 1 331 ? 19.431 -4.854 -10.483 1.00 86.25 331 THR A O 1
ATOM 2613 N N . GLY A 1 332 ? 18.395 -2.971 -11.116 1.00 72.25 332 GLY A N 1
ATOM 2614 C CA . GLY A 1 332 ? 17.852 -2.632 -9.810 1.00 72.25 332 GLY A CA 1
ATOM 2615 C C . GLY A 1 332 ? 17.271 -1.219 -9.781 1.00 72.25 332 GLY A C 1
ATOM 2616 O O . GLY A 1 332 ? 17.207 -0.551 -10.817 1.00 72.25 332 GLY A O 1
ATOM 2617 N N . PRO A 1 333 ? 16.867 -0.736 -8.595 1.00 68.81 333 PRO A N 1
ATOM 2618 C CA . PRO A 1 333 ? 16.451 0.649 -8.417 1.00 68.81 333 PRO A CA 1
ATOM 2619 C C . PRO A 1 333 ? 17.599 1.590 -8.801 1.00 68.81 333 PRO A C 1
ATOM 2621 O O . PRO A 1 333 ? 18.703 1.466 -8.267 1.00 68.81 333 PRO A O 1
ATOM 2624 N N . ALA A 1 334 ? 17.348 2.513 -9.733 1.00 77.56 334 ALA A N 1
ATOM 2625 C CA . ALA A 1 334 ? 18.346 3.461 -10.239 1.00 77.56 334 ALA A CA 1
ATOM 2626 C C . ALA A 1 334 ? 19.613 2.808 -10.838 1.00 77.56 334 ALA A C 1
ATOM 2628 O O . ALA A 1 334 ? 20.686 3.417 -10.828 1.00 77.56 334 ALA A O 1
ATOM 2629 N N . ALA A 1 335 ? 19.516 1.583 -11.364 1.00 86.50 335 ALA A N 1
ATOM 2630 C CA . ALA A 1 335 ? 20.643 0.879 -11.969 1.00 86.50 335 ALA A CA 1
ATOM 2631 C C . ALA A 1 335 ? 20.248 0.202 -13.284 1.00 86.50 335 ALA A C 1
ATOM 2633 O O . ALA A 1 335 ? 19.195 -0.433 -13.392 1.00 86.50 335 ALA A O 1
ATOM 2634 N N . LEU A 1 336 ? 21.124 0.316 -14.281 1.00 91.62 336 LEU A N 1
ATOM 2635 C CA . LEU A 1 336 ? 20.955 -0.337 -15.573 1.00 91.62 336 LEU A CA 1
ATOM 2636 C C . LEU A 1 336 ? 22.275 -0.938 -16.046 1.00 91.62 336 LEU A C 1
ATOM 2638 O O . LEU A 1 336 ? 23.354 -0.503 -15.643 1.00 91.62 336 LEU A O 1
ATOM 2642 N N . ARG A 1 337 ? 22.204 -1.920 -16.935 1.00 93.38 337 ARG A N 1
ATOM 2643 C CA . ARG A 1 337 ? 23.361 -2.447 -17.657 1.00 93.38 337 ARG A CA 1
ATOM 2644 C C . ARG A 1 337 ? 23.187 -2.196 -19.143 1.00 93.38 337 ARG A C 1
ATOM 2646 O O . ARG A 1 337 ? 22.130 -2.490 -19.686 1.00 93.38 337 ARG A O 1
ATOM 2653 N N . LEU A 1 338 ? 24.231 -1.683 -19.784 1.00 91.81 338 LEU A N 1
ATOM 2654 C CA . LEU A 1 338 ? 24.329 -1.498 -21.229 1.00 91.81 338 LEU A CA 1
ATOM 2655 C C . LEU A 1 338 ? 25.243 -2.570 -21.817 1.00 91.81 338 LEU A C 1
ATOM 2657 O O . LEU A 1 338 ? 26.337 -2.807 -21.304 1.00 91.81 338 LEU A O 1
ATOM 2661 N N . THR A 1 339 ? 24.803 -3.196 -22.901 1.00 93.31 339 THR A N 1
ATOM 2662 C CA . THR A 1 339 ? 25.542 -4.212 -23.654 1.00 93.31 339 THR A CA 1
ATOM 2663 C C . THR A 1 339 ? 25.609 -3.787 -25.116 1.00 93.31 339 THR A C 1
ATOM 2665 O O . THR A 1 339 ? 24.586 -3.738 -25.796 1.00 93.31 339 THR A O 1
ATOM 2668 N N . TRP A 1 340 ? 26.804 -3.468 -25.608 1.00 90.62 340 TRP A N 1
ATOM 2669 C CA . TRP A 1 340 ? 27.019 -3.104 -27.010 1.00 90.62 340 TRP A CA 1
ATOM 2670 C C . TRP A 1 340 ? 27.223 -4.349 -27.872 1.00 90.62 340 TRP A C 1
ATOM 2672 O O . TRP A 1 340 ? 27.654 -5.396 -27.390 1.00 90.62 340 TRP A O 1
ATOM 2682 N N . ASP A 1 341 ? 27.026 -4.187 -29.179 1.00 83.81 341 ASP A N 1
ATOM 2683 C CA . ASP A 1 341 ? 27.087 -5.247 -30.203 1.00 83.81 341 ASP A CA 1
ATOM 2684 C C . ASP A 1 341 ? 28.519 -5.766 -30.491 1.00 83.81 341 ASP A C 1
ATOM 2686 O O . ASP A 1 341 ? 28.802 -6.410 -31.488 1.00 83.81 341 ASP A O 1
ATOM 2690 N N . GLY A 1 342 ? 29.462 -5.496 -29.588 1.00 83.00 342 GLY A N 1
ATOM 2691 C CA . GLY A 1 342 ? 30.843 -5.989 -29.616 1.00 83.00 342 GLY A CA 1
ATOM 2692 C C . GLY A 1 342 ? 31.273 -6.617 -28.290 1.00 83.00 342 GLY A C 1
ATOM 2693 O O . GLY A 1 342 ? 32.465 -6.737 -28.025 1.00 83.00 342 GLY A O 1
ATOM 2694 N N . GLY A 1 343 ? 30.316 -6.946 -27.413 1.00 85.88 343 GLY A N 1
ATOM 2695 C CA . GLY A 1 343 ? 30.571 -7.583 -26.116 1.00 85.88 343 GLY A CA 1
ATOM 2696 C C . GLY A 1 343 ? 31.001 -6.633 -24.993 1.00 85.88 343 GLY A C 1
ATOM 2697 O O . GLY A 1 343 ? 31.206 -7.084 -23.868 1.00 85.88 343 GLY A O 1
ATOM 2698 N N . ARG A 1 344 ? 31.111 -5.320 -25.248 1.00 88.12 344 ARG A N 1
ATOM 2699 C CA . ARG A 1 344 ? 31.323 -4.331 -24.179 1.00 88.12 344 ARG A CA 1
ATOM 2700 C C . ARG A 1 344 ? 30.089 -4.298 -23.280 1.00 88.12 344 ARG A C 1
ATOM 2702 O O . ARG A 1 344 ? 28.981 -4.085 -23.767 1.00 88.12 344 ARG A O 1
ATOM 2709 N N . VAL A 1 345 ? 30.303 -4.453 -21.977 1.00 91.00 345 VAL A N 1
ATOM 2710 C CA . VAL A 1 345 ? 29.265 -4.374 -20.945 1.00 91.00 345 VAL A CA 1
ATOM 2711 C C . VAL A 1 345 ? 29.623 -3.261 -19.973 1.00 91.00 345 VAL A C 1
ATOM 2713 O O . VAL A 1 345 ? 30.743 -3.226 -19.468 1.00 91.00 345 VAL A O 1
ATOM 2716 N N . VAL A 1 346 ? 28.677 -2.365 -19.701 1.00 89.38 346 VAL A N 1
ATOM 2717 C CA . VAL A 1 346 ? 28.835 -1.277 -18.730 1.00 89.38 346 VAL A CA 1
ATOM 2718 C C . VAL A 1 346 ? 27.679 -1.331 -17.747 1.00 89.38 346 VAL A C 1
ATOM 2720 O O . VAL A 1 346 ? 26.516 -1.344 -18.147 1.00 89.38 346 VAL A O 1
ATOM 2723 N N . ASN A 1 347 ? 27.993 -1.359 -16.453 1.00 91.88 347 ASN A N 1
ATOM 2724 C CA . ASN A 1 347 ? 26.988 -1.171 -15.414 1.00 91.88 347 ASN A CA 1
ATOM 2725 C C . ASN A 1 347 ? 26.917 0.317 -15.089 1.00 91.88 347 ASN A C 1
ATOM 2727 O O . ASN A 1 347 ? 27.929 0.940 -14.768 1.00 91.88 347 ASN A O 1
ATOM 2731 N N . CYS A 1 348 ? 25.719 0.869 -15.169 1.00 90.12 348 CYS A N 1
ATOM 2732 C CA . CYS A 1 348 ? 25.438 2.268 -14.945 1.00 90.12 348 CYS A CA 1
ATOM 2733 C C . CYS A 1 348 ? 24.555 2.445 -13.715 1.00 90.12 348 CYS A C 1
ATOM 2735 O O . CYS A 1 348 ? 23.680 1.623 -13.427 1.00 90.12 348 CYS A O 1
ATOM 2737 N N . LYS A 1 349 ? 24.757 3.557 -13.017 1.00 86.56 349 LYS A N 1
ATOM 2738 C CA . LYS A 1 349 ? 23.895 3.995 -11.927 1.00 86.56 349 LYS A CA 1
ATOM 2739 C C . LYS A 1 349 ? 23.422 5.408 -12.213 1.00 86.56 349 LYS A C 1
ATOM 2741 O O . LYS A 1 349 ? 24.226 6.252 -12.604 1.00 86.56 349 LYS A O 1
ATOM 2746 N N . PHE A 1 350 ? 22.134 5.657 -12.017 1.00 82.56 350 PHE A N 1
ATOM 2747 C CA . PHE A 1 350 ? 21.628 7.020 -12.068 1.00 82.56 350 PHE A CA 1
ATOM 2748 C C . PHE A 1 350 ? 22.188 7.798 -10.898 1.00 82.56 350 PHE A C 1
ATOM 2750 O O . PHE A 1 350 ? 22.361 7.276 -9.790 1.00 82.56 350 PHE A O 1
ATOM 2757 N N . ASP A 1 351 ? 22.465 9.065 -11.162 1.00 73.94 351 ASP A N 1
ATOM 2758 C CA . ASP A 1 351 ? 22.597 9.998 -10.077 1.00 73.94 351 ASP A CA 1
ATOM 2759 C C . ASP A 1 351 ? 21.273 10.104 -9.320 1.00 73.94 351 ASP A C 1
ATOM 2761 O O . ASP A 1 351 ? 20.205 9.627 -9.711 1.00 73.94 351 ASP A O 1
ATOM 2765 N N . TYR A 1 352 ? 21.374 10.754 -8.182 1.00 60.72 352 TYR A N 1
ATOM 2766 C CA . TYR A 1 352 ? 20.269 10.879 -7.264 1.00 60.72 352 TYR A CA 1
ATOM 2767 C C . TYR A 1 352 ? 19.155 11.811 -7.783 1.00 60.72 352 TYR A C 1
ATOM 2769 O O . TYR A 1 352 ? 18.057 11.798 -7.236 1.00 60.72 352 TYR A O 1
ATOM 2777 N N . THR A 1 353 ? 19.423 12.590 -8.840 1.00 61.00 353 THR A N 1
ATOM 2778 C CA . THR A 1 353 ? 18.460 13.484 -9.504 1.00 61.00 353 THR A CA 1
ATOM 2779 C C . THR A 1 353 ? 17.732 12.814 -10.668 1.00 61.00 353 THR A C 1
ATOM 2781 O O . THR A 1 353 ? 16.830 13.415 -11.248 1.00 61.00 353 THR A O 1
ATOM 2784 N N . TRP A 1 354 ? 18.151 11.601 -11.056 1.00 73.38 354 TRP A N 1
ATOM 2785 C CA . TRP A 1 354 ? 17.697 10.906 -12.263 1.00 73.38 354 TRP A CA 1
ATOM 2786 C C . TRP A 1 354 ? 17.838 11.733 -13.547 1.00 73.38 354 TRP A C 1
ATOM 2788 O O . TRP A 1 354 ? 17.165 11.469 -14.542 1.00 73.38 354 TRP A O 1
ATOM 2798 N N . SER A 1 355 ? 18.726 12.728 -13.533 1.00 74.62 355 SER A N 1
ATOM 2799 C CA . SER A 1 355 ? 19.027 13.576 -14.689 1.00 74.62 355 SER A CA 1
ATOM 2800 C C . SER A 1 355 ? 20.367 13.228 -15.325 1.00 74.62 355 SER A C 1
ATOM 2802 O O . SER A 1 355 ? 20.684 13.726 -16.403 1.00 74.62 355 SER A O 1
ATOM 2804 N N . SER A 1 356 ? 21.142 12.343 -14.698 1.00 81.50 356 SER A N 1
ATOM 2805 C CA . SER A 1 356 ? 22.326 11.745 -15.296 1.00 81.50 356 SER A CA 1
ATOM 2806 C C . SER A 1 356 ? 22.520 10.305 -14.835 1.00 81.50 356 SER A C 1
ATOM 2808 O O . SER A 1 356 ? 21.961 9.882 -13.821 1.00 81.50 356 SER A O 1
ATOM 2810 N N . PHE A 1 357 ? 23.314 9.539 -15.578 1.00 87.94 357 PHE A N 1
ATOM 2811 C CA . PHE A 1 357 ? 23.831 8.263 -15.102 1.00 87.94 357 PHE A CA 1
ATOM 2812 C C . PHE A 1 357 ? 25.303 8.084 -15.471 1.00 87.94 357 PHE A C 1
ATOM 2814 O O . PHE A 1 357 ? 25.788 8.566 -16.500 1.00 87.94 357 PHE A O 1
ATOM 2821 N N . SER A 1 358 ? 26.025 7.396 -14.592 1.00 86.88 358 SER A N 1
ATOM 2822 C CA . SER A 1 358 ? 27.469 7.188 -14.674 1.00 86.88 358 SER A CA 1
ATOM 2823 C C . SER A 1 358 ? 27.824 5.709 -14.612 1.00 86.88 358 SER A C 1
ATOM 2825 O O . SER A 1 358 ? 27.061 4.886 -14.103 1.00 86.88 358 SER A O 1
ATOM 2827 N N . GLU A 1 359 ? 28.985 5.355 -15.155 1.00 89.38 359 GLU A N 1
ATOM 2828 C CA . GLU A 1 359 ? 29.525 4.004 -15.043 1.00 89.38 359 GLU A CA 1
ATOM 2829 C C . GLU A 1 359 ? 29.989 3.730 -13.605 1.00 89.38 359 GLU A C 1
ATOM 2831 O O . GLU A 1 359 ? 30.695 4.524 -12.970 1.00 89.38 359 GLU A O 1
ATOM 2836 N N . VAL A 1 360 ? 29.587 2.574 -13.079 1.00 84.69 360 VAL A N 1
ATOM 2837 C CA . VAL A 1 360 ? 29.956 2.138 -11.734 1.00 84.69 360 VAL A CA 1
ATOM 2838 C C . VAL A 1 360 ? 31.466 1.887 -11.686 1.00 84.69 360 VAL A C 1
ATOM 2840 O O . VAL A 1 360 ? 31.982 1.034 -12.400 1.00 84.69 360 VAL A O 1
ATOM 2843 N N . GLY A 1 361 ? 32.172 2.610 -10.812 1.00 76.50 361 GLY A N 1
ATOM 2844 C CA . GLY A 1 361 ? 33.600 2.412 -10.532 1.00 76.50 361 GLY A CA 1
ATOM 2845 C C . GLY A 1 361 ? 34.536 3.493 -11.080 1.00 76.50 361 GLY A C 1
ATOM 2846 O O . GLY A 1 361 ? 35.600 3.687 -10.501 1.00 76.50 361 GLY A O 1
ATOM 2847 N N . ASN A 1 362 ? 34.144 4.241 -12.119 1.00 72.25 362 ASN A N 1
ATOM 2848 C CA . ASN A 1 362 ? 34.936 5.380 -12.618 1.00 72.25 362 ASN A CA 1
ATOM 2849 C C . ASN A 1 362 ? 34.309 6.748 -12.300 1.00 72.25 362 ASN A C 1
ATOM 2851 O O . ASN A 1 362 ? 34.998 7.761 -12.393 1.00 72.25 362 ASN A O 1
ATOM 2855 N N . GLY A 1 363 ? 33.020 6.785 -11.928 1.00 62.12 363 GLY A N 1
ATOM 2856 C CA . GLY A 1 363 ? 32.304 8.007 -11.550 1.00 62.12 363 GLY A CA 1
ATOM 2857 C C . GLY A 1 363 ? 32.151 9.035 -12.675 1.00 62.12 363 GLY A C 1
ATOM 2858 O O . GLY A 1 363 ? 31.628 10.120 -12.434 1.00 62.12 363 GLY A O 1
ATOM 2859 N N . ARG A 1 364 ? 32.585 8.714 -13.899 1.00 71.06 364 ARG A N 1
ATOM 2860 C CA . ARG A 1 364 ? 32.444 9.581 -15.063 1.00 71.06 364 ARG A CA 1
ATOM 2861 C C . ARG A 1 364 ? 30.983 9.560 -15.480 1.00 71.06 364 ARG A C 1
ATOM 2863 O O . ARG A 1 364 ? 30.437 8.500 -15.793 1.00 71.06 364 ARG A O 1
ATOM 2870 N N . THR A 1 365 ? 30.347 10.726 -15.467 1.00 63.16 365 THR A N 1
ATOM 2871 C CA . THR A 1 365 ? 29.004 10.869 -16.021 1.00 63.16 365 THR A CA 1
ATOM 2872 C C . THR A 1 365 ? 29.048 10.525 -17.497 1.00 63.16 365 THR A C 1
ATOM 2874 O O . THR A 1 365 ? 29.855 11.083 -18.238 1.00 63.16 365 THR A O 1
ATOM 2877 N N . VAL A 1 366 ? 28.225 9.561 -17.904 1.00 74.44 366 VAL A N 1
ATOM 2878 C CA . VAL A 1 366 ? 28.241 9.073 -19.283 1.00 74.44 366 VAL A CA 1
ATOM 2879 C C . VAL A 1 366 ? 27.116 9.727 -20.076 1.00 74.44 366 VAL A C 1
ATOM 2881 O O . VAL A 1 366 ? 27.330 10.087 -21.231 1.00 74.44 366 VAL A O 1
ATOM 2884 N N . PHE A 1 367 ? 25.951 9.943 -19.450 1.00 79.25 367 PHE A N 1
ATOM 2885 C CA . PHE A 1 367 ? 24.789 10.531 -20.115 1.00 79.25 367 PHE A CA 1
ATOM 2886 C C . PHE A 1 367 ? 23.951 11.418 -19.186 1.00 79.25 367 PHE A C 1
ATOM 2888 O O . PHE A 1 367 ? 23.871 11.169 -17.984 1.00 79.25 367 PHE A O 1
ATOM 2895 N N . HIS A 1 368 ? 23.287 12.413 -19.772 1.00 76.12 368 HIS A N 1
ATOM 2896 C CA . HIS A 1 368 ? 22.406 13.394 -19.143 1.00 76.12 368 HIS A CA 1
ATOM 2897 C C . HIS A 1 368 ? 21.053 13.456 -19.855 1.00 76.12 368 HIS A C 1
ATOM 2899 O O . HIS A 1 368 ? 20.981 13.302 -21.071 1.00 76.12 368 HIS A O 1
ATOM 2905 N N . LEU A 1 369 ? 19.981 13.719 -19.117 1.00 70.94 369 LEU A N 1
ATOM 2906 C CA . LEU A 1 369 ? 18.642 13.901 -19.668 1.00 70.94 369 LEU A CA 1
ATOM 2907 C C . LEU A 1 369 ? 18.566 15.210 -20.476 1.00 70.94 369 LEU A C 1
ATOM 2909 O O . LEU A 1 369 ? 19.079 16.243 -20.034 1.00 70.94 369 LEU A O 1
ATOM 2913 N N . SER A 1 370 ? 17.875 15.200 -21.620 1.00 57.22 370 SER A N 1
ATOM 2914 C CA . SER A 1 370 ? 17.407 16.450 -22.236 1.00 57.22 370 SER A CA 1
ATOM 2915 C C . SER A 1 370 ? 16.488 17.174 -21.263 1.00 57.22 370 SER A C 1
ATOM 2917 O O . SER A 1 370 ? 15.489 16.597 -20.837 1.00 57.22 370 SER A O 1
ATOM 2919 N N . LYS A 1 371 ? 16.792 18.431 -20.937 1.00 48.62 371 LYS A N 1
ATOM 2920 C CA . LYS A 1 371 ? 15.774 19.313 -20.357 1.00 48.62 371 LYS A CA 1
ATOM 2921 C C . LYS A 1 371 ? 14.722 19.681 -21.392 1.00 48.62 371 LYS A C 1
ATOM 2923 O O . LYS A 1 371 ? 15.085 19.730 -22.593 1.00 48.62 371 LYS A O 1
#

Solvent-accessible surface area (backbone atoms only — not comparable to full-atom values): 20919 Å² total; per-residue (Å²): 138,89,83,83,86,81,82,80,80,77,77,78,78,73,75,81,73,74,81,69,41,35,21,58,25,33,34,36,28,25,53,23,42,71,79,47,44,27,51,73,49,40,74,57,58,50,91,40,41,39,71,75,45,77,59,99,63,15,30,30,36,39,34,68,47,72,45,44,57,74,38,32,40,35,34,34,37,40,50,58,65,88,43,79,86,50,32,45,36,34,34,41,34,29,25,70,46,81,63,35,67,43,43,56,28,41,42,86,44,87,44,33,16,25,48,66,51,77,92,49,44,65,49,44,48,61,33,85,75,45,51,59,88,39,55,23,30,72,52,93,51,54,38,86,59,46,69,59,51,39,19,72,74,44,20,81,72,62,82,54,39,50,30,40,52,91,45,56,57,21,34,41,32,42,44,42,68,60,90,74,93,72,86,88,83,90,86,90,87,84,88,86,90,88,87,86,87,89,85,88,89,71,93,72,77,65,57,57,44,70,74,42,24,42,33,25,51,96,90,31,63,34,85,25,34,71,41,53,32,42,36,49,66,70,66,52,42,75,46,50,40,43,45,80,67,44,71,53,70,55,48,78,100,52,89,33,34,38,42,38,33,29,33,40,72,69,35,66,46,76,49,78,43,51,53,76,38,76,44,50,34,47,80,61,62,50,57,78,40,54,67,49,38,54,58,50,49,38,79,44,54,31,41,37,98,59,54,48,42,43,42,41,78,87,38,33,40,49,36,68,98,54,86,67,76,21,36,46,46,68,76,45,70,56,27,36,35,43,36,44,68,79,76,51,72,46,50,33,33,44,46,84,79,70,46,33,31,19,41,71,91,74,71,49,74,49,34,30,52,68,127

Foldseek 3Di:
DDDDDDDDDDPPPDDPDDPFLKFQKKKKKWPADWPWKAKLLHTQALVQKFWPDDDPRITIIIGRDMDGAQMKMKTWGAADCVPLVRATFMKMFRHNDQLHGSDIAAQVDLQKAKDPDPVCVSVVSNPQCRRSVHGWHATPGHRPCRLVVSCVPRHVNRPHGTTGHDDNTMMMMGHRHTDDDDDDDDDDDDDDDDDDDDDDDDPDQKDKFWRWKWKFPDPLIDTLSVLVCCCQVPVQAKDFQECVSSVDDSDPPDKIKMWIWMDIPSGIDIDIGIHGDMDGNCCRRPDQWQVSVLVPQQVFWKQFPAGIWHADSVQWIDGPPQDDTKGKGAPTVQWIWIAGPVGDIFIWGADPVNQFIDTPPPPDTGIGTDD